Protein AF-A0A965H2B0-F1 (afdb_monomer)

pLDDT: mean 88.18, std 8.23, range [42.31, 97.06]

Foldseek 3Di:
DQPQWKWFAQADQPPDDRDTDIDGPPDDDDDDDDPPPCSCVCVPVAQQLVLQQVVLVVDDPVSVVVDDHRDHGRTPDIGRRHNDDDDDPPPPCPDLLDDPCVVVVVLVLVLVCLLQFWWFADQEPRHTFDADDLVNVLVVCVVVCVVVVQFKKWKWAKDKDFPPQDPVNVCVVCVVVVFHDWPDWDDDPRIIITTTTQDIDGSVPDDPVVSSVSQVVRCVVRVFKMWMAGHPPRDIDIGGGARADRVVRDHADRRHSLLSDLCHPNWFDPQCSLSQWDWAFAVCLQQVDQQAFLLSCSGVVCPDPVNVVLSVQLVVQCVVVVQDRRGGNVPGDPVSVCCQACWDPPDPPDPVPTGRHPRVVLVVLVVVCVDPVSVVVSVSRIDTDRDPQFSSLRTHVSQQSIFFAFLVLACVLQDPCDDPCHPVQAADDGPPGNDDSVSSNNDTGHGSSSLSPGDPVSNVSSLVRGDGPPVSDDVVSVVSSD

Solvent-accessible surface area (backbone atoms only — not comparable to full-atom values): 27167 Å² total; per-residue (Å²): 130,79,82,53,37,30,39,39,35,42,30,38,33,88,81,37,79,56,42,68,49,78,44,64,60,98,57,94,82,84,90,84,76,64,90,88,70,35,63,62,35,49,51,51,53,35,51,37,26,50,12,39,37,56,50,52,65,72,49,54,82,71,59,50,72,79,48,88,79,55,67,86,45,52,49,75,44,74,43,66,67,56,78,49,82,87,88,75,88,72,80,82,79,83,53,86,70,69,44,72,44,62,77,66,46,50,46,60,52,49,16,51,45,50,37,74,66,38,47,39,36,38,58,61,78,64,45,80,33,47,68,49,44,63,67,57,46,50,54,52,48,54,56,49,34,61,75,60,70,52,42,49,36,37,35,22,16,55,44,84,41,59,52,83,63,47,73,66,58,49,52,52,51,31,53,77,71,75,38,90,49,69,77,48,76,46,78,60,85,72,29,26,39,34,28,35,47,64,43,74,52,36,65,88,80,49,56,70,67,62,54,46,50,38,47,48,51,17,23,69,70,18,80,28,27,33,37,35,35,43,57,89,79,78,45,69,51,64,43,27,48,45,49,30,35,65,87,77,72,46,76,56,78,84,67,45,41,51,34,62,25,36,88,32,84,79,5,14,17,83,87,35,64,21,51,18,32,34,85,39,80,31,62,58,63,34,36,70,50,45,78,29,14,60,74,71,49,24,51,51,77,34,70,39,85,92,29,41,67,58,44,52,48,50,58,50,43,29,58,78,70,71,44,75,44,84,45,30,52,72,75,50,52,70,72,55,50,45,37,54,38,64,14,47,84,87,75,84,84,52,76,92,79,47,48,60,20,54,55,49,53,52,53,53,49,56,77,44,46,87,39,68,71,48,41,61,53,49,62,72,31,49,37,79,39,65,17,84,71,37,70,41,55,14,29,31,53,79,44,58,36,28,19,41,52,44,40,68,41,33,46,60,49,42,44,58,80,75,62,98,64,41,75,74,46,67,87,76,79,64,54,91,47,65,65,51,72,67,58,63,71,66,38,55,22,42,28,66,58,46,59,73,70,47,55,71,70,40,46,48,55,32,59,78,63,53,74,73,64,75,94,68,59,45,74,69,52,47,66,69,73,107

Mean predicted aligned error: 11.37 Å

Structure (mmCIF, N/CA/C/O backbone):
data_AF-A0A965H2B0-F1
#
_entry.id   AF-A0A965H2B0-F1
#
loop_
_atom_site.group_PDB
_atom_site.id
_atom_site.type_symbol
_atom_site.label_atom_id
_atom_site.label_alt_id
_atom_site.label_comp_id
_atom_site.label_asym_id
_atom_site.label_entity_id
_atom_site.label_seq_id
_atom_site.pdbx_PDB_ins_code
_atom_site.Cartn_x
_atom_site.Cartn_y
_atom_site.Cartn_z
_atom_site.occupancy
_atom_site.B_iso_or_equiv
_atom_site.auth_seq_id
_atom_site.auth_comp_id
_atom_site.auth_asym_id
_atom_site.auth_atom_id
_atom_site.pdbx_PDB_model_num
ATOM 1 N N . MET A 1 1 ? -20.996 -24.722 -39.275 1.00 42.31 1 MET A N 1
ATOM 2 C CA . MET A 1 1 ? -19.951 -25.566 -38.661 1.00 42.31 1 MET A CA 1
ATOM 3 C C . MET A 1 1 ? -18.676 -25.282 -39.431 1.00 42.31 1 MET A C 1
ATOM 5 O O . MET A 1 1 ? -18.699 -25.445 -40.645 1.00 42.31 1 MET A O 1
ATOM 9 N N . SER A 1 2 ? -17.648 -24.710 -38.799 1.00 54.72 2 SER A N 1
ATOM 10 C CA . SER A 1 2 ? -16.374 -24.461 -39.487 1.00 54.72 2 SER A CA 1
ATOM 11 C C . SER A 1 2 ? -15.809 -25.798 -39.965 1.00 54.72 2 SER A C 1
ATOM 13 O O . SER A 1 2 ? -15.961 -26.813 -39.292 1.00 54.72 2 SER A O 1
ATOM 15 N N . SER A 1 3 ? -15.184 -25.807 -41.137 1.00 60.91 3 SER A N 1
ATOM 16 C CA . SER A 1 3 ? -14.629 -26.980 -41.823 1.00 60.91 3 SER A CA 1
ATOM 17 C C . SER A 1 3 ? -13.501 -27.699 -41.064 1.00 60.91 3 SER A C 1
ATOM 19 O O . SER A 1 3 ? -12.776 -28.465 -41.676 1.00 60.91 3 SER A O 1
ATOM 21 N N . GLY A 1 4 ? -13.302 -27.452 -39.763 1.00 84.44 4 GLY A N 1
ATOM 22 C CA . GLY A 1 4 ? -12.213 -28.028 -38.966 1.00 84.44 4 GLY A CA 1
ATOM 23 C C . GLY A 1 4 ? -10.807 -27.619 -39.424 1.00 84.44 4 GLY A C 1
ATOM 24 O O . GLY A 1 4 ? -9.818 -28.123 -38.891 1.00 84.44 4 GLY A O 1
ATOM 25 N N . HIS A 1 5 ? -10.705 -26.722 -40.409 1.00 92.00 5 HIS A N 1
ATOM 26 C CA . HIS A 1 5 ? -9.462 -26.342 -41.063 1.00 92.00 5 HIS A CA 1
ATOM 27 C C . HIS A 1 5 ? -9.384 -24.830 -41.292 1.00 92.00 5 HIS A C 1
ATOM 29 O O . HIS A 1 5 ? -10.382 -24.189 -41.627 1.00 92.00 5 HIS A O 1
ATOM 35 N N . ILE A 1 6 ? -8.177 -24.285 -41.154 1.00 94.50 6 ILE A N 1
ATOM 36 C CA . ILE A 1 6 ? -7.788 -22.955 -41.616 1.00 94.50 6 ILE A CA 1
ATOM 37 C C . ILE A 1 6 ? -7.059 -23.139 -42.944 1.00 94.50 6 ILE A C 1
ATOM 39 O O . ILE A 1 6 ? -6.006 -23.776 -42.979 1.00 94.50 6 ILE A O 1
ATOM 43 N N . SER A 1 7 ? -7.591 -22.566 -44.019 1.00 95.75 7 SER A N 1
ATOM 44 C CA . SER A 1 7 ? -7.002 -22.663 -45.357 1.00 95.75 7 SER A CA 1
ATOM 45 C C . SER A 1 7 ? -6.355 -21.348 -45.752 1.00 95.75 7 SER A C 1
ATOM 47 O O . SER A 1 7 ? -7.043 -20.351 -45.942 1.00 95.75 7 SER A O 1
ATOM 49 N N . ILE A 1 8 ? -5.034 -21.347 -45.896 1.00 95.94 8 ILE A N 1
ATOM 50 C CA . ILE A 1 8 ? -4.223 -20.219 -46.358 1.00 95.94 8 ILE A CA 1
ATOM 51 C C . ILE A 1 8 ? -3.885 -20.461 -47.828 1.00 95.94 8 ILE A C 1
ATOM 53 O O . ILE A 1 8 ? -3.404 -21.542 -48.175 1.00 95.94 8 ILE A O 1
ATOM 57 N N . ARG A 1 9 ? -4.150 -19.481 -48.696 1.00 96.88 9 ARG A N 1
ATOM 58 C CA . ARG A 1 9 ? -3.853 -19.552 -50.129 1.00 96.88 9 ARG A CA 1
ATOM 59 C C . ARG A 1 9 ? -3.076 -18.332 -50.605 1.00 96.88 9 ARG A C 1
ATOM 61 O O . ARG A 1 9 ? -3.478 -17.198 -50.342 1.00 96.88 9 ARG A O 1
ATOM 68 N N . GLY A 1 10 ? -1.971 -18.575 -51.299 1.00 96.06 10 GLY A N 1
ATOM 69 C CA . GLY A 1 10 ? -1.124 -17.564 -51.914 1.00 96.06 10 GLY A CA 1
ATOM 70 C C . GLY A 1 10 ? -0.455 -16.620 -50.918 1.00 96.06 10 GLY A C 1
ATOM 71 O O . GLY A 1 10 ? -0.401 -15.415 -51.156 1.00 96.06 10 GLY A O 1
ATOM 72 N N . ALA A 1 11 ? 0.038 -17.120 -49.781 1.00 95.31 11 ALA A N 1
ATOM 73 C CA . ALA A 1 11 ? 0.736 -16.276 -48.812 1.00 95.31 11 ALA A CA 1
ATOM 74 C C . ALA A 1 11 ? 2.102 -15.818 -49.358 1.00 95.31 11 ALA A C 1
ATOM 76 O O . ALA A 1 11 ? 2.953 -16.631 -49.733 1.00 95.31 11 ALA A O 1
ATOM 77 N N . ARG A 1 12 ? 2.300 -14.498 -49.404 1.00 96.19 12 ARG A N 1
ATOM 78 C CA . ARG A 1 12 ? 3.461 -13.796 -49.983 1.00 96.19 12 ARG A CA 1
ATOM 79 C C . ARG A 1 12 ? 4.048 -12.735 -49.049 1.00 96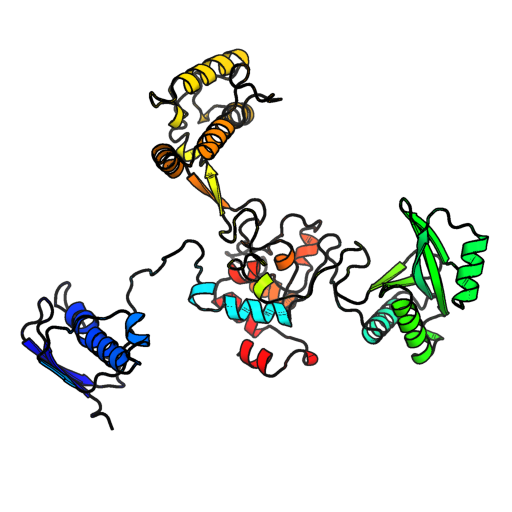.19 12 ARG A C 1
ATOM 81 O O . ARG A 1 12 ? 4.851 -11.909 -49.472 1.00 96.19 12 ARG A O 1
ATOM 88 N N . GLN A 1 13 ? 3.640 -12.732 -47.783 1.00 93.00 13 GLN A N 1
ATOM 89 C CA . GLN A 1 13 ? 4.146 -11.790 -46.793 1.00 93.00 13 GLN A CA 1
ATOM 90 C C . GLN A 1 13 ? 5.665 -11.963 -46.613 1.00 93.00 13 GLN A C 1
ATOM 92 O O . GLN A 1 13 ? 6.154 -13.072 -46.388 1.00 93.00 13 GLN A O 1
ATOM 97 N N . HIS A 1 14 ? 6.413 -10.864 -46.725 1.00 92.62 14 HIS A N 1
ATOM 98 C CA . HIS A 1 14 ? 7.880 -10.834 -46.686 1.00 92.62 14 HIS A CA 1
ATOM 99 C C . HIS A 1 14 ? 8.551 -11.808 -47.671 1.00 92.62 14 HIS A C 1
ATOM 101 O O . HIS A 1 14 ? 8.617 -11.528 -48.863 1.00 92.62 14 HIS A O 1
ATOM 107 N N . ASN A 1 15 ? 9.101 -12.922 -47.182 1.00 91.62 15 ASN A N 1
ATOM 108 C CA . ASN A 1 15 ? 9.846 -13.891 -47.986 1.00 91.62 15 ASN A CA 1
ATOM 109 C C . ASN A 1 15 ? 9.065 -15.184 -48.277 1.00 91.62 15 ASN A C 1
ATOM 111 O O . ASN A 1 15 ? 9.650 -16.145 -48.787 1.00 91.62 15 ASN A O 1
ATOM 115 N N . LEU A 1 16 ? 7.762 -15.220 -47.969 1.00 93.94 16 LEU A N 1
ATOM 116 C CA . LEU A 1 16 ? 6.887 -16.330 -48.339 1.00 93.94 16 LEU A CA 1
ATOM 117 C C . LEU A 1 16 ? 6.716 -16.391 -49.864 1.00 93.94 16 LEU A C 1
ATOM 119 O O . LEU A 1 16 ? 6.464 -15.386 -50.527 1.00 93.94 16 LEU A O 1
ATOM 123 N N . LYS A 1 17 ? 6.855 -17.589 -50.436 1.00 93.50 17 LYS A N 1
ATOM 124 C CA . LYS A 1 17 ? 6.860 -17.813 -51.889 1.00 93.50 17 LYS A CA 1
ATOM 125 C C . LYS A 1 17 ? 5.526 -18.374 -52.379 1.00 93.50 17 LYS A C 1
ATOM 127 O O . LYS A 1 17 ? 5.475 -19.522 -52.802 1.00 93.50 17 LYS A O 1
ATOM 132 N N . ASN A 1 18 ? 4.467 -17.565 -52.314 1.00 95.44 18 ASN A N 1
ATOM 133 C CA . ASN A 1 18 ? 3.114 -17.947 -52.743 1.00 95.44 18 ASN A CA 1
ATOM 134 C C . ASN A 1 18 ? 2.650 -19.277 -52.118 1.00 95.44 18 ASN A C 1
ATOM 136 O O . ASN A 1 18 ? 2.298 -20.222 -52.818 1.00 95.44 18 ASN A O 1
ATOM 140 N N . LEU A 1 19 ? 2.743 -19.355 -50.791 1.00 95.38 19 LEU A N 1
ATOM 141 C CA . LEU A 1 19 ? 2.516 -20.579 -50.030 1.00 95.38 19 LEU A CA 1
ATOM 142 C C . LEU A 1 19 ? 1.016 -20.863 -49.861 1.00 95.38 19 LEU A C 1
ATOM 144 O O . LEU A 1 19 ? 0.275 -20.004 -49.378 1.00 95.38 19 LEU A O 1
ATOM 148 N N . ASP A 1 20 ? 0.621 -22.098 -50.165 1.00 96.44 20 ASP A N 1
ATOM 149 C CA . ASP A 1 20 ? -0.683 -22.670 -49.832 1.00 96.44 20 ASP A CA 1
ATOM 150 C C . ASP A 1 20 ? -0.527 -23.659 -48.671 1.00 96.44 20 ASP A C 1
ATOM 152 O O . ASP A 1 20 ? 0.363 -24.511 -48.687 1.00 96.44 20 ASP A O 1
ATOM 156 N N . LEU A 1 21 ? -1.376 -23.545 -47.649 1.00 95.12 21 LEU A N 1
ATOM 157 C CA . LEU A 1 21 ? -1.307 -24.379 -46.450 1.00 95.12 21 LEU A CA 1
ATOM 158 C C . LEU A 1 21 ? -2.694 -24.587 -45.839 1.00 95.12 21 LEU A C 1
ATOM 160 O O . LEU A 1 21 ? -3.468 -23.640 -45.731 1.00 95.12 21 LEU A O 1
ATOM 164 N N . ASP A 1 22 ? -2.978 -25.806 -45.387 1.00 94.88 22 ASP A N 1
ATOM 165 C CA . ASP A 1 22 ? -4.164 -26.128 -44.591 1.00 94.88 22 ASP A CA 1
ATOM 166 C C . ASP A 1 22 ? -3.746 -26.557 -43.182 1.00 94.88 22 ASP A C 1
ATOM 168 O O . ASP A 1 22 ? -2.956 -27.486 -43.013 1.00 94.88 22 ASP A O 1
ATOM 172 N N . LEU A 1 23 ? -4.278 -25.879 -42.166 1.00 93.94 23 LEU A N 1
ATOM 173 C CA . LEU A 1 23 ? -4.028 -26.161 -40.752 1.00 93.94 23 LEU A CA 1
ATOM 174 C C . LEU A 1 23 ? -5.287 -26.730 -40.109 1.00 93.94 23 LEU A C 1
ATOM 176 O O . LEU A 1 23 ? -6.380 -26.234 -40.357 1.00 93.94 23 LEU A O 1
ATOM 180 N N . ARG A 1 24 ? -5.159 -27.752 -39.264 1.00 92.81 24 ARG A N 1
ATOM 181 C CA . ARG A 1 24 ? -6.290 -28.308 -38.508 1.00 92.81 24 ARG A CA 1
ATOM 182 C C . ARG A 1 24 ? -6.580 -27.455 -37.279 1.00 92.81 24 ARG A C 1
ATOM 184 O O . ARG A 1 24 ? -5.673 -27.110 -36.528 1.00 92.81 24 ARG A O 1
ATOM 191 N N . THR A 1 25 ? -7.846 -27.120 -37.059 1.00 90.81 25 THR A N 1
ATOM 192 C CA . THR A 1 25 ? -8.283 -26.447 -35.829 1.00 90.81 25 THR A CA 1
ATOM 193 C C . THR A 1 25 ? -8.464 -27.461 -34.703 1.00 90.81 25 THR A C 1
ATOM 195 O O . THR A 1 25 ? -8.910 -28.575 -34.959 1.00 90.81 25 THR A O 1
ATOM 198 N N . GLY A 1 26 ? -8.184 -27.067 -33.458 1.00 88.88 26 GLY A N 1
ATOM 199 C CA . GLY A 1 26 ? -8.323 -27.943 -32.284 1.00 88.88 26 GLY A CA 1
ATOM 200 C C . GLY A 1 26 ? -7.110 -28.840 -32.013 1.00 88.88 26 GLY A C 1
ATOM 201 O O . GLY A 1 26 ? -7.119 -29.595 -31.047 1.00 88.88 26 GLY A O 1
ATOM 202 N N . GLU A 1 27 ? -6.055 -28.730 -32.823 1.00 91.62 27 GLU A N 1
ATOM 203 C CA . GLU A 1 27 ? -4.785 -29.434 -32.639 1.00 91.62 27 GLU A CA 1
ATOM 204 C C . GLU A 1 27 ? -3.656 -28.445 -32.298 1.00 91.62 27 GLU A C 1
ATOM 206 O O . GLU A 1 27 ? -3.651 -27.295 -32.751 1.00 91.62 27 GLU A O 1
ATOM 211 N N . MET A 1 28 ? -2.656 -28.894 -31.531 1.00 94.12 28 MET A N 1
ATOM 212 C CA . MET A 1 28 ? -1.439 -28.115 -31.285 1.00 94.12 28 MET A CA 1
ATOM 213 C C . MET A 1 28 ? -0.523 -28.182 -32.514 1.00 94.12 28 MET A C 1
ATOM 215 O O . MET A 1 28 ? 0.248 -29.125 -32.684 1.00 94.12 28 MET A O 1
ATOM 219 N N . THR A 1 29 ? -0.602 -27.168 -33.374 1.00 93.94 29 THR A N 1
ATOM 220 C CA . THR A 1 29 ? 0.257 -27.058 -34.561 1.00 93.94 29 THR A CA 1
ATOM 221 C C . THR A 1 29 ? 1.573 -26.364 -34.215 1.00 93.94 29 THR A C 1
ATOM 223 O O . THR A 1 29 ? 1.575 -25.243 -33.710 1.00 93.94 29 THR A O 1
ATOM 226 N N . VAL A 1 30 ? 2.703 -26.996 -34.544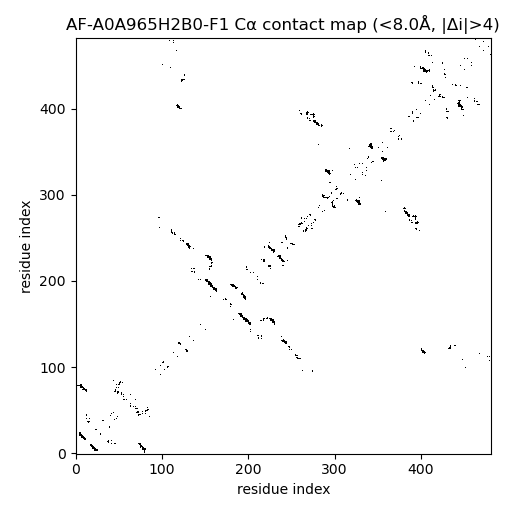 1.00 95.25 30 VAL A N 1
ATOM 227 C CA . VAL A 1 30 ? 4.046 -26.433 -34.337 1.00 95.25 30 VAL A CA 1
ATOM 228 C C . VAL A 1 30 ? 4.677 -26.071 -35.680 1.00 95.25 30 VAL A C 1
ATOM 230 O O . VAL A 1 30 ? 4.864 -26.930 -36.539 1.00 95.25 30 VAL A O 1
ATOM 233 N N . VAL A 1 31 ? 5.053 -24.801 -35.854 1.00 93.75 31 VAL A N 1
ATOM 234 C CA . VAL A 1 31 ? 5.774 -24.317 -37.042 1.00 93.75 31 VAL A CA 1
ATOM 235 C C . VAL A 1 31 ? 7.272 -24.256 -36.735 1.00 93.75 31 VAL A C 1
ATOM 237 O O . VAL A 1 31 ? 7.705 -23.501 -35.868 1.00 93.75 31 VAL A O 1
ATOM 240 N N . THR A 1 32 ? 8.079 -25.028 -37.465 1.00 95.62 32 THR A N 1
ATOM 241 C CA . THR A 1 32 ? 9.535 -25.137 -37.257 1.00 95.62 32 THR A CA 1
ATOM 242 C C . THR A 1 32 ? 10.326 -24.893 -38.547 1.00 95.62 32 THR A C 1
ATOM 244 O O . THR A 1 32 ? 9.770 -24.905 -39.642 1.00 95.62 32 THR A O 1
ATOM 247 N N . GLY A 1 33 ? 11.622 -24.597 -38.424 1.00 94.12 33 GLY A N 1
ATOM 248 C CA . GLY A 1 33 ? 12.513 -24.274 -39.545 1.00 94.12 33 GLY A CA 1
ATOM 249 C C . GLY A 1 33 ? 13.636 -23.289 -39.182 1.00 94.12 33 GLY A C 1
ATOM 250 O O . GLY A 1 33 ? 13.559 -22.628 -38.141 1.00 94.12 33 GLY A O 1
ATOM 251 N N . PRO A 1 34 ? 14.668 -23.142 -40.037 1.00 94.94 34 PRO A N 1
ATOM 252 C CA . PRO A 1 34 ? 15.849 -22.319 -39.755 1.00 94.94 34 PRO A CA 1
ATOM 253 C C . PRO A 1 34 ? 15.512 -20.830 -39.578 1.00 94.94 34 PRO A C 1
ATOM 255 O O . PRO A 1 34 ? 14.453 -20.358 -39.999 1.00 94.94 34 PRO A O 1
ATOM 258 N N . SER A 1 35 ? 16.395 -20.063 -38.931 1.00 92.25 35 SER A N 1
ATOM 259 C CA . SER A 1 35 ? 16.204 -18.610 -38.790 1.00 92.25 35 SER A CA 1
ATOM 260 C C . SER A 1 35 ? 16.038 -17.951 -40.164 1.00 92.25 35 SER A C 1
ATOM 262 O O . SER A 1 35 ? 16.714 -18.321 -41.120 1.00 92.25 35 SER A O 1
ATOM 264 N N . GLY A 1 36 ? 15.085 -17.025 -40.285 1.00 91.00 36 GLY A N 1
ATOM 265 C CA . GLY A 1 36 ? 14.758 -16.385 -41.562 1.00 91.00 36 GLY A CA 1
ATOM 266 C C . GLY A 1 36 ? 13.920 -17.225 -42.536 1.00 91.00 36 GLY A C 1
ATOM 267 O O . GLY A 1 36 ? 13.600 -16.732 -43.607 1.00 91.00 36 GLY A O 1
ATOM 268 N N . SER A 1 37 ? 13.479 -18.443 -42.194 1.00 92.06 37 SER A N 1
ATOM 269 C CA . SER A 1 37 ? 12.675 -19.285 -43.105 1.00 92.06 37 SER A CA 1
ATOM 270 C C . SER A 1 37 ? 11.227 -18.818 -43.355 1.00 92.06 37 SER A C 1
ATOM 272 O O . SER A 1 37 ? 10.468 -19.540 -43.990 1.00 92.06 37 SER A O 1
ATOM 274 N N . GLY A 1 38 ? 10.814 -17.662 -42.821 1.00 92.44 38 GLY A N 1
ATOM 275 C CA . GLY A 1 38 ? 9.456 -17.121 -42.994 1.00 92.44 38 GLY A CA 1
ATOM 276 C C . GLY A 1 38 ? 8.417 -17.580 -41.959 1.00 92.44 38 GLY A C 1
ATOM 277 O O . GLY A 1 38 ? 7.235 -17.302 -42.121 1.00 92.44 38 GLY A O 1
ATOM 278 N N . LYS A 1 39 ? 8.827 -18.250 -40.868 1.00 94.56 39 LYS A N 1
ATOM 279 C CA . LYS A 1 39 ? 7.912 -18.720 -39.798 1.00 94.56 39 LYS A CA 1
ATOM 280 C C . LYS A 1 39 ? 7.086 -17.589 -39.193 1.00 94.56 39 LYS A C 1
ATOM 282 O O . LYS A 1 39 ? 5.867 -17.687 -39.138 1.00 94.56 39 LYS A O 1
ATOM 287 N N . SER A 1 40 ? 7.756 -16.517 -38.768 1.00 91.75 40 SER A N 1
ATOM 288 C CA . SER A 1 40 ? 7.081 -15.359 -38.179 1.00 91.75 40 SER A CA 1
ATOM 289 C C . SER A 1 40 ? 6.177 -14.670 -39.196 1.00 91.75 40 SER A C 1
ATOM 291 O O . SER A 1 40 ? 5.059 -14.305 -38.854 1.00 91.75 40 SER A O 1
ATOM 293 N N . SER A 1 41 ? 6.604 -14.612 -40.460 1.00 93.69 41 SER A N 1
ATOM 294 C CA . SER A 1 41 ? 5.806 -14.045 -41.548 1.00 93.69 41 SER A CA 1
ATOM 295 C C . SER A 1 41 ? 4.526 -14.827 -41.823 1.00 93.69 41 SER A C 1
ATOM 297 O O . SER A 1 41 ? 3.495 -14.235 -42.127 1.00 93.69 41 SER A O 1
ATOM 299 N N . LEU A 1 42 ? 4.556 -16.152 -41.667 1.00 94.00 42 LEU A N 1
ATOM 300 C CA . LEU A 1 42 ? 3.367 -16.993 -41.771 1.00 94.00 42 LEU A CA 1
ATOM 301 C C . LEU A 1 42 ? 2.462 -16.871 -40.533 1.00 94.00 42 LEU A C 1
ATOM 303 O O . LEU A 1 42 ? 1.257 -16.670 -40.668 1.00 94.00 42 LEU A O 1
ATOM 307 N N . VAL A 1 43 ? 3.029 -17.000 -39.330 1.00 93.44 43 VAL A N 1
ATOM 308 C CA . VAL A 1 43 ? 2.255 -17.092 -38.079 1.00 93.44 43 VAL A CA 1
ATOM 309 C C . VAL A 1 43 ? 1.749 -15.726 -37.612 1.00 93.44 43 VAL A C 1
ATOM 311 O O . VAL A 1 43 ? 0.552 -15.573 -37.378 1.00 93.44 43 VAL A O 1
ATOM 314 N N . PHE A 1 44 ? 2.633 -14.735 -37.493 1.00 90.94 44 PHE A N 1
ATOM 315 C CA . PHE A 1 44 ? 2.298 -13.408 -36.970 1.00 90.94 44 PHE A CA 1
ATOM 316 C C . PHE A 1 44 ? 1.815 -12.476 -38.082 1.00 90.94 44 PHE A C 1
ATOM 318 O O . PHE A 1 44 ? 0.704 -11.951 -38.014 1.00 90.94 44 PHE A O 1
ATOM 325 N N . ASP A 1 45 ? 2.610 -12.331 -39.143 1.00 91.12 45 ASP A N 1
ATOM 326 C CA . ASP A 1 45 ? 2.340 -11.309 -40.160 1.00 91.12 45 ASP A CA 1
ATOM 327 C C . ASP A 1 45 ? 1.253 -11.725 -41.162 1.00 91.12 45 ASP A C 1
ATOM 329 O O . ASP A 1 45 ? 0.803 -10.882 -41.923 1.00 91.12 45 ASP A O 1
ATOM 333 N N . THR A 1 46 ? 0.822 -12.995 -41.188 1.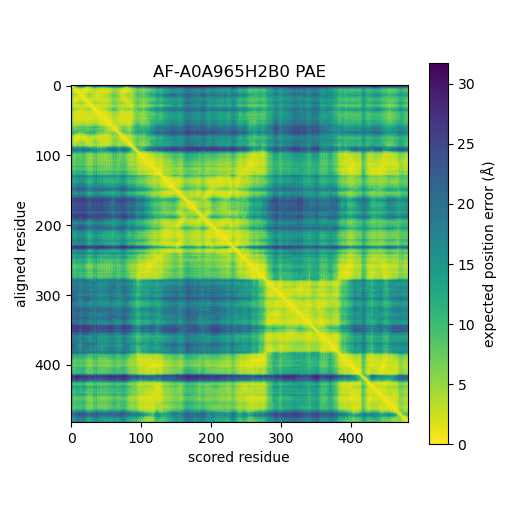00 93.38 46 THR A N 1
ATOM 334 C CA . THR A 1 46 ? -0.260 -13.474 -42.074 1.00 93.38 46 THR A CA 1
ATOM 335 C C . THR A 1 46 ? -1.452 -14.005 -41.283 1.00 93.38 46 THR A C 1
ATOM 337 O O . THR A 1 46 ? -2.542 -13.439 -41.364 1.00 93.38 46 THR A O 1
ATOM 340 N N . LEU A 1 47 ? -1.276 -15.092 -40.523 1.00 92.94 47 LEU A N 1
ATOM 341 C CA . LEU A 1 47 ? -2.393 -15.779 -39.869 1.00 92.94 47 LEU A CA 1
ATOM 342 C C . LEU A 1 47 ? -2.995 -14.957 -38.719 1.00 92.94 47 LEU A C 1
ATOM 344 O O . LEU A 1 47 ? -4.205 -14.726 -38.700 1.00 92.94 47 LEU A O 1
ATOM 348 N N . TYR A 1 48 ? -2.160 -14.495 -37.784 1.00 92.06 48 TYR A N 1
ATOM 349 C CA . TYR A 1 48 ? -2.598 -13.627 -36.691 1.00 92.06 48 TYR A CA 1
ATOM 350 C C . TYR A 1 48 ? -3.147 -12.297 -37.215 1.00 92.06 48 TYR A C 1
ATOM 352 O O . TYR A 1 48 ? -4.237 -11.899 -36.806 1.00 92.06 48 TYR A O 1
ATOM 360 N N . ALA A 1 49 ? -2.459 -11.670 -38.177 1.00 90.88 49 ALA A N 1
ATOM 361 C CA . ALA A 1 49 ? -2.915 -10.431 -38.803 1.00 90.88 49 ALA A CA 1
ATOM 362 C C . ALA A 1 49 ? -4.322 -10.551 -39.416 1.00 90.88 49 ALA A C 1
ATOM 364 O O . ALA A 1 49 ? -5.184 -9.715 -39.143 1.00 90.88 49 ALA A O 1
ATOM 365 N N . GLU A 1 50 ? -4.607 -11.615 -40.179 1.00 91.88 50 GLU A N 1
ATOM 366 C CA . GLU A 1 50 ? -5.957 -11.855 -40.709 1.00 91.88 50 GLU A CA 1
ATOM 367 C C . GLU A 1 50 ? -6.988 -12.129 -39.609 1.00 91.88 50 GLU A C 1
ATOM 369 O O . GLU A 1 50 ? -8.103 -11.607 -39.679 1.00 91.88 50 GLU A O 1
ATOM 374 N N . GLY A 1 51 ? -6.634 -12.926 -38.596 1.00 91.06 51 GLY A N 1
ATOM 375 C CA . GLY A 1 51 ? -7.525 -13.239 -37.477 1.00 91.06 51 GLY A CA 1
ATOM 376 C C . GLY A 1 51 ? -7.907 -11.997 -36.669 1.00 91.06 51 GLY A C 1
ATOM 377 O O . GLY A 1 51 ? -9.091 -11.755 -36.423 1.00 91.06 51 GLY A O 1
ATOM 378 N N . GLN A 1 52 ? -6.925 -11.165 -36.311 1.00 89.38 52 GLN A N 1
ATOM 379 C CA . GLN A 1 52 ? -7.153 -9.913 -35.591 1.00 89.38 52 GLN A CA 1
ATOM 380 C C . GLN A 1 52 ? -7.922 -8.906 -36.453 1.00 89.38 52 GLN A C 1
ATOM 382 O O . GLN A 1 52 ? -8.903 -8.336 -35.977 1.00 89.38 52 GLN A O 1
ATOM 387 N N . ARG A 1 53 ? -7.539 -8.712 -37.725 1.00 88.94 53 ARG A N 1
ATOM 388 C CA . ARG A 1 53 ? -8.225 -7.786 -38.644 1.00 88.94 53 ARG A CA 1
ATOM 389 C C . ARG A 1 53 ? -9.711 -8.121 -38.761 1.00 88.94 53 ARG A C 1
ATOM 391 O O . ARG A 1 53 ? -10.550 -7.247 -38.554 1.00 88.94 53 ARG A O 1
ATOM 398 N N . ARG A 1 54 ? -10.047 -9.389 -39.031 1.00 88.19 54 ARG A N 1
ATOM 399 C CA . ARG A 1 54 ? -11.446 -9.836 -39.154 1.00 88.19 54 ARG A CA 1
ATOM 400 C C . ARG A 1 54 ? -12.217 -9.684 -37.854 1.00 88.19 54 ARG A C 1
ATOM 402 O O . ARG A 1 54 ? -13.372 -9.276 -37.888 1.00 88.19 54 ARG A O 1
ATOM 409 N N . TYR A 1 55 ? -11.588 -9.980 -36.718 1.00 88.50 55 TYR A N 1
ATOM 410 C CA . TYR A 1 55 ? -12.209 -9.786 -35.413 1.00 88.50 55 TYR A CA 1
ATOM 411 C C . TYR A 1 55 ? -12.532 -8.307 -35.160 1.00 88.50 55 TYR A C 1
ATOM 413 O O . TYR A 1 55 ? -13.676 -7.978 -34.852 1.00 88.50 55 TYR A O 1
ATOM 421 N N . VAL A 1 56 ? -11.575 -7.401 -35.395 1.00 87.06 56 VAL A N 1
ATOM 422 C CA . VAL A 1 56 ? -11.763 -5.942 -35.274 1.00 87.06 56 VAL A CA 1
ATOM 423 C C . VAL A 1 56 ? -12.856 -5.433 -36.227 1.00 87.06 56 VAL A C 1
ATOM 425 O O . VAL A 1 56 ? -13.642 -4.557 -35.863 1.00 87.06 56 VAL A O 1
ATOM 428 N N . GLU A 1 57 ? -12.973 -6.011 -37.424 1.00 85.00 57 GLU A N 1
ATOM 429 C CA . GLU A 1 57 ? -14.016 -5.673 -38.402 1.00 85.00 57 GLU A CA 1
ATOM 430 C C . GLU A 1 57 ? -15.442 -6.016 -37.944 1.00 85.00 57 GLU A C 1
ATOM 432 O O . GLU A 1 57 ? -16.391 -5.412 -38.445 1.00 85.00 57 GLU A O 1
ATOM 437 N N . THR A 1 58 ? -15.623 -6.905 -36.962 1.00 88.38 58 THR A N 1
ATOM 438 C CA . THR A 1 58 ? -16.958 -7.199 -36.398 1.00 88.38 58 THR A CA 1
ATOM 439 C C . THR A 1 58 ? -17.468 -6.124 -35.436 1.00 88.38 58 THR A C 1
ATOM 441 O O . THR A 1 58 ? -18.673 -6.015 -35.217 1.00 88.38 58 THR A O 1
ATOM 444 N N . PHE A 1 59 ? -16.579 -5.284 -34.898 1.00 88.19 59 PHE A N 1
ATOM 445 C CA . PHE A 1 59 ? -16.957 -4.204 -33.988 1.00 88.19 59 PHE A CA 1
ATOM 446 C C . PHE A 1 59 ? -17.602 -3.028 -34.730 1.00 88.19 59 PHE A C 1
ATOM 448 O O . PHE A 1 59 ? -17.466 -2.870 -35.949 1.00 88.19 59 PHE A O 1
ATOM 455 N N . SER A 1 60 ? -18.287 -2.161 -33.978 1.00 89.19 60 SER A N 1
ATOM 456 C CA . SER A 1 60 ? -18.906 -0.944 -34.509 1.00 89.19 60 SER A CA 1
ATOM 457 C C . SER A 1 60 ? -17.874 -0.003 -35.147 1.00 89.19 60 SER A C 1
ATOM 459 O O . SER A 1 60 ? -16.706 0.030 -34.754 1.00 89.19 60 SER A O 1
ATOM 461 N N . ALA A 1 61 ? -18.310 0.815 -36.112 1.00 84.19 61 ALA A N 1
ATOM 462 C CA . ALA A 1 61 ? -17.439 1.786 -36.783 1.00 84.19 61 ALA A CA 1
ATOM 463 C C . ALA A 1 61 ? -16.735 2.743 -35.798 1.00 84.19 61 ALA A C 1
ATOM 465 O O . ALA A 1 61 ? -15.597 3.139 -36.041 1.00 84.19 61 ALA A O 1
ATOM 466 N N . TYR A 1 62 ? -17.390 3.062 -34.674 1.00 83.06 62 TYR A N 1
ATOM 467 C CA . TYR A 1 62 ? -16.828 3.859 -33.583 1.00 83.06 62 TYR A CA 1
ATOM 468 C C . TYR A 1 62 ? -15.734 3.105 -32.813 1.00 83.06 62 TYR A C 1
ATOM 470 O O . TYR A 1 62 ? -14.631 3.617 -32.655 1.00 83.06 62 TYR A O 1
ATOM 478 N N . ALA A 1 63 ? -15.986 1.858 -32.400 1.00 78.62 63 ALA A N 1
ATOM 479 C CA . ALA A 1 63 ? -14.997 1.055 -31.675 1.00 78.62 63 ALA A CA 1
ATOM 480 C C . ALA A 1 63 ? -13.721 0.804 -32.507 1.00 78.62 63 ALA A C 1
ATOM 482 O O . ALA A 1 63 ? -12.613 0.846 -31.974 1.00 78.62 63 ALA A O 1
ATOM 483 N N . ARG A 1 64 ? -13.849 0.661 -33.835 1.00 82.31 64 ARG A N 1
ATOM 484 C CA . ARG A 1 64 ? -12.714 0.530 -34.774 1.00 82.31 64 ARG A CA 1
ATOM 485 C C . ARG A 1 64 ? -11.803 1.765 -34.869 1.00 82.31 64 ARG A C 1
ATOM 487 O O . ARG A 1 64 ? -10.803 1.707 -35.585 1.00 82.31 64 ARG A O 1
ATOM 494 N N . GLN A 1 65 ? -12.154 2.894 -34.248 1.00 78.06 65 GLN A N 1
ATOM 495 C CA . GLN A 1 65 ? -11.269 4.065 -34.158 1.00 78.06 65 GLN A CA 1
ATOM 496 C C . GLN A 1 65 ? -10.215 3.913 -33.054 1.00 78.06 65 GLN A C 1
ATOM 498 O O . GLN A 1 65 ? -9.157 4.527 -33.146 1.00 78.06 65 GLN A O 1
ATOM 503 N N . PHE A 1 66 ? -10.495 3.094 -32.035 1.00 74.31 66 PHE A N 1
ATOM 504 C CA . PHE A 1 66 ? -9.636 2.914 -30.857 1.00 74.31 66 PHE A CA 1
ATOM 505 C C . PHE A 1 66 ? -8.868 1.591 -30.859 1.00 74.31 66 PHE A C 1
ATOM 507 O O . PHE A 1 66 ? -7.986 1.390 -30.027 1.00 74.31 66 PHE A O 1
ATOM 514 N N . LEU A 1 67 ? -9.215 0.683 -31.771 1.00 76.94 67 LEU A N 1
ATOM 515 C CA . LEU A 1 67 ? -8.537 -0.594 -31.942 1.00 76.94 67 LEU A CA 1
ATOM 516 C C . LEU A 1 67 ? -7.408 -0.459 -32.957 1.00 76.94 67 LEU A C 1
ATOM 518 O O . LEU A 1 67 ? -7.561 0.205 -33.985 1.00 76.94 67 LEU A O 1
ATOM 522 N N . ASP A 1 68 ? -6.294 -1.123 -32.661 1.00 70.38 68 ASP A N 1
ATOM 523 C CA . ASP A 1 68 ? -5.144 -1.145 -33.552 1.00 70.38 68 ASP A CA 1
ATOM 524 C C . ASP A 1 68 ? -5.526 -1.840 -34.863 1.00 70.38 68 ASP A C 1
ATOM 526 O O . ASP A 1 68 ? -6.087 -2.944 -34.866 1.00 70.38 68 ASP A O 1
ATOM 530 N N . ARG A 1 69 ? -5.286 -1.156 -35.981 1.00 71.00 69 ARG A N 1
ATOM 531 C CA . ARG A 1 69 ? -5.631 -1.667 -37.306 1.00 71.00 69 ARG A CA 1
ATOM 532 C C . ARG A 1 69 ? -4.420 -2.383 -37.857 1.00 71.00 69 ARG A C 1
ATOM 534 O O . ARG A 1 69 ? -3.437 -1.746 -38.215 1.00 71.00 69 ARG A O 1
ATOM 541 N N . MET A 1 70 ? -4.516 -3.702 -37.951 1.00 78.56 70 MET A N 1
ATOM 542 C CA . MET A 1 70 ? -3.523 -4.460 -38.694 1.00 78.56 70 MET A CA 1
ATOM 543 C C . MET A 1 70 ? -3.732 -4.254 -40.188 1.00 78.56 70 MET A C 1
ATOM 545 O O . MET A 1 70 ? -4.863 -4.324 -40.686 1.00 78.56 70 MET A O 1
ATOM 549 N N . ASP A 1 71 ? -2.631 -4.016 -40.892 1.00 81.25 71 ASP A N 1
ATOM 550 C CA . ASP A 1 71 ? -2.635 -3.997 -42.344 1.00 81.25 71 ASP A CA 1
ATOM 551 C C . ASP A 1 71 ? -3.075 -5.356 -42.881 1.00 81.25 71 ASP A C 1
ATOM 553 O O . ASP A 1 71 ? -2.802 -6.412 -42.303 1.00 81.25 71 ASP A O 1
ATOM 557 N N . ARG A 1 72 ? -3.776 -5.329 -44.016 1.00 87.25 72 ARG A N 1
ATOM 558 C CA . ARG A 1 72 ? -4.144 -6.561 -44.703 1.00 87.25 72 ARG A CA 1
ATOM 559 C C . ARG A 1 72 ? -2.860 -7.240 -45.198 1.00 87.25 72 ARG A C 1
ATOM 561 O O . ARG A 1 72 ? -2.136 -6.625 -45.984 1.00 87.25 72 ARG A O 1
ATOM 568 N N . PRO A 1 73 ? -2.581 -8.488 -44.794 1.00 90.88 73 PRO A N 1
ATOM 569 C CA . PRO A 1 73 ? -1.369 -9.169 -45.210 1.00 90.88 73 PRO A CA 1
ATOM 570 C C . PRO A 1 73 ? -1.407 -9.556 -46.686 1.00 90.88 73 PRO A C 1
ATOM 572 O O . PRO A 1 73 ? -2.474 -9.698 -47.292 1.00 90.88 73 PRO A O 1
ATOM 575 N N . ALA A 1 74 ? -0.225 -9.757 -47.269 1.00 94.50 74 ALA A N 1
ATOM 576 C CA . ALA A 1 74 ? -0.075 -10.173 -48.657 1.00 94.50 74 ALA A CA 1
ATOM 577 C C . ALA A 1 74 ? -0.448 -11.658 -48.829 1.00 94.50 74 ALA A C 1
ATOM 579 O O . ALA A 1 74 ? 0.416 -12.533 -48.849 1.00 94.50 74 ALA A O 1
ATOM 580 N N . VAL A 1 75 ? -1.745 -11.942 -48.946 1.00 95.38 75 VAL A N 1
ATOM 581 C CA . VAL A 1 75 ? -2.317 -13.284 -49.134 1.00 95.38 75 VAL A CA 1
ATOM 582 C C . VAL A 1 75 ? -3.532 -13.209 -50.061 1.00 95.38 75 VAL A C 1
ATOM 584 O O . VAL A 1 75 ? -4.268 -12.221 -50.026 1.00 95.38 75 VAL A O 1
ATOM 587 N N . ASP A 1 76 ? -3.758 -14.230 -50.892 1.00 94.94 76 ASP A N 1
ATOM 588 C CA . ASP A 1 76 ? -4.924 -14.251 -51.789 1.00 94.94 76 ASP A CA 1
ATOM 589 C C . ASP A 1 76 ? -6.208 -14.498 -51.007 1.00 94.94 76 ASP A C 1
ATOM 591 O O . ASP A 1 76 ? -7.187 -13.754 -51.127 1.00 94.94 76 ASP A O 1
ATOM 595 N N . ARG A 1 77 ? -6.204 -15.546 -50.177 1.00 93.94 77 ARG A N 1
ATOM 596 C CA . ARG A 1 77 ? -7.363 -15.912 -49.367 1.00 93.94 77 ARG A CA 1
ATOM 597 C C . ARG A 1 77 ? -6.954 -16.652 -48.103 1.00 93.94 77 ARG A C 1
ATOM 599 O O . ARG A 1 77 ? -6.050 -17.481 -48.120 1.00 93.94 77 ARG A O 1
ATOM 606 N N . VAL A 1 78 ? -7.665 -16.366 -47.017 1.00 93.00 78 VAL A N 1
ATOM 607 C CA . VAL A 1 78 ? -7.608 -17.147 -45.777 1.00 93.00 78 VAL A CA 1
ATOM 608 C C . VAL A 1 78 ? -9.035 -17.520 -45.391 1.00 93.00 78 VAL A C 1
ATOM 610 O O . VAL A 1 78 ? -9.865 -16.636 -45.195 1.00 93.00 78 VAL A O 1
ATOM 613 N N . ASP A 1 79 ? -9.346 -18.803 -45.286 1.00 93.00 79 ASP A N 1
ATOM 614 C CA . ASP A 1 79 ? -10.672 -19.293 -44.900 1.00 93.00 79 ASP A CA 1
ATOM 615 C C . ASP A 1 79 ? -10.599 -19.981 -43.535 1.00 93.00 79 ASP A C 1
ATOM 617 O O . ASP A 1 79 ? -9.583 -20.577 -43.184 1.00 93.00 79 ASP A O 1
ATOM 621 N N . GLY A 1 80 ? -11.672 -19.890 -42.746 1.00 89.62 80 GLY A N 1
ATOM 622 C CA . GLY A 1 80 ? -11.774 -20.608 -41.470 1.00 89.62 80 GLY A CA 1
ATOM 623 C C . GLY A 1 80 ? -10.909 -20.072 -40.321 1.00 89.62 80 GLY A C 1
ATOM 624 O O . GLY A 1 80 ? -10.827 -20.734 -39.292 1.00 89.62 80 GLY A O 1
ATOM 625 N N . VAL A 1 81 ? -10.286 -18.892 -40.454 1.00 90.69 81 VAL A N 1
ATOM 626 C CA . VAL A 1 81 ? -9.477 -18.285 -39.380 1.00 90.69 81 VAL A CA 1
ATOM 627 C C . VAL A 1 81 ? -10.363 -17.774 -38.224 1.00 90.69 81 VAL A C 1
ATOM 629 O O . VAL A 1 81 ? -11.225 -16.922 -38.457 1.00 90.69 81 VAL A O 1
ATOM 632 N N . PRO A 1 82 ? -10.195 -18.281 -36.986 1.00 89.25 82 PRO A N 1
ATOM 633 C CA . PRO A 1 82 ? -10.897 -17.765 -35.811 1.00 89.25 82 PRO A CA 1
ATOM 634 C C . PRO A 1 82 ? -10.270 -16.448 -35.309 1.00 89.25 82 PRO A C 1
ATOM 636 O O . PRO A 1 82 ? -9.174 -16.084 -35.747 1.00 89.25 82 PRO A O 1
ATOM 639 N N . PRO A 1 83 ? -10.916 -15.736 -34.363 1.00 88.75 83 PRO A N 1
ATOM 640 C CA . PRO A 1 83 ? -10.264 -14.661 -33.618 1.00 88.75 83 PRO A CA 1
ATOM 641 C C . PRO A 1 83 ? -8.943 -15.152 -33.018 1.00 88.75 83 PRO A C 1
ATOM 643 O O . PRO A 1 83 ? -8.900 -16.203 -32.377 1.00 88.75 83 PRO A O 1
ATOM 646 N N . ALA A 1 84 ? -7.867 -14.407 -33.258 1.00 87.94 84 ALA A N 1
ATOM 647 C CA . ALA A 1 84 ? -6.514 -14.819 -32.912 1.00 87.94 84 ALA A CA 1
ATOM 648 C C . ALA A 1 84 ? -5.928 -13.928 -31.811 1.00 87.94 84 ALA A C 1
ATOM 650 O O . ALA A 1 84 ? -6.147 -12.718 -31.798 1.00 87.94 84 ALA A O 1
ATOM 651 N N . ILE A 1 85 ? -5.149 -14.537 -30.915 1.00 88.12 85 ILE A N 1
ATOM 652 C CA . ILE A 1 85 ? -4.357 -13.855 -29.886 1.00 88.12 85 ILE A CA 1
ATOM 653 C C . ILE A 1 85 ? -2.896 -14.231 -30.125 1.00 88.12 85 ILE A C 1
ATOM 655 O O . ILE A 1 85 ? -2.564 -15.417 -30.161 1.00 88.12 85 ILE A O 1
ATOM 659 N N . ALA A 1 86 ? -2.028 -13.236 -30.297 1.00 86.88 86 ALA A N 1
ATOM 660 C CA . ALA A 1 86 ? -0.590 -13.445 -30.373 1.00 86.88 86 ALA A CA 1
ATOM 661 C C . ALA A 1 86 ? 0.026 -13.298 -28.983 1.00 86.88 86 ALA A C 1
ATOM 663 O O . ALA A 1 86 ? -0.214 -12.316 -28.283 1.00 86.88 86 ALA A O 1
ATOM 664 N N . ILE A 1 87 ? 0.853 -14.271 -28.611 1.00 86.19 87 ILE A N 1
ATOM 665 C CA . ILE A 1 87 ? 1.725 -14.195 -27.441 1.00 86.19 87 ILE A CA 1
ATOM 666 C C . ILE A 1 87 ? 3.151 -14.165 -27.983 1.00 86.19 87 ILE A C 1
ATOM 668 O O . ILE A 1 87 ? 3.682 -15.192 -28.409 1.00 86.19 87 ILE A O 1
ATOM 672 N N . ASP A 1 88 ? 3.740 -12.973 -28.038 1.00 81.12 88 ASP A N 1
ATOM 673 C CA . ASP A 1 88 ? 5.119 -12.774 -28.474 1.00 81.12 88 ASP A CA 1
ATOM 674 C C . ASP A 1 88 ? 6.070 -12.578 -27.278 1.00 81.12 88 ASP A C 1
ATOM 676 O O . ASP A 1 88 ? 5.663 -12.548 -26.117 1.00 81.12 88 ASP A O 1
ATOM 680 N N . GLN A 1 89 ? 7.373 -12.505 -27.558 1.00 72.25 89 GLN A N 1
ATOM 681 C CA . GLN A 1 89 ? 8.403 -12.271 -26.538 1.00 72.25 89 GLN A CA 1
ATOM 682 C C . GLN A 1 89 ? 8.694 -10.780 -26.312 1.00 72.25 89 GLN A C 1
ATOM 684 O O . GLN A 1 89 ? 9.655 -10.439 -25.616 1.00 72.25 89 GLN A O 1
ATOM 689 N N . THR A 1 90 ? 7.930 -9.866 -26.916 1.00 72.31 90 THR A N 1
ATOM 690 C CA . THR A 1 90 ? 8.171 -8.441 -26.705 1.00 72.31 90 THR A CA 1
ATOM 691 C C . THR A 1 90 ? 7.678 -8.068 -25.312 1.00 72.31 90 THR A C 1
ATOM 693 O O . THR A 1 90 ? 6.502 -8.190 -25.001 1.00 72.31 90 THR A O 1
ATOM 696 N N . ASN A 1 91 ? 8.584 -7.637 -24.425 1.00 60.62 91 ASN A N 1
ATOM 697 C CA . ASN A 1 91 ? 8.203 -7.183 -23.086 1.00 60.62 91 ASN A CA 1
ATOM 698 C C . ASN A 1 91 ? 7.347 -5.912 -23.224 1.00 60.62 91 ASN A C 1
ATOM 700 O O . ASN A 1 91 ? 7.902 -4.852 -23.534 1.00 60.62 91 ASN A O 1
ATOM 704 N N . PRO A 1 92 ? 6.035 -5.941 -22.929 1.00 64.81 92 PRO A N 1
ATOM 705 C CA . PRO A 1 92 ? 5.159 -4.800 -23.169 1.00 64.81 92 PRO A CA 1
ATOM 706 C C . PRO A 1 92 ? 5.265 -3.752 -22.049 1.00 64.81 92 PRO A C 1
ATOM 708 O O . PRO A 1 92 ? 4.315 -3.011 -21.796 1.00 64.81 92 PRO A O 1
ATOM 711 N N . VAL A 1 93 ? 6.393 -3.675 -21.328 1.00 58.97 93 VAL A N 1
ATOM 712 C CA . VAL A 1 93 ? 6.538 -2.798 -20.158 1.00 58.97 93 VAL A CA 1
ATOM 713 C C . VAL A 1 93 ? 6.586 -1.340 -20.614 1.00 58.97 93 VAL A C 1
ATOM 715 O O . VAL A 1 93 ? 7.641 -0.768 -20.867 1.00 58.97 93 VAL A O 1
ATOM 718 N N . ARG A 1 94 ? 5.405 -0.723 -20.705 1.00 61.28 94 ARG A N 1
ATOM 719 C CA . ARG A 1 94 ? 5.238 0.671 -21.131 1.00 61.28 94 ARG A CA 1
ATOM 720 C C . ARG A 1 94 ? 5.482 1.675 -20.002 1.00 61.28 94 ARG A C 1
ATOM 722 O O . ARG A 1 94 ? 5.764 2.835 -20.283 1.00 61.28 94 ARG A O 1
ATOM 729 N N . THR A 1 95 ? 5.374 1.273 -18.726 1.00 71.62 95 THR A N 1
ATOM 730 C CA . THR A 1 95 ? 5.489 2.204 -17.585 1.00 71.62 95 THR A CA 1
ATOM 731 C C . THR A 1 95 ? 6.162 1.589 -16.356 1.00 71.62 95 THR A C 1
ATOM 733 O O . THR A 1 95 ? 6.026 0.404 -16.069 1.00 71.62 95 THR A O 1
ATOM 736 N N . SER A 1 96 ? 6.841 2.428 -15.569 1.00 72.62 96 SER A N 1
ATOM 737 C CA . SER A 1 96 ? 7.528 2.044 -14.326 1.00 72.62 96 SER A CA 1
ATOM 738 C C . SER A 1 96 ? 6.600 1.756 -13.137 1.00 72.62 96 SER A C 1
ATOM 740 O O . SER A 1 96 ? 7.087 1.338 -12.085 1.00 72.62 96 SER A O 1
ATOM 742 N N . ARG A 1 97 ? 5.284 1.983 -13.275 1.00 82.69 97 ARG A N 1
ATOM 743 C CA . ARG A 1 97 ? 4.281 1.608 -12.260 1.00 82.69 97 ARG A CA 1
ATOM 744 C C . ARG A 1 97 ? 3.761 0.188 -12.439 1.00 82.69 97 ARG A C 1
ATOM 746 O O . ARG A 1 97 ? 3.309 -0.389 -11.456 1.00 82.69 97 ARG A O 1
ATOM 753 N N . SER A 1 98 ? 3.854 -0.365 -13.648 1.00 86.44 98 SER A N 1
ATOM 754 C CA . SER A 1 98 ? 3.375 -1.715 -13.932 1.00 86.44 98 SER A CA 1
ATOM 755 C C . SER A 1 98 ? 4.196 -2.757 -13.167 1.00 86.44 98 SER A C 1
ATOM 757 O O . SER A 1 98 ? 5.427 -2.696 -13.134 1.00 86.44 98 SER A O 1
ATOM 759 N N . THR A 1 99 ? 3.512 -3.695 -12.523 1.00 88.19 99 THR A N 1
ATOM 760 C CA . THR A 1 99 ? 4.080 -4.863 -11.843 1.00 88.19 99 THR A CA 1
ATOM 761 C C . THR A 1 99 ? 3.451 -6.132 -12.407 1.00 88.19 99 THR A C 1
ATOM 763 O O . THR A 1 99 ? 2.440 -6.071 -13.105 1.00 88.19 99 THR A O 1
ATOM 766 N N . VAL A 1 100 ? 4.011 -7.298 -12.073 1.00 88.94 100 VAL A N 1
ATOM 767 C CA . VAL A 1 100 ? 3.383 -8.592 -12.396 1.00 88.94 100 VAL A CA 1
ATOM 768 C C . VAL A 1 100 ? 1.939 -8.628 -11.888 1.00 88.94 100 VAL A C 1
ATOM 770 O O . VAL A 1 100 ? 1.038 -8.959 -12.650 1.00 88.94 100 VAL A O 1
ATOM 773 N N . GLY A 1 101 ? 1.701 -8.182 -10.650 1.00 90.06 101 GLY A N 1
ATOM 774 C CA . GLY A 1 101 ? 0.365 -8.154 -10.051 1.00 90.06 101 GLY A CA 1
ATOM 775 C C . GLY A 1 101 ? -0.633 -7.226 -10.753 1.00 90.06 101 GLY A C 1
ATOM 776 O O . GLY A 1 101 ? -1.818 -7.524 -10.757 1.00 90.06 101 GLY A O 1
ATOM 777 N N . THR A 1 102 ? -0.195 -6.124 -11.377 1.00 90.12 102 THR A N 1
ATOM 778 C CA . THR A 1 102 ? -1.107 -5.287 -12.186 1.00 90.12 102 THR A CA 1
ATOM 779 C C . THR A 1 102 ? -1.314 -5.835 -13.590 1.00 90.12 102 THR A C 1
ATOM 781 O O . THR A 1 102 ? -2.384 -5.654 -14.145 1.00 90.12 102 THR A O 1
ATOM 784 N N . MET A 1 103 ? -0.304 -6.483 -14.182 1.00 87.50 103 MET A N 1
ATOM 785 C CA . MET A 1 103 ? -0.430 -7.086 -15.518 1.00 87.50 103 MET A CA 1
ATOM 786 C C . MET A 1 103 ? -1.318 -8.333 -15.519 1.00 87.50 103 MET A C 1
ATOM 788 O O . MET A 1 103 ? -1.908 -8.657 -16.539 1.00 87.50 103 MET A O 1
ATOM 792 N N . THR A 1 104 ? -1.389 -9.025 -14.385 1.00 88.75 104 THR A N 1
ATOM 793 C CA . THR A 1 104 ? -2.193 -10.239 -14.186 1.00 88.75 104 THR A CA 1
ATOM 794 C C . THR A 1 104 ? -3.524 -9.964 -13.489 1.00 88.75 104 THR A C 1
ATOM 796 O O . THR A 1 104 ? -4.217 -10.910 -13.144 1.00 88.75 104 THR A O 1
ATOM 799 N N . GLU A 1 105 ? -3.848 -8.696 -13.206 1.00 90.62 105 GLU A N 1
ATOM 800 C CA . GLU A 1 105 ? -5.038 -8.271 -12.442 1.00 90.62 105 GLU A CA 1
ATOM 801 C C . GLU A 1 105 ? -5.155 -8.862 -11.020 1.00 90.62 105 GLU A C 1
ATOM 803 O O . GLU A 1 105 ? -6.104 -8.562 -10.292 1.00 90.62 105 GLU A O 1
ATOM 808 N N . LEU A 1 106 ? -4.155 -9.617 -10.548 1.00 91.38 106 LEU A N 1
ATOM 809 C CA . LEU A 1 106 ? -4.094 -10.132 -9.177 1.00 91.38 106 LEU A CA 1
ATOM 810 C C . LEU A 1 106 ? -4.207 -9.001 -8.156 1.00 91.38 106 LEU A C 1
ATOM 812 O O . LEU A 1 106 ? -4.919 -9.113 -7.165 1.00 91.38 106 LEU A O 1
ATOM 816 N N . ASN A 1 107 ? -3.555 -7.866 -8.414 1.00 92.38 107 ASN A N 1
ATOM 817 C CA . ASN A 1 107 ? -3.650 -6.713 -7.528 1.00 92.38 107 ASN A CA 1
ATOM 818 C C . ASN A 1 107 ? -5.067 -6.135 -7.456 1.00 92.38 107 ASN A C 1
ATOM 820 O O . ASN A 1 107 ? -5.396 -5.524 -6.445 1.00 92.38 107 ASN A O 1
ATOM 824 N N . ASP A 1 108 ? -5.886 -6.267 -8.498 1.00 91.62 108 ASP A N 1
ATOM 825 C CA . ASP A 1 108 ? -7.266 -5.776 -8.474 1.00 91.62 108 ASP A CA 1
ATOM 826 C C . ASP A 1 108 ? -8.152 -6.670 -7.602 1.00 91.62 108 ASP A C 1
ATOM 828 O O . ASP A 1 108 ? -8.904 -6.153 -6.773 1.00 91.62 108 ASP A O 1
ATOM 832 N N . HIS A 1 109 ? -7.937 -7.985 -7.658 1.00 92.25 109 HIS A N 1
ATOM 833 C CA . HIS A 1 109 ? -8.574 -8.950 -6.762 1.00 92.25 109 HIS A CA 1
ATOM 834 C C . HIS A 1 109 ? -8.132 -8.741 -5.307 1.00 92.25 109 HIS A C 1
ATOM 836 O O . HIS A 1 109 ? -8.965 -8.611 -4.409 1.00 92.25 109 HIS A O 1
ATOM 842 N N . LEU A 1 110 ? -6.824 -8.582 -5.072 1.00 93.38 110 LEU A N 1
ATOM 843 C CA . LEU A 1 110 ? -6.276 -8.325 -3.738 1.00 93.38 110 LEU A CA 1
ATOM 844 C C . LEU A 1 110 ? -6.839 -7.041 -3.112 1.00 93.38 110 LEU A C 1
ATOM 846 O O . LEU A 1 110 ? -7.140 -7.031 -1.924 1.00 93.38 110 LEU A O 1
ATOM 850 N N . LYS A 1 111 ? -7.028 -5.959 -3.880 1.00 94.19 111 LYS A N 1
ATOM 851 C CA . LYS A 1 111 ? -7.622 -4.712 -3.353 1.00 94.19 111 LYS A CA 1
ATOM 852 C C . LYS A 1 111 ? -9.050 -4.916 -2.859 1.00 94.19 111 LYS A C 1
ATOM 854 O O . LYS A 1 111 ? -9.414 -4.367 -1.820 1.00 94.19 111 LYS A O 1
ATOM 859 N N . LEU A 1 112 ? -9.855 -5.663 -3.616 1.00 92.81 112 LEU A N 1
ATOM 860 C CA . LEU A 1 112 ? -11.231 -5.985 -3.238 1.00 92.81 112 LEU A CA 1
ATOM 861 C C . LEU A 1 112 ? -11.253 -6.866 -1.990 1.00 92.81 112 LEU A C 1
ATOM 863 O O . LEU A 1 112 ? -12.013 -6.595 -1.063 1.00 92.81 112 LEU A O 1
ATOM 867 N N . LEU A 1 113 ? -10.369 -7.862 -1.944 1.00 92.56 113 LEU A N 1
ATOM 868 C CA . LEU A 1 113 ? -10.258 -8.783 -0.823 1.00 92.56 113 LEU A CA 1
ATOM 869 C C . LEU A 1 113 ? -9.846 -8.054 0.461 1.00 92.56 113 LEU A C 1
ATOM 871 O O . LEU A 1 113 ? -10.491 -8.211 1.495 1.00 92.56 113 LEU A O 1
ATOM 875 N N . PHE A 1 114 ? -8.824 -7.198 0.391 1.00 94.62 114 PHE A N 1
ATOM 876 C CA . PHE A 1 114 ? -8.375 -6.408 1.538 1.00 94.62 114 PHE A CA 1
ATOM 877 C C . PHE A 1 114 ? -9.459 -5.458 2.045 1.00 94.62 114 PHE A C 1
ATOM 879 O O . PHE A 1 114 ? -9.625 -5.314 3.251 1.00 94.62 114 PHE A O 1
ATOM 886 N N . ALA A 1 115 ? -10.234 -4.851 1.145 1.00 92.75 115 ALA A N 1
ATOM 887 C CA . ALA A 1 115 ? -11.330 -3.975 1.542 1.00 92.75 115 ALA A CA 1
ATOM 888 C C . ALA A 1 115 ? -12.469 -4.699 2.273 1.00 92.75 115 ALA A C 1
ATOM 890 O O . ALA A 1 115 ? -13.201 -4.060 3.020 1.00 92.75 115 ALA A O 1
ATOM 891 N N . ARG A 1 116 ? -12.628 -6.011 2.068 1.00 89.31 116 ARG A N 1
ATOM 892 C CA . ARG A 1 116 ? -13.720 -6.793 2.665 1.00 89.31 116 ARG A CA 1
ATOM 893 C C . ARG A 1 116 ? -13.308 -7.597 3.892 1.00 89.31 116 ARG A C 1
ATOM 895 O O . ARG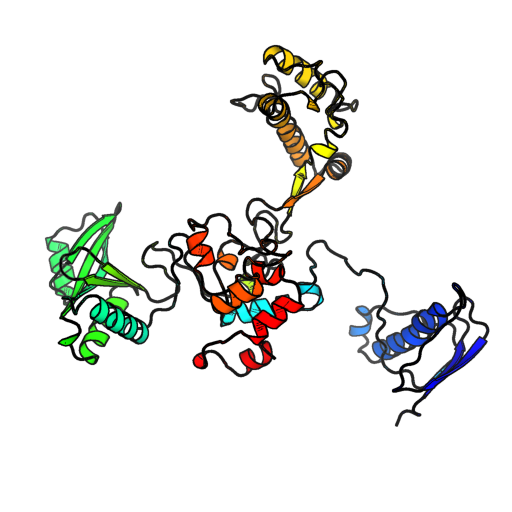 A 1 116 ? -14.103 -7.725 4.814 1.00 89.31 116 ARG A O 1
ATOM 902 N N . ALA A 1 117 ? -12.106 -8.168 3.881 1.00 90.44 117 ALA A N 1
ATOM 903 C CA . ALA A 1 117 ? -11.724 -9.231 4.810 1.00 90.44 117 ALA A CA 1
ATOM 904 C C . ALA A 1 117 ? -10.459 -8.938 5.629 1.00 90.44 117 ALA A C 1
ATOM 906 O O . ALA A 1 117 ? -10.125 -9.717 6.523 1.00 90.44 117 ALA A O 1
ATOM 907 N N . ALA A 1 118 ? -9.729 -7.856 5.336 1.00 93.19 118 ALA A N 1
ATOM 908 C CA . ALA A 1 118 ? -8.528 -7.547 6.100 1.00 93.19 118 ALA A CA 1
ATOM 909 C C . ALA A 1 118 ? -8.865 -6.993 7.492 1.00 93.19 118 ALA A C 1
ATOM 911 O O . ALA A 1 118 ? -9.823 -6.248 7.686 1.00 93.19 118 ALA A O 1
ATOM 912 N N . GLN A 1 119 ? -8.016 -7.328 8.454 1.00 93.25 119 GLN A N 1
ATOM 913 C CA . GLN A 1 119 ? -8.060 -6.858 9.830 1.00 93.25 119 GLN A CA 1
ATOM 914 C C . GLN A 1 119 ? -7.106 -5.675 9.999 1.00 93.25 119 GLN A C 1
ATOM 916 O O . GLN A 1 119 ? -5.976 -5.701 9.503 1.00 93.25 119 GLN A O 1
ATOM 921 N N . LEU A 1 120 ? -7.559 -4.633 10.692 1.00 95.25 120 LEU A N 1
ATOM 922 C CA . LEU A 1 120 ? -6.782 -3.425 10.950 1.00 95.25 120 LEU A CA 1
ATOM 923 C C . LEU A 1 120 ? -5.985 -3.552 12.251 1.00 95.25 120 LEU A C 1
ATOM 925 O O . LEU A 1 120 ? -6.502 -4.038 13.254 1.00 95.25 120 LEU A O 1
ATOM 929 N N . PHE A 1 121 ? -4.755 -3.041 12.253 1.00 95.81 121 PHE A N 1
ATOM 930 C CA . PHE A 1 121 ? -3.907 -2.938 13.440 1.00 95.81 121 PHE A CA 1
ATOM 931 C C . PHE A 1 121 ? -3.528 -1.482 13.715 1.00 95.81 121 PHE A C 1
ATOM 933 O O . PHE A 1 121 ? -3.185 -0.733 12.799 1.00 95.81 121 PHE A O 1
ATOM 940 N N . ASP A 1 122 ? -3.566 -1.075 14.981 1.00 95.44 122 ASP A N 1
ATOM 941 C CA . ASP A 1 122 ? -3.262 0.296 15.379 1.00 95.44 122 ASP A CA 1
ATOM 942 C C . ASP A 1 122 ? -1.780 0.633 15.173 1.00 95.44 122 ASP A C 1
ATOM 944 O O . ASP A 1 122 ? -0.893 -0.111 15.597 1.00 95.44 122 ASP A O 1
ATOM 948 N N . LYS A 1 123 ? -1.492 1.792 14.570 1.00 95.38 123 LYS A N 1
ATOM 949 C CA . LYS A 1 123 ? -0.121 2.216 14.240 1.00 95.38 123 LYS A CA 1
ATOM 950 C C . LYS A 1 123 ? 0.769 2.503 15.458 1.00 95.38 123 LYS A C 1
ATOM 952 O O . LYS A 1 123 ? 1.988 2.548 15.302 1.00 95.38 123 LYS A O 1
ATOM 957 N N . GLN A 1 124 ? 0.197 2.734 16.640 1.00 94.88 124 GLN A N 1
ATOM 958 C CA . GLN A 1 124 ? 0.944 3.013 17.867 1.00 94.88 124 GLN A CA 1
ATOM 959 C C . GLN A 1 124 ? 1.017 1.789 18.780 1.00 94.88 124 GLN A C 1
ATOM 961 O O . GLN A 1 124 ? 2.107 1.418 19.203 1.00 94.88 124 GLN A O 1
ATOM 966 N N . THR A 1 125 ? -0.120 1.157 19.072 1.00 92.44 125 THR A N 1
ATOM 967 C CA . THR A 1 125 ? -0.217 0.101 20.091 1.00 92.44 125 THR A CA 1
ATOM 968 C C . THR A 1 125 ? -0.024 -1.304 19.545 1.00 92.44 125 THR A C 1
ATOM 970 O O . THR A 1 125 ? 0.118 -2.231 20.340 1.00 92.44 125 THR A O 1
ATOM 973 N N . ALA A 1 126 ? -0.024 -1.479 18.216 1.00 93.94 126 ALA A N 1
ATOM 974 C CA . ALA A 1 126 ? 0.028 -2.789 17.567 1.00 93.94 126 ALA A CA 1
ATOM 975 C C . ALA A 1 126 ? -1.187 -3.695 17.884 1.00 93.94 126 ALA A C 1
ATOM 977 O O . ALA A 1 126 ? -1.177 -4.879 17.558 1.00 93.94 126 ALA A O 1
ATOM 978 N N . GLN A 1 127 ? -2.250 -3.164 18.495 1.00 91.38 127 GLN A N 1
ATOM 979 C CA . GLN A 1 127 ? -3.450 -3.934 18.825 1.00 91.38 127 GLN A CA 1
ATOM 980 C C . GLN A 1 127 ? -4.434 -3.990 17.648 1.00 91.38 127 GLN A C 1
ATOM 982 O O . GLN A 1 127 ? -4.478 -3.053 16.844 1.00 91.38 127 GLN A O 1
ATOM 987 N N . PRO A 1 128 ? -5.243 -5.060 17.540 1.00 91.44 128 PRO A N 1
ATOM 988 C CA . PRO A 1 128 ? -6.295 -5.134 16.536 1.00 91.44 128 PRO A CA 1
ATOM 989 C C . PRO A 1 128 ? -7.338 -4.035 16.771 1.00 91.44 128 PRO A C 1
ATOM 991 O O . PRO A 1 128 ? -7.821 -3.843 17.887 1.00 91.44 128 PRO A O 1
ATOM 994 N N . VAL A 1 129 ? -7.704 -3.334 15.702 1.00 91.31 129 VAL A N 1
ATOM 995 C CA . VAL A 1 129 ? -8.770 -2.332 15.683 1.00 91.31 129 VAL A CA 1
ATOM 996 C C . VAL A 1 129 ? -9.962 -2.945 14.967 1.00 91.31 129 VAL A C 1
ATOM 998 O O . VAL A 1 129 ? -9.885 -3.289 13.788 1.00 91.31 129 VAL A O 1
ATOM 1001 N N . ARG A 1 130 ? -11.072 -3.091 15.684 1.00 83.56 130 ARG A N 1
ATOM 1002 C CA . ARG A 1 130 ? -12.290 -3.732 15.185 1.00 83.56 130 ARG A CA 1
ATOM 1003 C C . ARG A 1 130 ? -13.512 -2.908 15.550 1.00 83.56 130 ARG A C 1
ATOM 1005 O O . ARG A 1 130 ? -13.472 -2.108 16.477 1.00 83.56 130 ARG A O 1
ATOM 1012 N N . HIS A 1 131 ? -14.607 -3.148 14.841 1.00 81.12 131 HIS A N 1
ATOM 1013 C CA . HIS A 1 131 ? -15.908 -2.659 15.271 1.00 81.12 131 HIS A CA 1
ATOM 1014 C C . HIS A 1 131 ? -16.361 -3.474 16.480 1.00 81.12 131 HIS A C 1
ATOM 1016 O O . HIS A 1 131 ? -16.872 -4.582 16.324 1.00 81.12 131 HIS A O 1
ATOM 1022 N N . ASP A 1 132 ? -16.170 -2.932 17.679 1.00 84.31 132 ASP A N 1
ATOM 1023 C CA . ASP A 1 132 ? -16.745 -3.536 18.871 1.00 84.31 132 ASP A CA 1
ATOM 1024 C C . ASP A 1 132 ? -18.265 -3.291 18.883 1.00 84.31 132 ASP A C 1
ATOM 1026 O O . ASP A 1 132 ? -18.748 -2.158 18.950 1.00 84.31 132 ASP A O 1
ATOM 1030 N N . THR A 1 133 ? -19.017 -4.383 18.784 1.00 88.25 133 THR A N 1
ATOM 1031 C CA . THR A 1 133 ? -20.467 -4.454 19.015 1.00 88.25 133 THR A CA 1
ATOM 1032 C C . THR A 1 133 ? -20.748 -4.802 20.479 1.00 88.25 133 THR A C 1
ATOM 1034 O O . THR A 1 133 ? -19.883 -5.402 21.130 1.00 88.25 133 THR A O 1
ATOM 1037 N N . PRO A 1 134 ? -21.937 -4.483 21.019 1.00 91.44 134 PRO A N 1
ATOM 1038 C CA . PRO A 1 134 ? -22.315 -4.900 22.368 1.00 91.44 134 PRO A CA 1
ATOM 1039 C C . PRO A 1 134 ? -22.094 -6.400 22.624 1.00 91.44 134 PRO A C 1
ATOM 1041 O O . PRO A 1 134 ? -21.561 -6.782 23.665 1.00 91.44 134 PRO A O 1
ATOM 1044 N N . GLU A 1 135 ? -22.389 -7.249 21.641 1.00 90.50 135 GLU A N 1
ATOM 1045 C CA . GLU A 1 135 ? -22.218 -8.700 21.712 1.00 90.50 135 GLU A CA 1
ATOM 1046 C C . GLU A 1 135 ? -20.745 -9.116 21.771 1.00 90.50 135 GLU A C 1
ATOM 1048 O O . GLU A 1 135 ? -20.372 -9.967 22.582 1.00 90.50 135 GLU A O 1
ATOM 1053 N N . THR A 1 136 ? -19.888 -8.518 20.935 1.00 89.62 136 THR A N 1
ATOM 1054 C CA . THR A 1 136 ? -18.447 -8.819 20.947 1.00 89.62 136 THR A CA 1
ATOM 1055 C C . THR A 1 136 ? -17.780 -8.316 22.223 1.00 89.62 136 THR A C 1
ATOM 1057 O O . THR A 1 136 ? -16.900 -8.992 22.751 1.00 89.62 136 THR A O 1
ATOM 1060 N N . ILE A 1 137 ? -18.223 -7.167 22.748 1.00 91.56 137 ILE A N 1
ATOM 1061 C CA . ILE A 1 137 ? -17.756 -6.636 24.035 1.00 91.56 137 ILE A CA 1
ATOM 1062 C C . ILE A 1 137 ? -18.178 -7.577 25.159 1.00 91.56 137 ILE A C 1
ATOM 1064 O O . ILE A 1 137 ? -17.351 -7.934 25.989 1.00 91.56 137 ILE A O 1
ATOM 1068 N N . TYR A 1 138 ? -19.433 -8.033 25.173 1.00 93.50 138 TYR A N 1
ATOM 1069 C CA . TYR A 1 138 ? -19.916 -8.984 26.172 1.00 93.50 138 TYR A CA 1
ATOM 1070 C C . TYR A 1 138 ? -19.093 -10.280 26.179 1.00 93.50 138 TYR A C 1
ATOM 1072 O O . TYR A 1 138 ? -18.688 -10.743 27.244 1.00 93.50 138 TYR A O 1
ATOM 1080 N N . ALA A 1 139 ? -18.816 -10.849 25.001 1.00 91.50 139 ALA A N 1
ATOM 1081 C CA . ALA A 1 139 ? -18.016 -12.067 24.878 1.00 91.50 139 ALA A CA 1
ATOM 1082 C C . ALA A 1 139 ? -16.565 -11.869 25.361 1.00 91.50 139 ALA A C 1
ATOM 1084 O O . ALA A 1 139 ? -16.034 -12.707 26.093 1.00 91.50 139 ALA A O 1
ATOM 1085 N N . ASP A 1 140 ? -15.934 -10.746 25.002 1.00 90.75 140 ASP A N 1
ATOM 1086 C CA . ASP A 1 140 ? -14.582 -10.402 25.460 1.00 90.75 140 ASP A CA 1
ATOM 1087 C C . ASP A 1 140 ? -14.546 -10.165 26.981 1.00 90.75 140 ASP A C 1
ATOM 1089 O O . ASP A 1 140 ? -13.687 -10.719 27.671 1.00 90.75 140 ASP A O 1
ATOM 1093 N N . LEU A 1 141 ? -15.529 -9.441 27.530 1.00 91.69 141 LEU A N 1
ATOM 1094 C CA . LEU A 1 141 ? -15.679 -9.219 28.970 1.00 91.69 141 LEU A CA 1
ATOM 1095 C C . LEU A 1 141 ? -15.889 -10.522 29.737 1.00 91.69 141 LEU A C 1
ATOM 1097 O O . LEU A 1 141 ? -15.285 -10.692 30.793 1.00 91.69 141 LEU A O 1
ATOM 1101 N N . GLN A 1 142 ? -16.690 -11.452 29.214 1.00 91.75 142 GLN A N 1
ATOM 1102 C CA . GLN A 1 142 ? -16.890 -12.763 29.831 1.00 91.75 142 GLN A CA 1
ATOM 1103 C C . GLN A 1 142 ? -15.563 -13.523 29.952 1.00 91.75 142 GLN A C 1
ATOM 1105 O O . GLN A 1 142 ? -15.224 -14.006 31.034 1.00 91.75 142 GLN A O 1
ATOM 1110 N N . SER A 1 143 ? -14.787 -13.579 28.864 1.00 90.81 143 SER A N 1
ATOM 1111 C CA . SER A 1 143 ? -13.480 -14.241 28.851 1.00 90.81 143 SER A CA 1
ATOM 1112 C C . SER A 1 143 ? -12.498 -13.578 29.821 1.00 90.81 143 SER A C 1
ATOM 1114 O O . SER A 1 143 ? -11.839 -14.260 30.607 1.00 90.81 143 SER A O 1
ATOM 1116 N N . ARG A 1 144 ? -12.395 -12.243 29.799 1.00 90.94 144 ARG A N 1
ATOM 1117 C CA . ARG A 1 144 ? -11.459 -11.502 30.660 1.00 90.94 144 ARG A CA 1
ATOM 1118 C C . ARG A 1 144 ? -11.848 -11.553 32.133 1.00 90.94 144 ARG A C 1
ATOM 1120 O O . ARG A 1 144 ? -10.978 -11.737 32.979 1.00 90.94 144 ARG A O 1
ATOM 1127 N N . ALA A 1 145 ? -13.136 -11.438 32.454 1.00 88.56 145 ALA A N 1
ATOM 1128 C CA . ALA A 1 145 ? -13.623 -11.536 33.827 1.00 88.56 145 ALA A CA 1
ATOM 1129 C C . ALA A 1 145 ? -13.348 -12.922 34.423 1.00 88.56 145 ALA A C 1
ATOM 1131 O O . ALA A 1 145 ? -12.938 -13.015 35.579 1.00 88.56 145 ALA A O 1
ATOM 1132 N N . GLN A 1 146 ? -13.499 -13.989 33.631 1.00 87.94 146 GLN A N 1
ATOM 1133 C CA . GLN A 1 146 ? -13.160 -15.344 34.066 1.00 87.94 146 GLN A CA 1
ATOM 1134 C C . GLN A 1 146 ? -11.658 -15.495 34.350 1.00 87.94 146 GLN A C 1
ATOM 1136 O O . GLN A 1 146 ? -11.282 -16.063 35.374 1.00 87.94 146 GLN A O 1
ATOM 1141 N N . GLN A 1 147 ? -10.799 -14.953 33.482 1.00 88.31 147 GLN A N 1
ATOM 1142 C CA . GLN A 1 147 ? -9.343 -14.963 33.677 1.00 88.31 147 GLN A CA 1
ATOM 1143 C C . GLN A 1 147 ? -8.909 -14.144 34.901 1.00 88.31 147 GLN A C 1
ATOM 1145 O O . GLN A 1 147 ? -7.993 -14.545 35.613 1.00 88.31 147 GLN A O 1
ATOM 1150 N N . ALA A 1 148 ? -9.593 -13.033 35.175 1.00 86.25 148 ALA A N 1
ATOM 1151 C CA . ALA A 1 148 ? -9.316 -12.144 36.302 1.00 86.25 148 ALA A CA 1
ATOM 1152 C C . ALA A 1 148 ? -9.970 -12.583 37.631 1.00 86.25 148 ALA A C 1
ATOM 1154 O O . ALA A 1 148 ? -9.989 -11.806 38.582 1.00 86.25 148 ALA A O 1
ATOM 1155 N N . GLN A 1 149 ? -10.507 -13.808 37.713 1.00 87.25 149 GLN A N 1
ATOM 1156 C CA . GLN A 1 149 ? -11.164 -14.361 38.908 1.00 87.25 149 GLN A CA 1
ATOM 1157 C C . GLN A 1 149 ? -12.406 -13.571 39.380 1.00 87.25 149 GLN A C 1
ATOM 1159 O O . GLN A 1 149 ? -12.624 -13.384 40.575 1.00 87.25 149 GLN A O 1
ATOM 1164 N N . ASP A 1 150 ? -13.246 -13.137 38.435 1.00 87.44 150 ASP A N 1
ATOM 1165 C CA . ASP A 1 150 ? -14.514 -12.421 38.663 1.00 87.44 150 ASP A CA 1
ATOM 1166 C C . ASP A 1 150 ? -14.394 -11.159 39.553 1.00 87.44 150 ASP A C 1
ATOM 1168 O O . ASP A 1 150 ? -15.018 -11.042 40.620 1.00 87.44 150 ASP A O 1
ATOM 1172 N N . PRO A 1 151 ? -13.591 -10.172 39.122 1.00 89.69 151 PRO A N 1
ATOM 1173 C CA . PRO A 1 151 ? -13.434 -8.920 39.841 1.00 89.69 151 PRO A CA 1
ATOM 1174 C C . PRO A 1 151 ? -14.717 -8.081 39.772 1.00 89.69 151 PRO A C 1
ATOM 1176 O O . PRO A 1 151 ? -15.611 -8.293 38.948 1.00 89.69 151 PRO A O 1
ATOM 1179 N N . ARG A 1 152 ? -14.813 -7.071 40.641 1.00 91.56 152 ARG A N 1
ATOM 1180 C CA . ARG A 1 152 ? -15.860 -6.054 40.514 1.00 91.56 152 ARG A CA 1
ATOM 1181 C C . ARG A 1 152 ? -15.550 -5.183 39.299 1.00 91.56 152 ARG A C 1
ATOM 1183 O O . ARG A 1 152 ? -14.468 -4.609 39.234 1.00 91.56 152 ARG A O 1
ATOM 1190 N N . LEU A 1 153 ? -16.506 -5.059 38.384 1.00 93.25 153 LEU A N 1
ATOM 1191 C CA . LEU A 1 153 ? -16.382 -4.227 37.193 1.00 93.25 153 LEU A CA 1
ATOM 1192 C C . LEU A 1 153 ? -17.170 -2.929 37.376 1.00 93.25 153 LEU A C 1
ATOM 1194 O O . LEU A 1 153 ? -18.302 -2.942 37.875 1.00 93.25 153 LEU A O 1
ATOM 1198 N N . VAL A 1 154 ? -16.572 -1.811 36.973 1.00 94.00 154 VAL A N 1
ATOM 1199 C CA . VAL A 1 154 ? -17.221 -0.495 36.930 1.00 94.00 154 VAL A CA 1
ATOM 1200 C C . VAL A 1 154 ? -17.224 -0.013 35.487 1.00 94.00 154 VAL A C 1
ATOM 1202 O O . VAL A 1 154 ? -16.169 0.257 34.920 1.00 94.00 154 VAL A O 1
ATOM 1205 N N . PHE A 1 155 ? -18.414 0.083 34.903 1.00 94.56 155 PHE A N 1
ATOM 1206 C CA . PHE A 1 155 ? -18.612 0.531 33.530 1.00 94.56 155 PHE A CA 1
ATOM 1207 C C . PHE A 1 155 ? -18.711 2.050 33.533 1.00 94.56 155 PHE A C 1
ATOM 1209 O O . PHE A 1 155 ? -19.565 2.618 34.220 1.00 94.56 155 PHE A O 1
ATOM 1216 N N . THR A 1 156 ? -17.843 2.707 32.777 1.00 94.00 156 THR A N 1
ATOM 1217 C CA . THR A 1 156 ? -17.776 4.160 32.669 1.00 94.00 156 THR A CA 1
ATOM 1218 C C . THR A 1 156 ? -17.761 4.601 31.212 1.00 94.00 156 THR A C 1
ATOM 1220 O O . THR A 1 156 ? -17.373 3.856 30.311 1.00 94.00 156 THR A O 1
ATOM 1223 N N . PHE A 1 157 ? -18.207 5.829 30.967 1.00 93.44 157 PHE A N 1
ATOM 1224 C CA . PHE A 1 157 ? -18.107 6.463 29.658 1.00 93.44 157 PHE A CA 1
ATOM 1225 C C . PHE A 1 157 ? -17.536 7.880 29.786 1.00 93.44 157 PHE A C 1
ATOM 1227 O O . PHE A 1 157 ? -17.837 8.572 30.767 1.00 93.44 157 PHE A O 1
ATOM 1234 N N . PRO A 1 158 ? -16.716 8.321 28.816 1.00 91.12 158 PRO A N 1
ATOM 1235 C CA . PRO A 1 158 ? -16.135 9.653 28.835 1.00 91.12 158 PRO A CA 1
ATOM 1236 C C . PRO A 1 158 ? -17.170 10.715 28.449 1.00 91.12 158 PRO A C 1
ATOM 1238 O O . PRO A 1 158 ? -17.941 10.541 27.505 1.00 91.12 158 PRO A O 1
ATOM 1241 N N . VAL A 1 159 ? -17.142 11.843 29.155 1.00 89.69 159 VAL A N 1
ATOM 1242 C CA . VAL A 1 159 ? -17.916 13.052 28.856 1.00 89.69 159 VAL A CA 1
ATOM 1243 C C . VAL A 1 159 ? -16.969 14.241 28.844 1.00 89.69 159 VAL A C 1
ATOM 1245 O O . VAL A 1 159 ? -16.258 14.473 29.820 1.00 89.69 159 VAL A O 1
ATOM 1248 N N . GLU A 1 160 ? -16.976 15.001 27.753 1.00 88.50 160 GLU A N 1
ATOM 1249 C CA . GLU A 1 160 ? -16.203 16.236 27.627 1.00 88.50 160 GLU A CA 1
ATOM 1250 C C . GLU A 1 160 ? -17.037 17.435 28.092 1.00 88.50 160 GLU A C 1
ATOM 1252 O O . GLU A 1 160 ? -18.126 17.687 27.573 1.00 88.50 160 GLU A O 1
ATOM 1257 N N . LEU A 1 161 ? -16.509 18.187 29.055 1.00 86.12 161 LEU A N 1
ATOM 1258 C CA . LEU A 1 161 ? -17.050 19.460 29.525 1.00 86.12 161 LEU A CA 1
ATOM 1259 C C . LEU A 1 161 ? -15.982 20.562 29.408 1.00 86.12 161 LEU A C 1
ATOM 1261 O O . LEU A 1 161 ? -14.787 20.255 29.393 1.00 86.12 161 LEU A O 1
ATOM 1265 N N . PRO A 1 162 ? -16.370 21.846 29.346 1.00 86.44 162 PRO A N 1
ATOM 1266 C CA . PRO A 1 162 ? -15.428 22.963 29.452 1.00 86.44 162 PRO A CA 1
ATOM 1267 C C . PRO A 1 162 ? -14.587 22.894 30.740 1.00 86.44 162 PRO A C 1
ATOM 1269 O O . PRO A 1 162 ? -15.102 22.512 31.795 1.00 86.44 162 PRO A O 1
ATOM 1272 N N . ALA A 1 163 ? -13.297 23.242 30.681 1.00 83.06 163 ALA A N 1
ATOM 1273 C CA . ALA A 1 163 ? -12.396 23.143 31.840 1.00 83.06 163 ALA A CA 1
ATOM 1274 C C . ALA A 1 163 ? -12.792 24.039 33.030 1.00 83.06 163 ALA A C 1
ATOM 1276 O O . ALA A 1 163 ? -12.463 23.718 34.170 1.00 83.06 163 ALA A O 1
ATOM 1277 N N . ASP A 1 164 ? -13.514 25.128 32.779 1.00 83.19 164 ASP A N 1
ATOM 1278 C CA . ASP A 1 164 ? -14.034 26.068 33.776 1.00 83.19 164 ASP A CA 1
ATOM 1279 C C . ASP A 1 164 ? -15.323 25.588 34.465 1.00 83.19 164 ASP A C 1
ATOM 1281 O O . ASP A 1 164 ? -15.814 26.248 35.381 1.00 83.19 164 ASP A O 1
ATOM 1285 N N . THR A 1 165 ? -15.859 24.425 34.072 1.00 81.75 165 THR A N 1
ATOM 1286 C CA . THR A 1 165 ? -17.087 23.884 34.664 1.00 81.75 165 THR A CA 1
ATOM 1287 C C . THR A 1 165 ? -16.890 23.602 36.158 1.00 81.75 165 THR A C 1
ATOM 1289 O O . THR A 1 165 ? -16.076 22.753 36.544 1.00 81.75 165 THR A O 1
ATOM 1292 N N . THR A 1 166 ? -17.682 24.257 37.009 1.00 84.69 166 THR A N 1
ATOM 1293 C CA . THR A 1 166 ? -17.624 24.076 38.468 1.00 84.69 166 THR A CA 1
ATOM 1294 C C . THR A 1 166 ? -18.172 22.709 38.895 1.00 84.69 166 THR A C 1
ATOM 1296 O O . THR A 1 166 ? -18.872 22.028 38.140 1.00 84.69 166 THR A O 1
ATOM 1299 N N . GLU A 1 167 ? -17.864 22.271 40.120 1.00 81.88 167 GLU A N 1
ATOM 1300 C CA . GLU A 1 167 ? -18.402 21.012 40.666 1.00 81.88 167 GLU A CA 1
ATOM 1301 C C . GLU A 1 167 ? -19.936 21.031 40.772 1.00 81.88 167 GLU A C 1
ATOM 1303 O O . GLU A 1 167 ? -20.589 20.022 40.512 1.00 81.88 167 GLU A O 1
ATOM 1308 N N . GLU A 1 168 ? -20.528 22.192 41.066 1.00 82.69 168 GLU A N 1
ATOM 1309 C CA . GLU A 1 168 ? -21.984 22.383 41.115 1.00 82.69 168 GLU A CA 1
ATOM 1310 C C . GLU A 1 168 ? -22.629 22.190 39.738 1.00 82.69 168 GLU A C 1
ATOM 1312 O O . GLU A 1 168 ? -23.615 21.464 39.602 1.00 82.69 168 GLU A O 1
ATOM 1317 N N . GLN A 1 169 ? -22.033 22.776 38.695 1.00 83.12 169 GLN A N 1
ATOM 1318 C CA . GLN A 1 169 ? -22.488 22.608 37.313 1.00 83.12 169 GLN A CA 1
ATOM 1319 C C . GLN A 1 169 ? -22.349 21.153 36.847 1.00 83.12 169 GLN A C 1
ATOM 1321 O O . GLN A 1 169 ? -23.225 20.638 36.151 1.00 83.12 169 GLN A O 1
ATOM 1326 N N . GLN A 1 170 ? -21.290 20.457 37.273 1.00 83.00 170 GLN A N 1
ATOM 1327 C CA . GLN A 1 170 ? -21.110 19.026 37.005 1.00 83.00 170 GLN A CA 1
ATOM 1328 C C . GLN A 1 170 ? -22.185 18.182 37.688 1.00 83.00 170 GLN A C 1
ATOM 1330 O O . GLN A 1 170 ? -22.795 17.335 37.037 1.00 83.00 170 GLN A O 1
ATOM 1335 N N . ALA A 1 171 ? -22.457 18.424 38.972 1.00 81.81 171 ALA A N 1
ATOM 1336 C CA . ALA A 1 171 ? -23.500 17.719 39.712 1.00 81.81 171 ALA A CA 1
ATOM 1337 C C . ALA A 1 171 ? -24.889 17.950 39.097 1.00 81.81 171 ALA A C 1
ATOM 1339 O O . ALA A 1 171 ? -25.662 17.004 38.937 1.00 81.81 171 ALA A O 1
ATOM 1340 N N . GLN A 1 172 ? -25.183 19.187 38.685 1.00 84.44 172 GLN A N 1
ATOM 1341 C CA . GLN A 1 172 ? -26.431 19.531 38.009 1.00 84.44 172 GLN A CA 1
ATOM 1342 C C . GLN A 1 172 ? -26.559 18.822 36.654 1.00 84.44 172 GLN A C 1
ATOM 1344 O O . GLN A 1 172 ? -27.620 18.276 36.343 1.00 84.44 172 GLN A O 1
ATOM 1349 N N . TRP A 1 173 ? -25.480 18.778 35.868 1.00 85.25 173 TRP A N 1
ATOM 1350 C CA . TRP A 1 173 ? -25.450 18.072 34.588 1.00 85.25 173 TRP A CA 1
ATOM 1351 C C . TRP A 1 173 ? -25.647 16.559 34.753 1.00 85.25 173 TRP A C 1
ATOM 1353 O O . TRP A 1 173 ? -26.429 15.955 34.014 1.00 85.25 173 TRP A O 1
ATOM 1363 N N . LEU A 1 174 ? -24.988 15.951 35.746 1.00 85.31 174 LEU A N 1
ATOM 1364 C CA . LEU A 1 174 ? -25.136 14.531 36.078 1.00 85.31 174 LEU A CA 1
ATOM 1365 C C . LEU A 1 174 ? -26.584 14.212 36.453 1.00 85.31 174 LEU A C 1
ATOM 1367 O O . LEU A 1 174 ? -27.180 13.317 35.853 1.00 85.31 174 LEU A O 1
ATOM 1371 N N . ALA A 1 175 ? -27.168 14.994 37.368 1.00 84.50 175 ALA A N 1
ATOM 1372 C CA . ALA A 1 175 ? -28.546 14.818 37.815 1.00 84.50 175 ALA A CA 1
ATOM 1373 C C . ALA A 1 175 ? -29.547 14.951 36.657 1.00 84.50 175 ALA A C 1
ATOM 1375 O O . ALA A 1 175 ? -30.416 14.095 36.497 1.00 84.50 175 ALA A O 1
ATOM 1376 N N . ALA A 1 176 ? -29.386 15.969 35.803 1.00 84.56 176 ALA A N 1
ATOM 1377 C CA . ALA A 1 176 ? -30.218 16.157 34.614 1.00 84.56 176 ALA A CA 1
ATOM 1378 C C . ALA A 1 176 ? -30.074 15.007 33.600 1.00 84.56 176 ALA A C 1
ATOM 1380 O O . ALA A 1 176 ? -31.026 14.665 32.901 1.00 84.56 176 ALA A O 1
ATOM 1381 N N . SER A 1 177 ? -28.894 14.389 33.537 1.00 80.12 177 SER A N 1
ATOM 1382 C CA . SER A 1 177 ? -28.598 13.262 32.648 1.00 80.12 177 SER A CA 1
ATOM 1383 C C . SER A 1 177 ? -28.983 11.896 33.234 1.00 80.12 177 SER A C 1
ATOM 1385 O O . SER A 1 177 ? -28.861 10.891 32.533 1.00 80.12 177 SER A O 1
ATOM 1387 N N . GLY A 1 178 ? -29.463 11.850 34.483 1.00 85.19 178 GLY A N 1
ATOM 1388 C CA . GLY A 1 178 ? -29.855 10.623 35.184 1.00 85.19 178 GLY A CA 1
ATOM 1389 C C . GLY A 1 178 ? -28.696 9.849 35.821 1.00 85.19 178 GLY A C 1
ATOM 1390 O O . GLY A 1 178 ? -28.869 8.689 36.188 1.00 85.19 178 GLY A O 1
ATOM 1391 N N . PHE A 1 179 ? -27.522 10.466 35.967 1.00 87.12 179 PHE A N 1
ATOM 1392 C CA . PHE A 1 179 ? -26.340 9.864 36.583 1.00 87.12 179 PHE A CA 1
ATOM 1393 C C . PHE A 1 179 ? -26.031 10.526 37.926 1.00 87.12 179 PHE A C 1
ATOM 1395 O O . PHE A 1 179 ? -26.357 11.683 38.167 1.00 87.12 179 PHE A O 1
ATOM 1402 N N . THR A 1 180 ? -25.393 9.788 38.831 1.00 82.44 180 THR A N 1
ATOM 1403 C CA . THR A 1 180 ? -25.088 10.283 40.188 1.00 82.44 180 THR A CA 1
ATOM 1404 C C . THR A 1 180 ? -23.611 10.211 40.541 1.00 82.44 180 THR A C 1
ATOM 1406 O O . THR A 1 180 ? -23.202 10.754 41.564 1.00 82.44 180 THR A O 1
ATOM 1409 N N . ARG A 1 181 ? -22.794 9.523 39.733 1.00 86.12 181 ARG A N 1
ATOM 1410 C CA . ARG A 1 181 ? -21.404 9.217 40.074 1.00 86.12 181 ARG A CA 1
ATOM 1411 C C . ARG A 1 181 ? -20.449 9.448 38.918 1.00 86.12 181 ARG A C 1
ATOM 1413 O O . ARG A 1 181 ? -20.684 8.996 37.800 1.00 86.12 181 ARG A O 1
ATOM 1420 N N . VAL A 1 182 ? -19.324 10.058 39.264 1.00 88.56 182 VAL A N 1
ATOM 1421 C CA . VAL A 1 182 ? -18.116 10.155 38.447 1.00 88.56 182 VAL A CA 1
ATOM 1422 C C . VAL A 1 182 ? -17.068 9.256 39.090 1.00 88.56 182 VAL A C 1
ATOM 1424 O O . VAL A 1 182 ? -16.904 9.274 40.308 1.00 88.56 182 VAL A O 1
ATOM 1427 N N . HIS A 1 183 ? -16.415 8.428 38.283 1.00 86.88 183 HIS A N 1
ATOM 1428 C CA . HIS A 1 183 ? -15.316 7.573 38.716 1.00 86.88 183 HIS A CA 1
ATOM 1429 C C . HIS A 1 183 ? -14.002 8.354 38.767 1.00 86.88 183 HIS A C 1
ATOM 1431 O O . HIS A 1 183 ? -13.291 8.304 39.763 1.00 86.88 183 HIS A O 1
ATOM 1437 N N . GLU A 1 184 ? -13.720 9.111 37.708 1.00 87.00 184 GLU A N 1
ATOM 1438 C CA . GLU A 1 184 ? -12.496 9.889 37.553 1.00 87.00 184 GLU A CA 1
ATOM 1439 C C . GLU A 1 184 ? -12.787 11.172 36.763 1.00 87.00 184 GLU A C 1
ATOM 1441 O O . GLU A 1 184 ? -13.656 11.189 35.887 1.00 87.00 184 GLU A O 1
ATOM 1446 N N . ALA A 1 185 ? -12.059 12.246 37.063 1.00 85.62 185 ALA A N 1
ATOM 1447 C CA . ALA A 1 185 ? -12.090 13.491 36.311 1.00 85.62 185 ALA A CA 1
ATOM 1448 C C . ALA A 1 185 ? -10.659 13.923 35.981 1.00 85.62 185 ALA A C 1
ATOM 1450 O O . ALA A 1 185 ? -9.834 14.062 36.883 1.00 85.62 185 ALA A O 1
ATOM 1451 N N . ARG A 1 186 ? -10.377 14.172 34.700 1.00 84.62 186 ARG A N 1
ATOM 1452 C CA . ARG A 1 186 ? -9.065 14.636 34.227 1.00 84.62 186 ARG A CA 1
ATOM 1453 C C . ARG A 1 186 ? -9.203 15.901 33.387 1.00 84.62 186 ARG A C 1
ATOM 1455 O O . ARG A 1 186 ? -10.157 16.031 32.626 1.00 84.62 186 ARG A O 1
ATOM 1462 N N . ASN A 1 187 ? -8.242 16.811 33.502 1.00 83.06 187 ASN A N 1
ATOM 1463 C CA . ASN A 1 187 ? -8.181 18.013 32.670 1.00 83.06 187 ASN A CA 1
ATOM 1464 C C . ASN A 1 187 ? -7.188 17.791 31.522 1.00 83.06 187 ASN A C 1
ATOM 1466 O O . ASN A 1 187 ? -6.016 17.507 31.764 1.00 83.06 187 ASN A O 1
ATOM 1470 N N . GLU A 1 188 ? -7.653 17.940 30.284 1.00 81.25 188 GLU A N 1
ATOM 1471 C CA . GLU A 1 188 ? -6.852 17.906 29.060 1.00 81.25 188 GLU A CA 1
ATOM 1472 C C . GLU A 1 188 ? -6.973 19.260 28.346 1.00 81.25 188 GLU A C 1
ATOM 1474 O O . GLU A 1 188 ? -7.919 19.526 27.601 1.00 81.25 188 GLU A O 1
ATOM 1479 N N . GLY A 1 189 ? -6.011 20.151 28.604 1.00 82.69 189 GLY A N 1
ATOM 1480 C CA . GLY A 1 189 ? -6.015 21.509 28.058 1.00 82.69 189 GLY A CA 1
ATOM 1481 C C . GLY A 1 189 ? -7.226 22.315 28.535 1.00 82.69 189 GLY A C 1
ATOM 1482 O O . GLY A 1 189 ? -7.420 22.498 29.733 1.00 82.69 189 GLY A O 1
ATOM 1483 N N . GLU A 1 190 ? -8.041 22.790 27.593 1.00 84.12 190 GLU A N 1
ATOM 1484 C CA . GLU A 1 190 ? -9.265 23.569 27.854 1.00 84.12 190 GLU A CA 1
ATOM 1485 C C . GLU A 1 190 ? -10.509 22.692 28.091 1.00 84.12 190 GLU A C 1
ATOM 1487 O O . GLU A 1 190 ? -11.624 23.205 28.212 1.00 84.12 190 GLU A O 1
ATOM 1492 N N . ARG A 1 191 ? -10.346 21.365 28.160 1.00 85.94 191 ARG A N 1
ATOM 1493 C CA . ARG A 1 191 ? -11.444 20.412 28.358 1.00 85.94 191 ARG A CA 1
ATOM 1494 C C . ARG A 1 191 ? -11.246 19.605 29.634 1.00 85.94 191 ARG A C 1
ATOM 1496 O O . ARG A 1 191 ? -10.140 19.175 29.951 1.00 85.94 191 ARG A O 1
ATOM 1503 N N . LYS A 1 192 ? -12.338 19.345 30.342 1.00 85.44 192 LYS A N 1
ATOM 1504 C CA . LYS A 1 192 ? -12.414 18.408 31.462 1.00 85.44 192 LYS A CA 1
ATOM 1505 C C . LYS A 1 192 ? -13.141 17.149 31.002 1.00 85.44 192 LYS A C 1
ATOM 1507 O O . LYS A 1 192 ? -14.293 17.215 30.581 1.00 85.44 192 LYS A O 1
ATOM 1512 N N . ILE A 1 193 ? -12.467 16.007 31.077 1.00 88.81 193 ILE A N 1
ATOM 1513 C CA . ILE A 1 193 ? -13.013 14.696 30.722 1.00 88.81 193 ILE A CA 1
ATOM 1514 C C . ILE A 1 193 ? -13.449 13.994 32.006 1.00 88.81 193 ILE A C 1
ATOM 1516 O O . ILE A 1 193 ? -12.624 13.696 32.872 1.00 88.81 193 ILE A O 1
ATOM 1520 N N . LEU A 1 194 ? -14.746 13.724 32.120 1.00 90.31 194 LEU A N 1
ATOM 1521 C CA . LEU A 1 194 ? -15.339 12.967 33.219 1.00 90.31 194 LEU A CA 1
ATOM 1522 C C . LEU A 1 194 ? -15.589 11.521 32.791 1.00 90.31 194 LEU A C 1
ATOM 1524 O O . LEU A 1 194 ? -16.200 11.286 31.754 1.00 90.31 194 LEU A O 1
ATOM 1528 N N . GLN A 1 195 ? -15.182 10.555 33.611 1.00 91.19 195 GLN A N 1
ATOM 1529 C CA . GLN A 1 195 ? -15.584 9.154 33.481 1.00 91.19 195 GLN A CA 1
ATOM 1530 C C . GLN A 1 195 ? -16.842 8.928 34.320 1.00 91.19 195 GLN A C 1
ATOM 1532 O O . GLN A 1 195 ? -16.770 8.761 35.539 1.00 91.19 195 GLN A O 1
ATOM 1537 N N . VAL A 1 196 ? -18.013 8.964 33.689 1.00 92.75 196 VAL A N 1
ATOM 1538 C CA . VAL A 1 196 ? -19.308 8.830 34.375 1.00 92.75 196 VAL A CA 1
ATOM 1539 C C . VAL A 1 196 ? -19.665 7.356 34.519 1.00 92.75 196 VAL A C 1
ATOM 1541 O O . VAL A 1 196 ? -19.544 6.601 33.561 1.00 92.75 196 VAL A O 1
ATOM 1544 N N . VAL A 1 197 ? -20.105 6.936 35.708 1.00 93.62 197 VAL A N 1
ATOM 1545 C CA . VAL A 1 197 ? -20.445 5.531 35.986 1.00 93.62 197 VAL A CA 1
ATOM 1546 C C . VAL A 1 197 ? -21.813 5.191 35.395 1.00 93.62 197 VAL A C 1
ATOM 1548 O O . VAL A 1 197 ? -22.822 5.757 35.816 1.00 93.62 197 VAL A O 1
ATOM 1551 N N . ALA A 1 198 ? -21.846 4.234 34.466 1.00 92.12 198 ALA A N 1
ATOM 1552 C CA . ALA A 1 198 ? -23.070 3.670 33.904 1.00 92.12 198 ALA A CA 1
ATOM 1553 C C . ALA A 1 198 ? -23.665 2.585 34.815 1.00 92.12 198 ALA A C 1
ATOM 1555 O O . ALA A 1 198 ? -24.821 2.681 35.213 1.00 92.12 198 ALA A O 1
ATOM 1556 N N . ASP A 1 199 ? -22.872 1.576 35.188 1.00 92.75 199 ASP A N 1
ATOM 1557 C CA . ASP A 1 199 ? -23.278 0.520 36.124 1.00 92.75 199 ASP A CA 1
ATOM 1558 C C . ASP A 1 199 ? -22.042 -0.112 36.799 1.00 92.75 199 ASP A C 1
ATOM 1560 O O . ASP A 1 199 ? -20.894 0.134 36.417 1.00 92.75 199 ASP A O 1
ATOM 1564 N N . ARG A 1 200 ? -22.263 -0.909 37.848 1.00 92.31 200 ARG A N 1
ATOM 1565 C CA . ARG A 1 200 ? -21.230 -1.644 38.582 1.00 92.31 200 ARG A CA 1
ATOM 1566 C C . ARG A 1 200 ? -21.761 -2.977 39.106 1.00 92.31 200 ARG A C 1
ATOM 1568 O O . ARG A 1 200 ? -22.740 -3.021 39.857 1.00 92.31 200 ARG A O 1
ATOM 1575 N N . PHE A 1 201 ? -21.069 -4.062 38.796 1.00 93.56 201 PHE A N 1
ATOM 1576 C CA . PHE A 1 201 ? -21.433 -5.407 39.249 1.00 93.56 201 PHE A CA 1
ATOM 1577 C C . PHE A 1 201 ? -20.251 -6.372 39.094 1.00 93.56 201 PHE A C 1
ATOM 1579 O O . PHE A 1 201 ? -19.245 -6.042 38.468 1.00 93.56 201 PHE A O 1
ATOM 1586 N N . ARG A 1 202 ? -20.351 -7.559 39.700 1.00 91.69 202 ARG A N 1
ATOM 1587 C CA . ARG A 1 202 ? -19.480 -8.694 39.357 1.00 91.69 202 ARG A CA 1
ATOM 1588 C C . ARG A 1 202 ? -20.103 -9.437 38.188 1.00 91.69 202 ARG A C 1
ATOM 1590 O O . ARG A 1 202 ? -21.326 -9.607 38.180 1.00 91.69 202 ARG A O 1
ATOM 1597 N N . PHE A 1 203 ? -19.290 -9.863 37.228 1.00 89.12 203 PHE A N 1
ATOM 1598 C CA . PHE A 1 203 ? -19.792 -10.471 35.998 1.00 89.12 203 PHE A CA 1
ATOM 1599 C C . PHE A 1 203 ? -20.571 -11.762 36.288 1.00 89.12 203 PHE A C 1
ATOM 1601 O O . PHE A 1 203 ? -21.641 -11.957 35.724 1.00 89.12 203 PHE A O 1
ATOM 1608 N N . SER A 1 204 ? -20.109 -12.586 37.238 1.00 87.75 204 SER A N 1
ATOM 1609 C CA . SER A 1 204 ? -20.795 -13.826 37.655 1.00 87.75 204 SER A CA 1
ATOM 1610 C C . SER A 1 204 ? -22.199 -13.610 38.232 1.00 87.75 204 SER A C 1
ATOM 1612 O O . SER A 1 204 ? -23.061 -14.478 38.125 1.00 87.75 204 SER A O 1
ATOM 1614 N N . SER A 1 205 ? -22.422 -12.453 38.859 1.00 89.00 205 SER A N 1
ATOM 1615 C CA . SER A 1 205 ? -23.662 -12.117 39.567 1.00 89.00 205 SER A CA 1
ATOM 1616 C C . SER A 1 205 ? -24.688 -11.383 38.704 1.00 89.00 205 SER A C 1
ATOM 1618 O O . SER A 1 205 ? -25.815 -11.168 39.148 1.00 89.00 205 SER A O 1
ATOM 1620 N N . ALA A 1 206 ? -24.298 -10.940 37.508 1.00 89.12 206 ALA A N 1
ATOM 1621 C CA . ALA A 1 206 ? -25.131 -10.122 36.640 1.00 89.12 206 ALA A CA 1
ATOM 1622 C C . ALA A 1 206 ? -25.752 -10.961 35.521 1.00 89.12 206 ALA A C 1
ATOM 1624 O O . ALA A 1 206 ? -25.063 -11.691 34.809 1.00 89.12 206 ALA A O 1
ATOM 1625 N N . GLU A 1 207 ? -27.061 -10.818 35.323 1.00 92.44 207 GLU A N 1
ATOM 1626 C CA . GLU A 1 207 ? -27.724 -11.401 34.161 1.00 92.44 207 GLU A CA 1
ATOM 1627 C C . GLU A 1 207 ? -27.224 -10.752 32.870 1.00 92.44 207 GLU A C 1
ATOM 1629 O O . GLU A 1 207 ? -26.956 -9.549 32.822 1.00 92.44 207 GLU A O 1
ATOM 1634 N N . LYS A 1 208 ? -27.168 -11.541 31.791 1.00 92.12 208 LYS A N 1
ATOM 1635 C CA . LYS A 1 208 ? -26.715 -11.078 30.473 1.00 92.12 208 LYS A CA 1
ATOM 1636 C C . LYS A 1 208 ? -27.416 -9.790 30.029 1.00 92.12 208 LYS A C 1
ATOM 1638 O O . LYS A 1 208 ? -26.749 -8.904 29.510 1.00 92.12 208 LYS A O 1
ATOM 1643 N N . VAL A 1 209 ? -28.724 -9.675 30.270 1.00 94.88 209 VAL A N 1
ATOM 1644 C CA . VAL A 1 209 ? -29.528 -8.498 29.898 1.00 94.88 209 VAL A CA 1
ATOM 1645 C C . VAL A 1 209 ? -28.979 -7.225 30.545 1.00 94.88 209 VAL A C 1
ATOM 1647 O O . VAL A 1 209 ? -28.704 -6.261 29.841 1.00 94.88 209 VA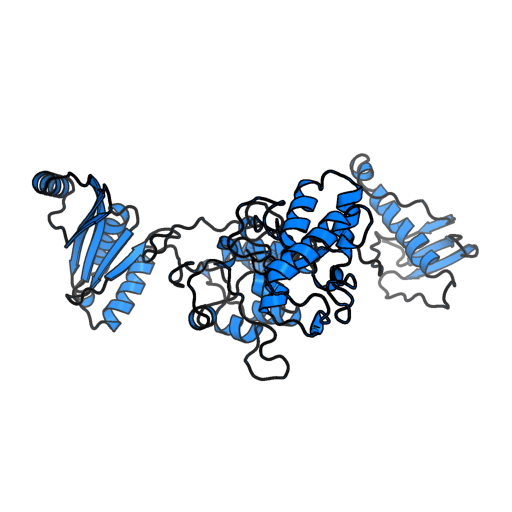L A O 1
ATOM 1650 N N . ARG A 1 210 ? -28.704 -7.251 31.854 1.00 93.94 210 ARG A N 1
ATOM 1651 C CA . ARG A 1 210 ? -28.159 -6.096 32.581 1.00 93.94 210 ARG A CA 1
ATOM 1652 C C . ARG A 1 210 ? -26.778 -5.683 32.069 1.00 93.94 210 ARG A C 1
ATOM 1654 O O . ARG A 1 210 ? -26.484 -4.495 31.966 1.00 93.94 210 ARG A O 1
ATOM 1661 N N . VAL A 1 211 ? -25.922 -6.656 31.744 1.00 93.81 211 VAL A N 1
ATOM 1662 C CA . VAL A 1 211 ? -24.589 -6.364 31.190 1.00 93.81 211 VAL A CA 1
ATOM 1663 C C . VAL A 1 211 ? -24.707 -5.698 29.820 1.00 93.81 211 VAL A C 1
ATOM 1665 O O . VAL A 1 211 ? -24.028 -4.706 29.566 1.00 93.81 211 VAL A O 1
ATOM 1668 N N . MET A 1 212 ? -25.587 -6.212 28.958 1.00 94.62 212 MET A N 1
ATOM 1669 C CA . MET A 1 212 ? -25.845 -5.634 27.637 1.00 94.62 212 MET A CA 1
ATOM 1670 C C . MET A 1 212 ? -26.390 -4.206 27.745 1.0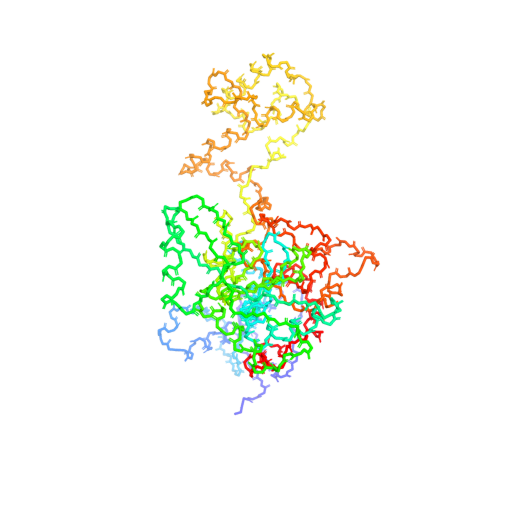0 94.62 212 MET A C 1
ATOM 1672 O O . MET A 1 212 ? -25.8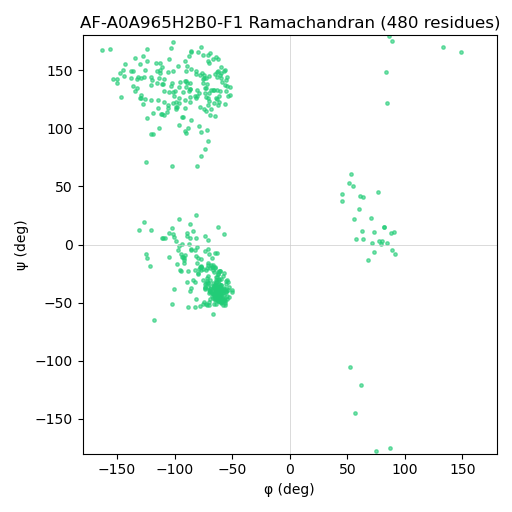55 -3.313 27.094 1.00 94.62 212 MET A O 1
ATOM 1676 N N . GLU A 1 213 ? -27.364 -3.958 28.627 1.00 94.69 213 GLU A N 1
ATOM 1677 C CA . GLU A 1 213 ? -27.907 -2.614 28.874 1.00 94.69 213 GLU A CA 1
ATOM 1678 C C . GLU A 1 213 ? -26.824 -1.627 29.335 1.00 94.69 213 GLU A C 1
ATOM 1680 O O . GLU A 1 213 ? -26.775 -0.492 28.858 1.00 94.69 213 GLU A O 1
ATOM 1685 N N . ALA A 1 214 ? -25.915 -2.054 30.221 1.00 94.06 214 ALA A N 1
ATOM 1686 C CA . ALA A 1 214 ? -24.805 -1.220 30.677 1.00 94.06 214 ALA A CA 1
ATOM 1687 C C . ALA A 1 214 ? -23.820 -0.885 29.541 1.00 94.06 214 ALA A C 1
ATOM 1689 O O . ALA A 1 214 ? -23.378 0.263 29.432 1.00 94.06 214 ALA A O 1
ATOM 1690 N N . ILE A 1 215 ? -23.501 -1.861 28.681 1.00 94.69 215 ILE A N 1
ATOM 1691 C CA . ILE A 1 215 ? -22.637 -1.666 27.507 1.00 94.69 215 ILE A CA 1
ATOM 1692 C C . ILE A 1 215 ? -23.293 -0.695 26.519 1.00 94.69 215 ILE A C 1
ATOM 1694 O O . ILE A 1 215 ? -22.671 0.289 26.120 1.00 94.69 215 ILE A O 1
ATOM 1698 N N . GLU A 1 216 ? -24.553 -0.931 26.149 1.00 94.62 216 GLU A N 1
ATOM 1699 C CA . GLU A 1 216 ? -25.295 -0.085 25.210 1.00 94.62 216 GLU A CA 1
ATOM 1700 C C . GLU A 1 216 ? -25.447 1.347 25.726 1.00 94.62 216 GLU A C 1
ATOM 1702 O O . GLU A 1 216 ? -25.232 2.304 24.976 1.00 94.62 216 GLU A O 1
ATOM 1707 N N . LEU A 1 217 ? -25.771 1.512 27.012 1.00 93.50 217 LEU A N 1
ATOM 1708 C CA . LEU A 1 217 ? -25.892 2.821 27.643 1.00 93.50 217 LEU A CA 1
ATOM 1709 C C . LEU A 1 217 ? -24.563 3.581 27.606 1.00 93.50 217 LEU A C 1
ATOM 1711 O O . LEU A 1 217 ? -24.543 4.749 27.207 1.00 93.50 217 LEU A O 1
ATOM 1715 N N . ALA A 1 218 ? -23.467 2.925 27.997 1.00 93.50 218 ALA A N 1
ATOM 1716 C CA . ALA A 1 218 ? -22.141 3.530 28.016 1.00 93.50 218 ALA A CA 1
ATOM 1717 C C . ALA A 1 218 ? -21.683 3.926 26.607 1.00 93.50 218 ALA A C 1
ATOM 1719 O O . ALA A 1 218 ? -21.291 5.072 26.399 1.00 93.50 218 ALA A O 1
ATOM 1720 N N . LEU A 1 219 ? -21.829 3.040 25.617 1.00 92.50 219 LEU A N 1
ATOM 1721 C CA . LEU A 1 219 ? -21.497 3.351 24.225 1.00 92.50 219 LEU A CA 1
ATOM 1722 C C . LEU A 1 219 ? -22.354 4.500 23.683 1.00 92.50 219 LEU A C 1
ATOM 1724 O O . LEU A 1 219 ? -21.827 5.424 23.067 1.00 92.50 219 LEU A O 1
ATOM 1728 N N . LYS A 1 220 ? -23.667 4.494 23.934 1.00 92.06 220 LYS A N 1
ATOM 1729 C CA . LYS A 1 220 ? -24.576 5.537 23.438 1.00 92.06 220 LYS A CA 1
ATOM 1730 C C . LYS A 1 220 ? -24.268 6.909 24.036 1.00 92.06 220 LYS A C 1
ATOM 1732 O O . LYS A 1 220 ? -24.345 7.911 23.329 1.00 92.06 220 LYS A O 1
ATOM 1737 N N . ARG A 1 221 ? -23.950 6.974 25.332 1.00 90.56 221 ARG A N 1
ATOM 1738 C CA . ARG A 1 221 ? -23.667 8.237 26.036 1.00 90.56 221 ARG A CA 1
ATOM 1739 C C . ARG A 1 221 ? -22.222 8.707 25.867 1.00 90.56 221 ARG A C 1
ATOM 1741 O O . ARG A 1 221 ? -22.001 9.910 25.822 1.00 90.56 221 ARG A O 1
ATOM 1748 N N . GLY A 1 222 ? -21.273 7.788 25.710 1.00 86.31 222 GLY A N 1
ATOM 1749 C CA . GLY A 1 222 ? -19.843 8.057 25.540 1.00 86.31 222 GLY A CA 1
ATOM 1750 C C . GLY A 1 222 ? -19.391 8.317 24.106 1.00 86.31 222 GLY A C 1
ATOM 1751 O O . GLY A 1 222 ? -18.213 8.132 23.810 1.00 86.31 222 GLY A O 1
ATOM 1752 N N . GLY A 1 223 ? -20.302 8.638 23.178 1.00 86.94 223 GLY A N 1
ATOM 1753 C CA . GLY A 1 223 ? -19.952 8.842 21.764 1.00 86.94 223 GLY A CA 1
ATOM 1754 C C . GLY A 1 223 ? -19.339 7.600 21.105 1.00 86.94 223 GLY A C 1
ATOM 1755 O O . GLY A 1 223 ? -18.481 7.710 20.229 1.00 86.94 223 GLY A O 1
ATOM 1756 N N . GLY A 1 224 ? -19.745 6.416 21.563 1.00 88.56 224 GLY A N 1
ATOM 1757 C CA . GLY A 1 224 ? -19.218 5.133 21.126 1.00 88.56 224 GLY A CA 1
ATOM 1758 C C . GLY A 1 224 ? -18.035 4.616 21.939 1.00 88.56 224 GLY A C 1
ATOM 1759 O O . GLY A 1 224 ? -17.402 3.672 21.487 1.00 88.56 224 GLY A O 1
ATOM 1760 N N . ARG A 1 225 ? -17.693 5.206 23.091 1.00 90.75 225 ARG A N 1
ATOM 1761 C CA . ARG A 1 225 ? -16.580 4.768 23.955 1.00 90.75 225 ARG A CA 1
ATOM 1762 C C . ARG A 1 225 ? -17.097 4.173 25.265 1.00 90.75 225 ARG A C 1
ATOM 1764 O O . ARG A 1 225 ? -18.004 4.727 25.881 1.00 90.75 225 ARG A O 1
ATOM 1771 N N . LEU A 1 226 ? -16.485 3.075 25.700 1.00 93.19 226 LEU A N 1
ATOM 1772 C CA . LEU A 1 226 ? -16.757 2.401 26.970 1.00 93.19 226 LEU A CA 1
ATOM 1773 C C . LEU A 1 226 ? -15.430 2.063 27.652 1.00 93.19 226 LEU A C 1
ATOM 1775 O O . LEU A 1 226 ? -14.551 1.461 27.041 1.00 93.19 226 LEU A O 1
ATOM 1779 N N . ASN A 1 227 ? -15.319 2.386 28.935 1.00 93.50 227 ASN A N 1
ATOM 1780 C CA . ASN A 1 227 ? -14.221 1.965 29.792 1.00 93.50 227 ASN A CA 1
ATOM 1781 C C . ASN A 1 227 ? -14.771 1.047 30.888 1.00 93.50 227 ASN A C 1
ATOM 1783 O O . ASN A 1 227 ? -15.844 1.280 31.440 1.00 93.50 227 ASN A O 1
ATOM 1787 N N . VAL A 1 228 ? -14.046 -0.020 31.200 1.00 92.75 228 VAL A N 1
ATOM 1788 C CA . VAL A 1 228 ? -14.397 -0.970 32.254 1.00 92.75 228 VAL A CA 1
ATOM 1789 C C . VAL A 1 228 ? -13.229 -1.052 33.219 1.00 92.75 228 VAL A C 1
ATOM 1791 O O . VAL A 1 228 ? -12.175 -1.593 32.888 1.00 92.75 228 VAL A O 1
ATOM 1794 N N . HIS A 1 229 ? -13.411 -0.495 34.411 1.00 92.25 229 HIS A N 1
ATOM 1795 C CA . HIS A 1 229 ? -12.402 -0.529 35.465 1.00 92.25 229 HIS A CA 1
ATOM 1796 C C . HIS A 1 229 ? -12.536 -1.817 36.276 1.00 92.25 229 HIS A C 1
ATOM 1798 O O . HIS A 1 229 ? -13.647 -2.221 36.641 1.00 92.25 229 HIS A O 1
ATOM 1804 N N . VAL A 1 230 ? -11.400 -2.464 36.524 1.00 90.81 230 VAL A N 1
ATOM 1805 C CA . VAL A 1 230 ? -11.306 -3.814 37.080 1.00 90.81 230 VAL A CA 1
ATOM 1806 C C . VAL A 1 230 ? -10.777 -3.748 38.506 1.00 90.81 230 VAL A C 1
ATOM 1808 O O . VAL A 1 230 ? -9.605 -3.443 38.719 1.00 90.81 230 VAL A O 1
ATOM 1811 N N . GLY A 1 231 ? -11.633 -4.070 39.478 1.00 85.12 231 GLY A N 1
ATOM 1812 C CA . GLY A 1 231 ? -11.269 -4.026 40.894 1.00 85.12 231 GLY A CA 1
ATOM 1813 C C . GLY A 1 231 ? -10.770 -2.642 41.324 1.00 85.12 231 GLY A C 1
ATOM 1814 O O . GLY A 1 231 ? -11.245 -1.628 40.814 1.00 85.12 231 GLY A O 1
ATOM 1815 N N . ASP A 1 232 ? -9.804 -2.630 42.244 1.00 76.81 232 ASP A N 1
ATOM 1816 C CA . ASP A 1 232 ? -9.136 -1.413 42.729 1.00 76.81 232 ASP A CA 1
ATOM 1817 C C . ASP A 1 232 ? -7.682 -1.300 42.208 1.00 76.81 232 ASP A C 1
ATOM 1819 O O . ASP A 1 232 ? -6.962 -0.365 42.551 1.00 76.81 232 ASP A O 1
ATOM 1823 N N . ASP A 1 233 ? -7.256 -2.219 41.330 1.00 71.12 233 ASP A N 1
ATOM 1824 C CA . ASP A 1 233 ? -5.866 -2.358 40.857 1.00 71.12 233 ASP A CA 1
ATOM 1825 C C . ASP A 1 233 ? -5.501 -1.371 39.727 1.00 71.12 233 ASP A C 1
ATOM 1827 O O . ASP A 1 233 ? -4.441 -1.470 39.109 1.00 71.12 233 ASP A O 1
ATOM 1831 N N . GLY A 1 234 ? -6.402 -0.442 39.391 1.00 77.38 234 GLY A N 1
ATOM 1832 C CA . GLY A 1 234 ? -6.212 0.564 38.336 1.00 77.38 234 GLY A CA 1
ATOM 1833 C C . GLY A 1 234 ? -6.256 0.024 36.898 1.00 77.38 234 GLY A C 1
ATOM 1834 O O . GLY A 1 234 ? -6.115 0.790 35.943 1.00 77.38 234 GLY A O 1
ATOM 1835 N N . THR A 1 235 ? -6.484 -1.279 36.704 1.00 87.94 235 THR A N 1
ATOM 1836 C CA . THR A 1 235 ? -6.591 -1.877 35.365 1.00 87.94 235 THR A CA 1
ATOM 1837 C C . THR A 1 235 ? -7.884 -1.432 34.685 1.00 87.94 235 THR A C 1
ATOM 1839 O O . THR A 1 235 ? -8.968 -1.531 35.260 1.00 87.94 235 THR A O 1
ATOM 1842 N N . THR A 1 236 ? -7.780 -0.958 33.442 1.00 90.44 236 THR A N 1
ATOM 1843 C CA . THR A 1 236 ? -8.927 -0.488 32.655 1.00 90.44 236 THR A CA 1
ATOM 1844 C C . THR A 1 236 ? -8.971 -1.212 31.315 1.00 90.44 236 THR A C 1
ATOM 1846 O O . THR A 1 236 ? -7.998 -1.193 30.565 1.00 90.44 236 THR A O 1
ATOM 1849 N N . TRP A 1 237 ? -10.101 -1.840 31.000 1.00 91.25 237 TRP A N 1
ATOM 1850 C CA . TRP A 1 237 ? -10.380 -2.386 29.674 1.00 91.25 237 TRP A CA 1
ATOM 1851 C C . TRP A 1 237 ? -11.189 -1.372 28.883 1.00 91.25 237 TRP A C 1
ATOM 1853 O O . TRP A 1 237 ? -12.264 -0.959 29.314 1.00 91.25 237 TRP A O 1
ATOM 1863 N N . ARG A 1 238 ? -10.665 -0.949 27.738 1.00 90.94 238 ARG A N 1
ATOM 1864 C CA . ARG A 1 238 ? -11.291 0.083 26.919 1.00 90.94 238 ARG A CA 1
ATOM 1865 C C . ARG A 1 238 ? -11.856 -0.517 25.639 1.00 90.94 238 ARG A C 1
ATOM 1867 O O . ARG A 1 238 ? -11.236 -1.390 25.038 1.00 90.94 238 ARG A O 1
ATOM 1874 N N . TYR A 1 239 ? -13.010 -0.014 25.226 1.00 90.88 239 TYR A N 1
ATOM 1875 C CA . TYR A 1 239 ? -13.757 -0.455 24.053 1.00 90.88 239 TYR A CA 1
ATOM 1876 C C . TYR A 1 239 ? -14.263 0.755 23.278 1.00 90.88 239 TYR A C 1
ATOM 1878 O O . TYR A 1 239 ? -14.576 1.802 23.859 1.00 90.88 239 TYR A O 1
ATOM 1886 N N . SER A 1 240 ? -14.382 0.614 21.960 1.00 90.56 240 SER A N 1
ATOM 1887 C CA . SER A 1 240 ? -14.989 1.662 21.146 1.00 90.56 240 SER A CA 1
ATOM 1888 C C . SER A 1 240 ? -15.695 1.140 19.906 1.00 90.56 240 SER A C 1
ATOM 1890 O O . SER A 1 240 ? -15.202 0.253 19.222 1.00 90.56 240 SER A O 1
ATOM 1892 N N . THR A 1 241 ? -16.824 1.755 19.564 1.00 88.69 241 THR A N 1
ATOM 1893 C CA . THR A 1 241 ? -17.530 1.496 18.309 1.00 88.69 241 THR A CA 1
ATOM 1894 C C . THR A 1 241 ? -16.811 2.156 17.133 1.00 88.69 241 THR A C 1
ATOM 1896 O O . THR A 1 241 ? -16.381 3.315 17.221 1.00 88.69 241 THR A O 1
ATOM 1899 N N . GLY A 1 242 ? -16.790 1.469 15.992 1.00 85.75 242 GLY A N 1
ATOM 1900 C CA . GLY A 1 242 ? -16.100 1.932 14.789 1.00 85.75 242 GLY A CA 1
ATOM 1901 C C . GLY A 1 242 ? -14.624 1.542 14.773 1.00 85.75 242 GLY A C 1
ATOM 1902 O O . GLY A 1 242 ? -14.116 0.951 15.720 1.00 85.75 242 GLY A O 1
ATOM 1903 N N . LEU A 1 243 ? -13.918 1.905 13.703 1.00 87.88 243 LEU A N 1
ATOM 1904 C CA . LEU A 1 243 ? -12.474 1.695 13.599 1.00 87.88 243 LEU A CA 1
ATOM 1905 C C . LEU A 1 243 ? -11.724 2.736 14.436 1.00 87.88 243 LEU A C 1
ATOM 1907 O O . LEU A 1 243 ? -11.196 3.722 13.924 1.00 87.88 243 LEU A O 1
ATOM 1911 N N . HIS A 1 244 ? -11.718 2.543 15.747 1.00 90.75 244 HIS A N 1
ATOM 1912 C CA . HIS A 1 244 ? -11.039 3.406 16.700 1.00 90.75 244 HIS A CA 1
ATOM 1913 C C . HIS A 1 244 ? -10.229 2.554 17.674 1.00 90.75 244 HIS A C 1
ATOM 1915 O O . HIS A 1 244 ? -10.721 1.545 18.172 1.00 90.75 244 HIS A O 1
ATOM 1921 N N . CYS A 1 245 ? -8.982 2.944 17.934 1.00 89.19 245 CYS A N 1
ATOM 1922 C CA . CYS A 1 245 ? -8.174 2.309 18.964 1.00 89.19 245 CYS A CA 1
ATOM 1923 C C . CYS A 1 245 ? -8.375 3.060 20.286 1.00 89.19 245 CYS A C 1
ATOM 1925 O O . CYS A 1 245 ? -8.019 4.236 20.375 1.00 89.19 245 CYS A O 1
ATOM 1927 N N . PRO A 1 246 ? -8.918 2.413 21.327 1.00 83.81 246 PRO A N 1
ATOM 1928 C CA . PRO A 1 246 ? -9.218 3.096 22.578 1.00 83.81 246 PRO A CA 1
ATOM 1929 C C . PRO A 1 246 ? -7.977 3.360 23.451 1.00 83.81 246 PRO A C 1
ATOM 1931 O O . PRO A 1 246 ? -8.058 4.139 24.396 1.00 83.81 246 PRO A O 1
ATOM 1934 N N . GLU A 1 247 ? -6.833 2.745 23.134 1.00 86.12 247 GLU A N 1
ATOM 1935 C CA . GLU A 1 247 ? -5.557 2.979 23.824 1.00 86.12 247 GLU A CA 1
ATOM 1936 C C . GLU A 1 247 ? -4.778 4.172 23.244 1.00 86.12 247 GLU A C 1
ATOM 1938 O O . GLU A 1 247 ? -4.207 4.954 23.999 1.00 86.12 247 GLU A O 1
ATOM 1943 N N . SER A 1 248 ? -4.756 4.338 21.914 1.00 87.56 248 SER A N 1
ATOM 1944 C CA . SER A 1 248 ? -4.057 5.449 21.237 1.00 87.56 248 SER A CA 1
ATOM 1945 C C . SER A 1 248 ? -4.955 6.653 20.924 1.00 87.56 248 SER A C 1
ATOM 1947 O O . SER A 1 248 ? -4.462 7.681 20.461 1.00 87.56 248 SER A O 1
ATOM 1949 N N . ASP A 1 249 ? -6.269 6.517 21.132 1.00 87.19 249 ASP A N 1
ATOM 1950 C CA . ASP A 1 249 ? -7.326 7.461 20.730 1.00 87.19 249 ASP A CA 1
ATOM 1951 C C . ASP A 1 249 ? -7.333 7.797 19.223 1.00 87.19 249 ASP A C 1
ATOM 1953 O O . ASP A 1 249 ? -7.845 8.828 18.782 1.00 87.19 249 ASP A O 1
ATOM 1957 N N . LEU A 1 250 ? -6.755 6.920 18.395 1.00 90.31 250 LEU A N 1
ATOM 1958 C CA . LEU A 1 250 ? -6.715 7.093 16.948 1.00 90.31 250 LEU A CA 1
ATOM 1959 C C . LEU A 1 250 ? -7.965 6.518 16.287 1.00 90.31 250 LEU A C 1
ATOM 1961 O O . LEU A 1 250 ? -8.342 5.368 16.514 1.00 90.31 250 LEU A O 1
ATOM 1965 N N . ARG A 1 251 ? -8.568 7.305 15.391 1.00 91.19 251 ARG A N 1
ATOM 1966 C CA . ARG A 1 251 ? -9.655 6.867 14.510 1.00 91.19 251 ARG A CA 1
ATOM 1967 C C . ARG A 1 251 ? -9.138 6.611 13.097 1.00 91.19 251 ARG A C 1
ATOM 1969 O O . ARG A 1 251 ? -8.360 7.395 12.557 1.00 91.19 251 ARG A O 1
ATOM 1976 N N . TYR A 1 252 ? -9.629 5.537 12.498 1.00 93.06 252 TYR A N 1
ATOM 1977 C CA . TYR A 1 252 ? -9.318 5.096 11.147 1.00 93.06 252 TYR A CA 1
ATOM 1978 C C . TYR A 1 252 ? -10.573 5.153 10.273 1.00 93.06 252 TYR A C 1
ATOM 1980 O O . TYR A 1 252 ? -11.701 5.139 10.769 1.00 93.06 252 TYR A O 1
ATOM 1988 N N . ALA A 1 253 ? -10.367 5.264 8.964 1.00 90.75 253 ALA A N 1
ATOM 1989 C CA . ALA A 1 253 ? -11.443 5.254 7.982 1.00 90.75 253 ALA A CA 1
ATOM 1990 C C . ALA A 1 253 ? -11.753 3.824 7.529 1.00 90.75 253 ALA A C 1
ATOM 1992 O O . ALA A 1 253 ? -10.866 2.966 7.534 1.00 90.75 253 ALA A O 1
ATOM 1993 N N . ASP A 1 254 ? -12.991 3.602 7.088 1.00 90.12 254 ASP A N 1
ATOM 1994 C CA . ASP A 1 254 ? -13.399 2.330 6.499 1.00 90.12 254 ASP A CA 1
ATOM 1995 C C . ASP A 1 254 ? -12.544 1.984 5.269 1.00 90.12 254 ASP A C 1
ATOM 1997 O O . ASP A 1 254 ? -12.215 2.864 4.456 1.00 90.12 254 ASP A O 1
ATOM 2001 N N . PRO A 1 255 ? -12.168 0.706 5.107 1.00 93.06 255 PRO A N 1
ATOM 2002 C CA . PRO A 1 255 ? -11.291 0.293 4.032 1.00 93.06 255 PRO A CA 1
ATOM 2003 C C . PRO A 1 255 ? -12.044 0.338 2.699 1.00 93.06 255 PRO A C 1
ATOM 2005 O O . PRO A 1 255 ? -13.099 -0.262 2.518 1.00 93.06 255 PRO A O 1
ATOM 2008 N N . GLN A 1 256 ? -11.470 1.039 1.724 1.00 94.06 256 GLN A N 1
ATOM 2009 C CA . GLN A 1 256 ? -11.960 1.057 0.346 1.00 94.06 256 GLN A CA 1
ATOM 2010 C C . GLN A 1 256 ? -10.919 0.419 -0.578 1.00 94.06 256 GLN A C 1
ATOM 2012 O O . GLN A 1 256 ? -9.724 0.605 -0.345 1.00 94.06 256 GLN A O 1
ATOM 2017 N N . PRO A 1 257 ? -11.307 -0.239 -1.688 1.00 95.44 257 PRO A N 1
ATOM 2018 C CA . PRO A 1 257 ? -10.344 -0.842 -2.620 1.00 95.44 257 PRO A CA 1
ATOM 2019 C C . PRO A 1 257 ? -9.284 0.150 -3.132 1.00 95.44 257 PRO A C 1
ATOM 2021 O O . PRO A 1 257 ? -8.131 -0.208 -3.375 1.00 95.44 257 PRO A O 1
ATOM 2024 N N . ALA A 1 258 ? -9.648 1.432 -3.243 1.00 96.31 258 ALA A N 1
ATOM 2025 C CA . ALA A 1 258 ? -8.736 2.506 -3.624 1.00 96.31 258 ALA A CA 1
ATOM 2026 C C . ALA A 1 258 ? -7.583 2.725 -2.623 1.00 96.31 258 ALA A C 1
ATOM 2028 O O . ALA A 1 258 ? -6.515 3.173 -3.046 1.00 96.31 258 ALA A O 1
ATOM 2029 N N . LEU A 1 259 ? -7.774 2.404 -1.334 1.00 96.56 259 LEU A N 1
ATOM 2030 C CA . LEU A 1 259 ? -6.755 2.519 -0.280 1.00 96.56 259 LEU A CA 1
ATOM 2031 C C . LEU A 1 259 ? -5.593 1.561 -0.547 1.00 96.56 259 LEU A C 1
ATOM 2033 O O . LEU A 1 259 ? -4.431 1.887 -0.334 1.00 96.56 259 LEU A O 1
ATOM 2037 N N . PHE A 1 260 ? -5.911 0.398 -1.103 1.00 97.00 260 PHE A N 1
ATOM 2038 C CA . PHE A 1 260 ? -4.971 -0.672 -1.413 1.00 97.00 260 PHE A CA 1
ATOM 2039 C C . PHE A 1 260 ? -4.358 -0.539 -2.818 1.00 97.00 260 PHE A C 1
ATOM 2041 O O . PHE A 1 260 ? -3.689 -1.441 -3.318 1.00 97.00 260 PHE A O 1
ATOM 2048 N N . SER A 1 261 ? -4.570 0.595 -3.492 1.00 95.62 261 SER A N 1
ATOM 2049 C CA . SER A 1 261 ? -4.080 0.837 -4.847 1.00 95.62 261 SER A CA 1
ATOM 2050 C C . SER A 1 261 ? -2.988 1.900 -4.875 1.00 95.62 261 SER A C 1
ATOM 2052 O O . SER A 1 261 ? -3.260 3.090 -4.737 1.00 95.62 261 SER A O 1
ATOM 2054 N N . PHE A 1 262 ? -1.757 1.498 -5.202 1.00 94.50 262 PHE A N 1
ATOM 2055 C CA . PHE A 1 262 ? -0.662 2.440 -5.470 1.00 94.50 262 PHE A CA 1
ATOM 2056 C C . PHE A 1 262 ? -0.819 3.208 -6.796 1.00 94.50 262 PHE A C 1
ATOM 2058 O O . PHE A 1 262 ? -0.010 4.080 -7.103 1.00 94.50 262 PHE A O 1
ATOM 2065 N N . ASN A 1 263 ? -1.850 2.905 -7.591 1.00 92.75 263 ASN A N 1
ATOM 2066 C CA . ASN A 1 263 ? -2.216 3.690 -8.772 1.00 92.75 263 ASN A CA 1
ATOM 2067 C C . ASN A 1 263 ? -3.251 4.784 -8.455 1.00 92.75 263 ASN A C 1
ATOM 2069 O O . ASN A 1 263 ? -3.446 5.679 -9.274 1.00 92.75 263 ASN A O 1
ATOM 2073 N N . SER A 1 264 ? -3.892 4.734 -7.282 1.00 93.62 264 SER A N 1
ATOM 2074 C CA . SER A 1 264 ? -4.828 5.757 -6.811 1.00 93.62 264 SER A CA 1
ATOM 2075 C C . SER A 1 264 ? -4.111 6.755 -5.910 1.00 93.62 264 SER A C 1
ATOM 2077 O O . SER A 1 264 ? -3.332 6.354 -5.054 1.00 93.62 264 SER A O 1
ATOM 2079 N N . ALA A 1 265 ? -4.414 8.049 -6.031 1.00 92.44 265 ALA A N 1
ATOM 2080 C CA . ALA A 1 265 ? -3.902 9.061 -5.100 1.00 92.44 265 ALA A CA 1
ATOM 2081 C C . ALA A 1 265 ? -4.341 8.808 -3.643 1.00 92.44 265 ALA A C 1
ATOM 2083 O O . ALA A 1 265 ? -3.682 9.264 -2.713 1.00 92.44 265 ALA A O 1
ATOM 2084 N N . PHE A 1 266 ? -5.435 8.063 -3.453 1.00 94.31 266 PHE A N 1
ATOM 2085 C CA . PHE A 1 266 ? -5.941 7.703 -2.134 1.00 94.31 266 PHE A CA 1
ATOM 2086 C C . PHE A 1 266 ? -5.008 6.720 -1.407 1.00 94.31 266 PHE A C 1
ATOM 2088 O O . PHE A 1 266 ? -4.654 6.955 -0.257 1.00 94.31 266 PHE A O 1
ATOM 2095 N N . GLY A 1 267 ? -4.558 5.662 -2.091 1.00 94.31 267 GLY A N 1
ATOM 2096 C CA . GLY A 1 267 ? -3.693 4.624 -1.518 1.00 94.31 267 GLY A CA 1
ATOM 2097 C C . GLY A 1 267 ? -2.195 4.808 -1.759 1.00 94.31 267 GLY A C 1
ATOM 2098 O O . GLY A 1 267 ? -1.375 4.262 -1.022 1.00 94.31 267 GLY A O 1
ATOM 2099 N N . ALA A 1 268 ? -1.799 5.562 -2.786 1.00 96.12 268 ALA A N 1
ATOM 2100 C CA . ALA A 1 268 ? -0.401 5.727 -3.167 1.00 96.12 268 ALA A CA 1
ATOM 2101 C C . ALA A 1 268 ? 0.377 6.600 -2.176 1.00 96.12 268 ALA A C 1
ATOM 2103 O O . ALA A 1 268 ? -0.078 7.668 -1.782 1.00 96.12 268 ALA A O 1
ATOM 2104 N N . CYS A 1 269 ? 1.605 6.191 -1.850 1.00 95.31 269 CYS A N 1
ATOM 2105 C CA . CYS A 1 269 ? 2.534 7.005 -1.066 1.00 95.31 269 CYS A CA 1
ATOM 2106 C C . CYS A 1 269 ? 2.708 8.395 -1.701 1.00 95.31 269 CYS A C 1
ATOM 2108 O O . CYS A 1 269 ? 3.059 8.485 -2.878 1.00 95.31 269 CYS A O 1
ATOM 2110 N N . ASP A 1 270 ? 2.535 9.467 -0.923 1.00 93.19 270 ASP A N 1
ATOM 2111 C CA . ASP A 1 270 ? 2.554 10.843 -1.440 1.00 93.19 270 ASP A CA 1
ATOM 2112 C C . ASP A 1 270 ? 3.932 11.254 -1.994 1.00 93.19 270 ASP A C 1
ATOM 2114 O O . ASP A 1 270 ? 4.027 11.959 -3.001 1.00 93.19 270 ASP A O 1
ATOM 2118 N N . THR A 1 271 ? 5.018 10.749 -1.397 1.00 90.44 271 THR A N 1
ATOM 2119 C CA . THR A 1 271 ? 6.399 11.072 -1.795 1.00 90.44 271 THR A CA 1
ATOM 2120 C C . THR A 1 271 ? 6.785 10.435 -3.124 1.00 90.44 271 THR A C 1
ATOM 2122 O O . THR A 1 271 ? 7.262 11.113 -4.032 1.00 90.44 271 THR A O 1
ATOM 2125 N N . CYS A 1 272 ? 6.588 9.121 -3.259 1.00 90.31 272 CYS A N 1
ATOM 2126 C CA . CYS A 1 272 ? 6.939 8.408 -4.486 1.00 90.31 272 CYS A CA 1
ATOM 2127 C C . CYS A 1 272 ? 5.771 8.284 -5.462 1.00 90.31 272 CYS A C 1
ATOM 2129 O O . CYS A 1 272 ? 5.940 7.653 -6.497 1.00 90.31 272 CYS A O 1
ATOM 2131 N N . ARG A 1 273 ? 4.584 8.812 -5.146 1.00 90.56 273 ARG A N 1
ATOM 2132 C CA . ARG A 1 273 ? 3.362 8.728 -5.964 1.00 90.56 273 ARG A CA 1
ATOM 2133 C C . ARG A 1 273 ? 3.109 7.318 -6.513 1.00 90.56 273 ARG A C 1
ATOM 2135 O O . ARG A 1 273 ? 2.858 7.163 -7.708 1.00 90.56 273 ARG A O 1
ATOM 2142 N N . GLY A 1 274 ? 3.289 6.292 -5.682 1.00 91.75 274 GLY A N 1
ATOM 2143 C CA . GLY A 1 274 ? 3.065 4.896 -6.072 1.00 91.75 274 GLY A CA 1
ATOM 2144 C C . GLY A 1 274 ? 4.184 4.212 -6.866 1.00 91.75 274 GLY A C 1
ATOM 2145 O O . GLY A 1 274 ? 4.038 3.054 -7.248 1.00 91.75 274 GLY A O 1
ATOM 2146 N N . PHE A 1 275 ? 5.320 4.872 -7.116 1.00 89.88 275 PHE A N 1
ATOM 2147 C CA . PHE A 1 275 ? 6.461 4.241 -7.796 1.00 89.88 275 PHE A CA 1
ATOM 2148 C C . PHE A 1 275 ? 7.293 3.337 -6.866 1.00 89.88 275 PHE A C 1
ATOM 2150 O O . PHE A 1 275 ? 8.041 2.489 -7.347 1.00 89.88 275 PHE A O 1
ATOM 2157 N N . GLY A 1 276 ? 7.215 3.534 -5.543 1.00 89.69 276 GLY A N 1
ATOM 2158 C CA . GLY A 1 276 ? 8.009 2.812 -4.526 1.00 89.69 276 GLY A CA 1
ATOM 2159 C C . GLY A 1 276 ? 9.475 3.219 -4.471 1.00 89.69 276 GLY A C 1
ATOM 2160 O O . GLY A 1 276 ? 10.213 2.825 -3.579 1.00 89.69 276 GLY A O 1
ATOM 2161 N N . ARG A 1 277 ? 9.903 4.053 -5.407 1.00 88.12 277 ARG A N 1
ATOM 2162 C CA . ARG A 1 277 ? 11.267 4.531 -5.539 1.00 88.12 277 ARG A CA 1
ATOM 2163 C C . ARG A 1 277 ? 11.250 6.029 -5.737 1.00 88.12 277 ARG A C 1
ATOM 2165 O O . ARG A 1 277 ? 10.360 6.555 -6.408 1.00 88.12 277 ARG A O 1
ATOM 2172 N N . VAL A 1 278 ? 12.217 6.698 -5.137 1.00 83.88 278 VAL A N 1
ATOM 2173 C CA . VAL A 1 278 ? 12.470 8.112 -5.385 1.00 83.88 278 VAL A CA 1
ATOM 2174 C C . VAL A 1 278 ? 13.655 8.220 -6.323 1.00 83.88 278 VAL A C 1
ATOM 2176 O O . VAL A 1 278 ? 14.527 7.354 -6.375 1.00 83.88 278 VAL A O 1
ATOM 2179 N N . ILE A 1 279 ? 13.637 9.267 -7.132 1.00 76.62 279 ILE A N 1
ATOM 2180 C CA . ILE A 1 279 ? 14.768 9.592 -7.979 1.00 76.62 279 ILE A CA 1
ATOM 2181 C C . ILE A 1 279 ? 15.778 10.285 -7.067 1.00 76.62 279 ILE A C 1
ATOM 2183 O O . ILE A 1 279 ? 15.575 11.435 -6.691 1.00 76.62 279 ILE A O 1
ATOM 2187 N N . GLY A 1 280 ? 16.803 9.545 -6.654 1.00 76.81 280 GLY A N 1
ATOM 2188 C CA . GLY A 1 280 ? 17.900 10.049 -5.838 1.00 76.81 280 GLY A CA 1
ATOM 2189 C C . GLY A 1 280 ? 19.156 10.269 -6.671 1.00 76.81 280 GLY A C 1
ATOM 2190 O O . GLY A 1 280 ? 19.240 9.844 -7.824 1.00 76.81 280 GLY A O 1
ATOM 2191 N N . VAL A 1 281 ? 20.143 10.932 -6.076 1.00 82.56 281 VAL A N 1
ATOM 2192 C CA . VAL A 1 281 ? 21.491 11.027 -6.644 1.00 82.56 281 VAL A CA 1
ATOM 2193 C C . VAL A 1 281 ? 22.252 9.756 -6.293 1.00 82.56 281 VAL A C 1
ATOM 2195 O O . VAL A 1 281 ? 22.361 9.405 -5.118 1.00 82.56 281 VAL A O 1
ATOM 2198 N N . ASP A 1 282 ? 22.793 9.088 -7.306 1.00 84.19 282 ASP A N 1
ATOM 2199 C CA . ASP A 1 282 ? 23.687 7.953 -7.123 1.00 84.19 282 ASP A CA 1
ATOM 2200 C C . ASP A 1 282 ? 25.125 8.442 -6.942 1.00 84.19 282 ASP A C 1
ATOM 2202 O O . ASP A 1 282 ? 25.773 8.881 -7.898 1.00 84.19 282 ASP A O 1
ATOM 2206 N N . PHE A 1 283 ? 25.641 8.361 -5.717 1.00 85.38 283 PHE A N 1
ATOM 2207 C CA . PHE A 1 283 ? 26.999 8.815 -5.435 1.00 85.38 283 PHE A CA 1
ATOM 2208 C C . PHE A 1 283 ? 28.085 7.938 -6.071 1.00 85.38 283 PHE A C 1
ATOM 2210 O O . PHE A 1 283 ? 29.172 8.451 -6.320 1.00 85.38 283 PHE A O 1
ATOM 2217 N N . GLY A 1 284 ? 27.786 6.688 -6.441 1.00 85.56 284 GLY A N 1
ATOM 2218 C CA . GLY A 1 284 ? 28.688 5.854 -7.238 1.00 85.56 284 GLY A CA 1
ATOM 2219 C C . GLY A 1 284 ? 28.790 6.334 -8.688 1.00 85.56 284 GLY A C 1
ATOM 2220 O O . GLY A 1 284 ? 29.858 6.291 -9.288 1.00 85.56 284 GLY A O 1
ATOM 2221 N N . LEU A 1 285 ? 27.715 6.891 -9.258 1.00 87.50 285 LEU A N 1
ATOM 2222 C CA . LEU A 1 285 ? 27.781 7.537 -10.579 1.00 87.50 285 LEU A CA 1
ATOM 2223 C C . LEU A 1 285 ? 28.466 8.912 -10.521 1.00 87.50 285 LEU A C 1
ATOM 2225 O O . LEU A 1 285 ? 29.090 9.340 -11.499 1.00 87.50 285 LEU A O 1
ATOM 2229 N N . VAL A 1 286 ? 28.338 9.614 -9.392 1.00 90.25 286 VAL A N 1
ATOM 2230 C CA . VAL A 1 286 ? 28.985 10.912 -9.136 1.00 90.25 286 VAL A CA 1
ATOM 2231 C C . VAL A 1 286 ? 30.485 10.756 -8.880 1.00 90.25 286 VAL A C 1
ATOM 2233 O O . VAL A 1 286 ? 31.264 11.589 -9.348 1.00 90.25 286 VAL A O 1
ATOM 2236 N N . ILE A 1 287 ? 30.888 9.690 -8.187 1.00 91.75 287 ILE A N 1
ATOM 2237 C CA . ILE A 1 287 ? 32.272 9.367 -7.820 1.00 91.75 287 ILE A CA 1
ATOM 2238 C C . ILE A 1 287 ? 32.589 7.953 -8.339 1.00 91.75 287 ILE A C 1
ATOM 2240 O O . ILE A 1 287 ? 32.673 7.006 -7.564 1.00 91.75 287 ILE A O 1
ATOM 2244 N N . PRO A 1 288 ? 32.731 7.777 -9.667 1.00 89.06 288 PRO A N 1
ATOM 2245 C CA . PRO A 1 288 ? 32.877 6.447 -10.262 1.00 89.06 288 PRO A CA 1
ATOM 2246 C C . PRO A 1 288 ? 34.264 5.830 -10.062 1.00 89.06 288 PRO A C 1
ATOM 2248 O O . PRO A 1 288 ? 34.418 4.622 -10.200 1.00 89.06 288 PRO A O 1
ATOM 2251 N N . ASP A 1 289 ? 35.281 6.652 -9.792 1.00 91.50 289 ASP A N 1
ATOM 2252 C CA . ASP A 1 289 ? 36.661 6.212 -9.599 1.00 91.50 289 ASP A CA 1
ATOM 2253 C C . ASP A 1 289 ? 37.145 6.617 -8.207 1.00 91.50 289 ASP A C 1
ATOM 2255 O O . ASP A 1 289 ? 37.618 7.735 -7.986 1.00 91.50 289 ASP A O 1
ATOM 2259 N N . GLU A 1 290 ? 37.022 5.687 -7.261 1.00 91.62 290 GLU A N 1
ATOM 2260 C CA . GLU A 1 290 ? 37.399 5.908 -5.864 1.00 91.62 290 GLU A CA 1
ATOM 2261 C C . GLU A 1 290 ? 38.919 6.025 -5.648 1.00 91.62 290 GLU A C 1
ATOM 2263 O O . GLU A 1 290 ? 39.367 6.374 -4.554 1.00 91.62 290 GLU A O 1
ATOM 2268 N N . ARG A 1 291 ? 39.737 5.762 -6.677 1.00 93.62 291 ARG A N 1
ATOM 2269 C CA . ARG A 1 291 ? 41.199 5.917 -6.602 1.00 93.62 291 ARG A CA 1
ATOM 2270 C C . ARG A 1 291 ? 41.635 7.369 -6.778 1.00 93.62 291 ARG A C 1
ATOM 2272 O O . ARG A 1 291 ? 42.775 7.707 -6.461 1.00 93.62 291 ARG A O 1
ATOM 2279 N N . LYS A 1 292 ? 40.753 8.238 -7.280 1.00 94.06 292 LYS A N 1
ATOM 2280 C CA . LYS A 1 292 ? 41.044 9.663 -7.454 1.00 94.06 292 LYS A CA 1
ATOM 2281 C C . LYS A 1 292 ? 40.986 10.410 -6.130 1.00 94.06 292 LYS A C 1
ATOM 2283 O O . LYS A 1 292 ? 40.193 10.101 -5.245 1.00 94.06 292 LYS A O 1
ATOM 2288 N N . THR A 1 293 ? 41.821 11.435 -6.025 1.00 95.44 293 THR A N 1
ATOM 2289 C CA . THR A 1 293 ? 41.814 12.386 -4.911 1.00 95.44 293 THR A CA 1
ATOM 2290 C C . THR A 1 293 ? 40.798 13.502 -5.179 1.00 95.44 293 THR A C 1
ATOM 2292 O O . THR A 1 293 ? 40.351 13.686 -6.317 1.00 95.44 293 THR A O 1
ATOM 2295 N N . LEU A 1 294 ? 40.436 14.288 -4.159 1.00 92.25 294 LEU A N 1
ATOM 2296 C CA . LEU A 1 294 ? 39.553 15.447 -4.359 1.00 92.25 294 LEU A CA 1
ATOM 2297 C C . LEU A 1 294 ? 40.167 16.451 -5.346 1.00 92.25 294 LEU A C 1
ATOM 2299 O O . LEU A 1 294 ? 39.466 16.951 -6.227 1.00 92.25 294 LEU A O 1
ATOM 2303 N N . ARG A 1 295 ? 41.484 16.688 -5.254 1.00 92.88 295 ARG A N 1
ATOM 2304 C CA . ARG A 1 295 ? 42.231 17.533 -6.201 1.00 92.88 295 ARG A CA 1
ATOM 2305 C C . ARG A 1 295 ? 42.294 16.929 -7.601 1.00 92.88 295 ARG A C 1
ATOM 2307 O O . ARG A 1 295 ? 42.179 17.659 -8.577 1.00 92.88 295 ARG A O 1
ATOM 2314 N N . GLY A 1 296 ? 42.425 15.608 -7.693 1.00 90.81 296 GLY A N 1
ATOM 2315 C CA . GLY A 1 296 ? 42.409 14.848 -8.945 1.00 90.81 296 GLY A CA 1
ATOM 2316 C C . GLY A 1 296 ? 41.024 14.709 -9.586 1.00 90.81 296 GLY A C 1
ATOM 2317 O O . GLY A 1 296 ? 40.878 13.966 -10.558 1.00 90.81 296 GLY A O 1
ATOM 2318 N N . GLY A 1 297 ? 40.007 15.388 -9.050 1.00 91.94 297 GLY A N 1
ATOM 2319 C CA . GLY A 1 297 ? 38.675 15.438 -9.637 1.00 91.94 297 GLY A CA 1
ATOM 2320 C C . GLY A 1 297 ? 37.855 14.170 -9.415 1.00 91.94 297 GLY A C 1
ATOM 2321 O O . GLY A 1 297 ? 37.226 13.674 -10.351 1.00 91.94 297 GLY A O 1
ATOM 2322 N N . ALA A 1 298 ? 37.852 13.635 -8.188 1.00 92.44 298 ALA A N 1
ATOM 2323 C CA . ALA A 1 298 ? 37.022 12.484 -7.815 1.00 92.44 298 ALA A CA 1
ATOM 2324 C C . ALA A 1 298 ? 35.518 12.705 -8.095 1.00 92.44 298 ALA A C 1
ATOM 2326 O O . ALA A 1 298 ? 34.816 11.778 -8.493 1.00 92.44 298 ALA A O 1
ATOM 2327 N N . ILE A 1 299 ? 35.024 13.941 -7.950 1.00 93.19 299 ILE A N 1
ATOM 2328 C CA . ILE A 1 299 ? 33.610 14.292 -8.143 1.00 93.19 299 ILE A CA 1
ATOM 2329 C C . ILE A 1 299 ? 33.370 14.674 -9.608 1.00 93.19 299 ILE A C 1
ATOM 2331 O O . ILE A 1 299 ? 33.584 15.818 -10.021 1.00 93.19 299 ILE A O 1
ATOM 2335 N N . LYS A 1 300 ? 32.905 13.708 -10.405 1.00 92.44 300 LYS A N 1
ATOM 2336 C CA . LYS A 1 300 ? 32.760 13.815 -11.867 1.00 92.44 300 LYS A CA 1
ATOM 2337 C C . LYS A 1 300 ? 31.882 14.990 -12.338 1.00 92.44 300 LYS A C 1
ATOM 2339 O O . LYS A 1 300 ? 32.300 15.664 -13.281 1.00 92.44 300 LYS A O 1
ATOM 2344 N N . PRO A 1 301 ? 30.713 15.293 -11.730 1.00 90.75 301 PRO A N 1
ATOM 2345 C CA . PRO A 1 301 ? 29.884 16.428 -12.149 1.00 90.75 301 PRO A CA 1
ATOM 2346 C C . PRO A 1 301 ? 30.579 17.793 -12.068 1.00 90.75 301 PRO A C 1
ATOM 2348 O O . PRO A 1 301 ? 30.272 18.665 -12.877 1.00 90.75 301 PRO A O 1
ATOM 2351 N N . LEU A 1 302 ? 31.522 17.973 -11.136 1.00 91.88 302 LEU A N 1
ATOM 2352 C CA . LEU A 1 302 ? 32.223 19.247 -10.936 1.00 91.88 302 LEU A CA 1
ATOM 2353 C C . LEU A 1 302 ? 33.374 19.459 -11.934 1.00 91.88 302 LEU A C 1
ATOM 2355 O O . LEU A 1 302 ? 33.895 20.561 -12.048 1.00 91.88 302 LEU A O 1
ATOM 2359 N N . GLN A 1 303 ? 33.749 18.429 -12.704 1.00 90.69 303 GLN A N 1
ATOM 2360 C CA . GLN A 1 303 ? 34.875 18.503 -13.647 1.00 90.69 303 GLN A CA 1
ATOM 2361 C C . GLN A 1 303 ? 34.516 19.148 -14.992 1.00 90.69 303 GLN A C 1
ATOM 2363 O O . GLN A 1 303 ? 35.376 19.311 -15.856 1.00 90.69 303 GLN A O 1
ATOM 2368 N N . THR A 1 304 ? 33.246 19.486 -15.225 1.00 86.81 304 THR A N 1
ATOM 2369 C CA . THR A 1 304 ? 32.852 20.174 -16.462 1.00 86.81 304 THR A CA 1
ATOM 2370 C C . THR A 1 304 ? 33.130 21.677 -16.367 1.00 86.81 304 THR A C 1
ATOM 2372 O O . THR A 1 304 ? 32.960 22.234 -15.283 1.00 86.81 304 THR A O 1
ATOM 2375 N N . PRO A 1 305 ? 33.433 22.374 -17.481 1.00 85.88 305 PRO A N 1
ATOM 2376 C CA . PRO A 1 305 ? 33.731 23.811 -17.464 1.00 85.88 305 PRO A CA 1
ATOM 2377 C C . PRO A 1 305 ? 32.660 24.676 -16.786 1.00 85.88 305 PRO A C 1
ATOM 2379 O O . PRO A 1 305 ? 32.987 25.669 -16.150 1.00 85.88 305 PRO A O 1
ATOM 2382 N N . ALA A 1 306 ? 31.390 24.270 -16.876 1.00 85.19 306 ALA A N 1
ATOM 2383 C CA . ALA A 1 306 ? 30.259 24.979 -16.279 1.00 85.19 306 ALA A CA 1
ATOM 2384 C C . ALA A 1 306 ? 30.233 24.961 -14.737 1.00 85.19 306 ALA A C 1
ATOM 2386 O O . ALA A 1 306 ? 29.522 25.766 -14.149 1.00 85.19 306 ALA A O 1
ATOM 2387 N N . TRP A 1 307 ? 30.970 24.050 -14.091 1.00 88.25 307 TRP A N 1
ATOM 2388 C CA . TRP A 1 307 ? 30.947 23.840 -12.635 1.00 88.25 307 TRP A CA 1
ATOM 2389 C C . TRP A 1 307 ? 32.342 23.905 -12.007 1.00 88.25 307 TRP A C 1
ATOM 2391 O O . TRP A 1 307 ? 32.547 23.421 -10.896 1.00 88.25 307 TRP A O 1
ATOM 2401 N N . LYS A 1 308 ? 33.305 24.508 -12.712 1.00 89.25 308 LYS A N 1
ATOM 2402 C CA . LYS A 1 308 ? 34.684 24.641 -12.235 1.00 89.25 308 LYS A CA 1
ATOM 2403 C C . LYS A 1 308 ? 34.763 25.410 -10.912 1.00 89.25 308 LYS A C 1
ATOM 2405 O O . LYS A 1 308 ? 35.479 24.987 -10.016 1.00 89.25 308 LYS A O 1
ATOM 2410 N N . GLU A 1 309 ? 33.959 26.461 -10.762 1.00 90.38 309 GLU A N 1
ATOM 2411 C CA . GLU A 1 309 ? 33.860 27.234 -9.515 1.00 90.38 309 GLU A CA 1
ATOM 2412 C C . GLU A 1 309 ? 33.506 26.336 -8.319 1.00 90.38 309 GLU A C 1
ATOM 2414 O O . GLU A 1 309 ? 34.118 26.431 -7.262 1.00 90.38 309 GLU A O 1
ATOM 2419 N N . CYS A 1 310 ? 32.601 25.371 -8.509 1.00 90.88 310 CYS A N 1
ATOM 2420 C CA . CYS A 1 310 ? 32.227 24.424 -7.463 1.00 90.88 310 CYS A CA 1
ATOM 2421 C C . CYS A 1 310 ? 33.374 23.480 -7.062 1.00 90.88 310 CYS A C 1
ATOM 2423 O O . CYS A 1 310 ? 33.466 23.067 -5.905 1.00 90.88 310 CYS A O 1
ATOM 2425 N N . GLN A 1 311 ? 34.243 23.118 -8.012 1.00 92.75 311 GLN A N 1
ATOM 2426 C CA . GLN A 1 311 ? 35.458 22.351 -7.732 1.00 92.75 311 GLN A CA 1
ATOM 2427 C C . GLN A 1 311 ? 36.480 23.201 -6.960 1.00 92.75 311 GLN A C 1
ATOM 2429 O O . GLN A 1 311 ? 37.127 22.692 -6.043 1.00 92.75 311 GLN A O 1
ATOM 2434 N N . ASP A 1 312 ? 36.609 24.483 -7.298 1.00 92.25 312 ASP A N 1
ATOM 2435 C CA . ASP A 1 312 ? 37.506 25.411 -6.607 1.00 92.25 312 ASP A CA 1
ATOM 2436 C C . ASP A 1 312 ? 37.035 25.656 -5.158 1.00 92.25 312 ASP A C 1
ATOM 2438 O O . ASP A 1 312 ? 37.840 25.579 -4.223 1.00 92.25 312 ASP A O 1
ATOM 2442 N N . ASP A 1 313 ? 35.725 25.822 -4.949 1.00 92.31 313 ASP A N 1
ATOM 2443 C CA . ASP A 1 313 ? 35.101 25.923 -3.623 1.00 92.31 313 ASP A CA 1
ATOM 2444 C C . ASP A 1 313 ? 35.367 24.682 -2.769 1.00 92.31 313 ASP A C 1
ATOM 2446 O O . ASP A 1 313 ? 35.783 24.797 -1.612 1.00 92.31 313 ASP A O 1
ATOM 2450 N N . LEU A 1 314 ? 35.175 23.485 -3.339 1.00 93.00 314 LEU A N 1
ATOM 2451 C CA . LEU A 1 314 ? 35.457 22.222 -2.655 1.00 93.00 314 LEU A CA 1
ATOM 2452 C C . LEU A 1 314 ? 36.899 22.196 -2.136 1.00 93.00 314 LEU A C 1
ATOM 2454 O O . LEU A 1 314 ? 37.130 21.845 -0.981 1.00 93.00 314 LEU A O 1
ATOM 2458 N N . LEU A 1 315 ? 37.875 22.573 -2.967 1.00 93.50 315 LEU A N 1
ATOM 2459 C CA . LEU A 1 315 ? 39.293 22.535 -2.597 1.00 93.50 315 LEU A CA 1
ATOM 2460 C C . LEU A 1 315 ? 39.689 23.616 -1.590 1.00 93.50 315 LEU A C 1
ATOM 2462 O O . LEU A 1 315 ? 40.593 23.380 -0.775 1.00 93.50 315 LEU A O 1
ATOM 2466 N N . LYS A 1 316 ? 39.033 24.779 -1.643 1.00 92.56 316 LYS A N 1
ATOM 2467 C CA . LYS A 1 316 ? 39.207 25.865 -0.678 1.00 92.56 316 LYS A CA 1
ATOM 2468 C C . LYS A 1 316 ? 38.700 25.442 0.698 1.00 92.56 316 LYS A C 1
ATOM 2470 O O . LYS A 1 316 ? 39.488 25.365 1.640 1.00 92.56 316 LYS A O 1
ATOM 2475 N N . TYR A 1 317 ? 37.418 25.093 0.798 1.00 92.25 317 TYR A N 1
ATOM 2476 C CA . TYR A 1 317 ? 36.796 24.757 2.078 1.00 92.25 317 TYR A CA 1
ATOM 2477 C C . TYR A 1 317 ? 37.312 23.440 2.658 1.00 92.25 317 TYR A C 1
ATOM 2479 O O . TYR A 1 317 ? 37.411 23.317 3.875 1.00 92.25 317 TYR A O 1
ATOM 2487 N N . ALA A 1 318 ? 37.712 22.474 1.821 1.00 91.75 318 ALA A N 1
ATOM 2488 C CA . ALA A 1 318 ? 38.394 21.274 2.305 1.00 91.75 318 ALA A CA 1
ATOM 2489 C C . ALA A 1 318 ? 39.714 21.624 3.010 1.00 91.75 318 ALA A C 1
ATOM 2491 O O . ALA A 1 318 ? 40.045 21.016 4.023 1.00 91.75 318 ALA A O 1
ATOM 2492 N N . GLY A 1 319 ? 40.449 22.626 2.509 1.00 90.25 319 GLY A N 1
ATOM 2493 C CA . GLY A 1 319 ? 41.659 23.128 3.162 1.00 90.25 319 GLY A CA 1
ATOM 2494 C C . GLY A 1 319 ? 41.373 23.772 4.520 1.00 90.25 319 GLY A C 1
ATOM 2495 O O . GLY A 1 319 ? 42.067 23.469 5.485 1.00 90.25 319 GLY A O 1
ATOM 2496 N N . GLU A 1 320 ? 40.333 24.605 4.603 1.00 89.06 320 GLU A N 1
ATOM 2497 C CA . GLU A 1 320 ? 39.910 25.271 5.847 1.00 89.06 320 GLU A CA 1
ATOM 2498 C C . GLU A 1 320 ? 39.402 24.274 6.906 1.00 89.06 320 GLU A C 1
ATOM 2500 O O . GLU A 1 320 ? 39.661 24.446 8.094 1.00 89.06 320 GLU A O 1
ATOM 2505 N N . ALA A 1 321 ? 38.718 23.208 6.480 1.00 87.94 321 ALA A N 1
ATOM 2506 C CA . ALA A 1 321 ? 38.156 22.178 7.357 1.00 87.94 321 ALA A CA 1
ATOM 2507 C C . ALA A 1 321 ? 39.127 21.024 7.687 1.00 87.94 321 ALA A C 1
ATOM 2509 O O . ALA A 1 321 ? 38.746 20.088 8.388 1.00 87.94 321 ALA A O 1
ATOM 2510 N N . GLY A 1 322 ? 40.363 21.053 7.172 1.00 89.94 322 GLY A N 1
ATOM 2511 C CA . GLY A 1 322 ? 41.356 19.996 7.403 1.00 89.94 322 GLY A CA 1
ATOM 2512 C C . GLY A 1 322 ? 41.050 18.666 6.698 1.00 89.94 322 GLY A C 1
ATOM 2513 O O . GLY A 1 322 ? 41.537 17.617 7.115 1.00 89.94 322 GLY A O 1
ATOM 2514 N N . ILE A 1 323 ? 40.247 18.685 5.632 1.00 92.50 323 ILE A N 1
ATOM 2515 C CA . ILE A 1 323 ? 39.901 17.496 4.849 1.00 92.50 323 ILE A CA 1
ATOM 2516 C C . ILE A 1 323 ? 41.043 17.177 3.867 1.00 92.50 323 ILE A C 1
ATOM 2518 O O . ILE A 1 323 ? 41.452 18.053 3.095 1.00 92.50 323 ILE A O 1
ATOM 2522 N N . PRO A 1 324 ? 41.566 15.935 3.839 1.00 92.31 324 PRO A N 1
ATOM 2523 C CA . PRO A 1 324 ? 42.640 15.560 2.925 1.00 92.31 324 PRO A CA 1
ATOM 2524 C C . PRO A 1 324 ? 42.226 15.707 1.453 1.00 92.31 324 PRO A C 1
ATOM 2526 O O . PRO A 1 324 ? 41.257 15.104 0.996 1.00 92.31 324 PRO A O 1
ATOM 2529 N N . ARG A 1 325 ? 42.979 16.507 0.686 1.00 93.75 325 ARG A N 1
ATOM 2530 C CA . ARG A 1 325 ? 42.689 16.794 -0.738 1.00 93.75 325 ARG A CA 1
ATOM 2531 C C . ARG A 1 325 ? 43.439 15.888 -1.707 1.00 93.75 325 ARG A C 1
ATOM 2533 O O . ARG A 1 325 ? 43.005 15.718 -2.846 1.00 93.75 325 ARG A O 1
ATOM 2540 N N . ASP A 1 326 ? 44.545 15.326 -1.234 1.00 93.94 326 ASP A N 1
ATOM 2541 C CA . ASP A 1 326 ? 45.514 14.543 -2.003 1.00 93.94 326 ASP A CA 1
ATOM 2542 C C . ASP A 1 326 ? 45.496 13.051 -1.605 1.00 93.94 326 ASP A C 1
ATOM 2544 O O . ASP A 1 326 ? 46.277 12.251 -2.109 1.00 93.94 326 ASP A O 1
ATOM 2548 N N . THR A 1 327 ? 44.555 12.662 -0.740 1.00 92.44 327 THR A N 1
ATOM 2549 C CA . THR A 1 327 ? 44.261 11.269 -0.388 1.00 92.44 327 THR A CA 1
ATOM 2550 C C . THR A 1 327 ? 43.193 10.710 -1.340 1.00 92.44 327 THR A C 1
ATOM 2552 O O . THR A 1 327 ? 42.217 11.415 -1.622 1.00 92.44 327 THR A O 1
ATOM 2555 N N . PRO A 1 328 ? 43.348 9.477 -1.863 1.00 94.75 328 PRO A N 1
ATOM 2556 C CA . PRO A 1 328 ? 42.313 8.811 -2.654 1.00 94.75 328 PRO A CA 1
ATOM 2557 C C . PRO A 1 328 ? 40.974 8.727 -1.915 1.00 94.75 328 PRO A C 1
ATOM 2559 O O . PRO A 1 328 ? 40.949 8.495 -0.706 1.00 94.75 328 PRO A O 1
ATOM 2562 N N . TRP A 1 329 ? 39.857 8.855 -2.636 1.00 92.75 329 TRP A N 1
ATOM 2563 C CA . TRP A 1 329 ? 38.506 8.802 -2.063 1.00 92.75 329 TRP A CA 1
ATOM 2564 C C . TRP A 1 329 ? 38.249 7.537 -1.227 1.00 92.75 329 TRP A C 1
ATOM 2566 O O . TRP A 1 329 ? 37.665 7.614 -0.144 1.00 92.75 329 TRP A O 1
ATOM 2576 N N . SER A 1 330 ? 38.746 6.382 -1.679 1.00 92.50 330 SER A N 1
ATOM 2577 C CA . SER A 1 330 ? 38.620 5.104 -0.965 1.00 92.50 330 SER A CA 1
ATOM 2578 C C . SER A 1 330 ? 39.316 5.092 0.404 1.00 92.50 330 SER A C 1
ATOM 2580 O O . SER A 1 330 ? 38.952 4.298 1.268 1.00 92.50 330 SER A O 1
ATOM 2582 N N . GLN A 1 331 ? 40.315 5.958 0.606 1.00 93.38 331 GLN A N 1
ATOM 2583 C CA . GLN A 1 331 ? 41.112 6.062 1.834 1.00 93.38 331 GLN A CA 1
ATOM 2584 C C . GLN A 1 331 ? 40.625 7.172 2.779 1.00 93.38 331 GLN A C 1
ATOM 2586 O O . GLN A 1 331 ? 41.145 7.298 3.887 1.00 93.38 331 GLN A O 1
ATOM 2591 N N . LEU A 1 332 ? 39.631 7.970 2.373 1.00 92.00 332 LEU A N 1
ATOM 2592 C CA . LEU A 1 332 ? 38.991 8.942 3.259 1.00 92.00 332 LEU A CA 1
ATOM 2593 C C . LEU A 1 332 ? 38.146 8.230 4.323 1.00 92.00 332 LEU A C 1
ATOM 2595 O O . LEU A 1 332 ? 37.497 7.214 4.054 1.00 92.00 332 LEU A O 1
ATOM 2599 N N . THR A 1 333 ? 38.108 8.789 5.532 1.00 94.00 333 THR A N 1
ATOM 2600 C CA . THR A 1 333 ? 37.232 8.290 6.601 1.00 94.00 333 THR A CA 1
ATOM 2601 C C . THR A 1 333 ? 35.759 8.513 6.245 1.00 94.00 333 THR A C 1
ATOM 2603 O O . THR A 1 333 ? 35.424 9.380 5.435 1.00 94.00 333 THR A O 1
ATOM 2606 N N . ALA A 1 334 ? 34.848 7.765 6.878 1.00 91.06 334 ALA A N 1
ATOM 2607 C CA . ALA A 1 334 ? 33.407 7.965 6.686 1.00 91.06 334 ALA A CA 1
ATOM 2608 C C . ALA A 1 334 ? 32.991 9.420 6.972 1.00 91.06 334 ALA A C 1
ATOM 2610 O O . ALA A 1 334 ? 32.342 10.038 6.142 1.00 91.06 334 ALA A O 1
ATOM 2611 N N . THR A 1 335 ? 33.497 10.009 8.059 1.00 91.44 335 THR A N 1
ATOM 2612 C CA . THR A 1 335 ? 33.243 11.412 8.424 1.00 91.44 335 THR A CA 1
ATOM 2613 C C . THR A 1 335 ? 33.753 12.416 7.386 1.00 91.44 335 THR A C 1
ATOM 2615 O O . THR A 1 335 ? 33.098 13.424 7.131 1.00 91.44 335 THR A O 1
ATOM 2618 N N . GLN A 1 336 ? 34.899 12.150 6.751 1.00 91.94 336 GLN A N 1
ATOM 2619 C CA . GLN A 1 336 ? 35.435 12.992 5.678 1.00 91.94 336 GLN A CA 1
ATOM 2620 C C . GLN A 1 336 ? 34.595 12.876 4.401 1.00 91.94 336 GLN A C 1
ATOM 2622 O O . GLN A 1 336 ? 34.314 13.888 3.760 1.00 91.94 336 GLN A O 1
ATOM 2627 N N . ARG A 1 337 ? 34.161 11.661 4.041 1.00 92.50 337 ARG A N 1
ATOM 2628 C CA . ARG A 1 337 ? 33.256 11.445 2.900 1.00 92.50 337 ARG A CA 1
ATOM 2629 C C . ARG A 1 337 ? 31.906 12.116 3.125 1.00 92.50 337 ARG A C 1
ATOM 2631 O O . ARG A 1 337 ? 31.419 12.799 2.225 1.00 92.50 337 ARG A O 1
ATOM 2638 N N . ASP A 1 338 ? 31.356 11.986 4.328 1.00 91.62 338 ASP A N 1
ATOM 2639 C CA . ASP A 1 338 ? 30.105 12.629 4.723 1.00 91.62 338 ASP A CA 1
ATOM 2640 C C . ASP A 1 338 ? 30.229 14.150 4.651 1.00 91.62 338 ASP A C 1
ATOM 2642 O O . ASP A 1 338 ? 29.345 14.796 4.104 1.00 91.62 338 ASP A O 1
ATOM 2646 N N . TRP A 1 339 ? 31.347 14.741 5.082 1.00 93.94 339 TRP A N 1
ATOM 2647 C CA . TRP A 1 339 ? 31.576 16.182 4.930 1.00 93.94 339 TRP A CA 1
ATOM 2648 C C . TRP A 1 339 ? 31.581 16.625 3.457 1.00 93.94 339 TRP A C 1
ATOM 2650 O O . TRP A 1 339 ? 30.997 17.651 3.104 1.00 93.94 339 TRP A O 1
ATOM 2660 N N . VAL A 1 340 ? 32.192 15.846 2.558 1.00 92.56 340 VAL A N 1
ATOM 2661 C CA . VAL A 1 340 ? 32.192 16.172 1.121 1.00 92.56 340 VAL A CA 1
ATOM 2662 C C . VAL A 1 340 ? 30.777 16.074 0.536 1.00 92.56 340 VAL A C 1
ATOM 2664 O O . VAL A 1 340 ? 30.361 16.952 -0.225 1.00 92.56 340 VAL A O 1
ATOM 2667 N N . ILE A 1 341 ? 30.022 15.037 0.904 1.00 92.38 341 ILE A N 1
ATOM 2668 C CA . ILE A 1 341 ? 28.677 14.763 0.380 1.00 92.38 341 ILE A CA 1
ATOM 2669 C C . ILE A 1 341 ? 27.627 15.711 0.976 1.00 92.38 341 ILE A C 1
ATOM 2671 O O . ILE A 1 341 ? 26.869 16.338 0.230 1.00 92.38 341 ILE A O 1
ATOM 2675 N N . GLU A 1 342 ? 27.588 15.822 2.299 1.00 90.88 342 GLU A N 1
ATOM 2676 C CA . GLU A 1 342 ? 26.579 16.541 3.079 1.00 90.88 342 GLU A CA 1
ATOM 2677 C C . GLU A 1 342 ? 26.967 17.987 3.395 1.00 90.88 342 GLU A C 1
ATOM 2679 O O . GLU A 1 342 ? 26.107 18.752 3.823 1.00 90.88 342 GLU A O 1
ATOM 2684 N N . GLY A 1 343 ? 28.213 18.403 3.161 1.00 91.75 343 GLY A N 1
ATOM 2685 C CA . GLY A 1 343 ? 28.681 19.773 3.386 1.00 91.75 343 GLY A CA 1
ATOM 2686 C C . GLY A 1 343 ? 29.177 20.053 4.808 1.00 91.75 343 GLY A C 1
ATOM 2687 O O . GLY A 1 343 ? 29.245 19.169 5.661 1.00 91.75 343 GLY A O 1
ATOM 2688 N N . SER A 1 344 ? 29.509 21.319 5.071 1.00 88.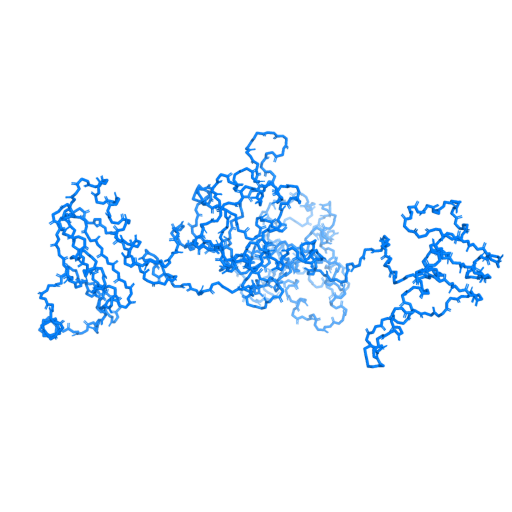12 344 SER A N 1
ATOM 2689 C CA . SER A 1 344 ? 29.933 21.775 6.398 1.00 88.12 344 SER A CA 1
ATOM 2690 C C . SER A 1 344 ? 28.818 21.619 7.450 1.00 88.12 344 SER A C 1
ATOM 2692 O O . SER A 1 344 ? 27.646 21.880 7.146 1.00 88.12 344 SER A O 1
ATOM 2694 N N . PRO A 1 345 ? 29.159 21.275 8.710 1.00 83.19 345 PRO A N 1
ATOM 2695 C CA . PRO A 1 345 ? 28.218 21.316 9.828 1.00 83.19 345 PRO A CA 1
ATOM 2696 C C . PRO A 1 345 ? 27.623 22.721 10.006 1.00 83.19 345 PRO A C 1
ATOM 2698 O O . PRO A 1 345 ? 28.291 23.718 9.738 1.00 83.19 345 PRO A O 1
ATOM 2701 N N . HIS A 1 346 ? 26.379 22.808 10.486 1.00 80.00 346 HIS A N 1
ATOM 2702 C CA . HIS A 1 346 ? 25.669 24.081 10.707 1.00 80.00 346 HIS A CA 1
ATOM 2703 C C . HIS A 1 346 ? 25.586 24.979 9.457 1.00 80.00 346 HIS A C 1
ATOM 2705 O O . HIS A 1 346 ? 25.905 26.170 9.490 1.00 80.00 346 HIS A O 1
ATOM 2711 N N . TRP A 1 347 ? 25.143 24.392 8.343 1.00 80.81 347 TRP A N 1
ATOM 2712 C CA . TRP A 1 347 ? 24.872 25.104 7.096 1.00 80.81 347 TRP A CA 1
ATOM 2713 C C . TRP A 1 347 ? 23.865 26.250 7.291 1.00 80.81 347 TRP A C 1
ATOM 2715 O O . TRP A 1 347 ? 22.721 26.016 7.677 1.00 80.81 347 TRP A O 1
ATOM 2725 N N . ASN A 1 348 ? 24.273 27.482 6.972 1.00 80.62 348 ASN A N 1
ATOM 2726 C CA . ASN A 1 348 ? 23.459 28.693 7.154 1.00 80.62 348 ASN A CA 1
ATOM 2727 C C . ASN A 1 348 ? 22.776 29.206 5.868 1.00 80.62 348 ASN A C 1
ATOM 2729 O O . ASN A 1 348 ? 22.194 30.289 5.869 1.00 80.62 348 ASN A O 1
ATOM 2733 N N . GLY A 1 349 ? 22.861 28.459 4.762 1.00 80.38 349 GLY A N 1
ATOM 2734 C CA . GLY A 1 349 ? 22.284 28.851 3.470 1.00 80.38 349 GLY A CA 1
ATOM 2735 C C . GLY A 1 349 ? 23.199 29.683 2.566 1.00 80.38 349 GLY A C 1
ATOM 2736 O O . GLY A 1 349 ? 22.821 29.954 1.426 1.00 80.38 349 GLY A O 1
ATOM 2737 N N . ASN A 1 350 ? 24.391 30.080 3.025 1.00 83.38 350 ASN A N 1
ATOM 2738 C CA . ASN A 1 350 ? 25.285 30.948 2.262 1.00 83.38 350 ASN A CA 1
ATOM 2739 C C . ASN A 1 350 ? 26.360 30.169 1.481 1.00 83.38 350 ASN A C 1
ATOM 2741 O O . ASN A 1 350 ? 27.391 29.774 2.027 1.00 83.38 350 ASN A O 1
ATOM 2745 N N . TRP A 1 351 ? 26.139 30.043 0.169 1.00 83.00 351 TRP A N 1
ATOM 2746 C CA . TRP A 1 351 ? 27.010 29.372 -0.811 1.00 83.00 351 TRP A CA 1
ATOM 2747 C C . TRP A 1 351 ? 28.437 29.916 -0.876 1.00 83.00 351 TRP A C 1
ATOM 2749 O O . TRP A 1 351 ? 29.343 29.160 -1.194 1.00 83.00 351 TRP A O 1
ATOM 2759 N N . ASN A 1 352 ? 28.655 31.174 -0.484 1.00 83.06 352 ASN A N 1
ATOM 2760 C CA . ASN A 1 352 ? 29.965 31.825 -0.574 1.00 83.06 352 ASN A CA 1
ATOM 2761 C C . ASN A 1 352 ? 30.768 31.772 0.736 1.00 83.06 352 ASN A C 1
ATOM 2763 O O . ASN A 1 352 ? 31.861 32.339 0.812 1.00 83.06 352 ASN A O 1
ATOM 2767 N N . LYS A 1 353 ? 30.221 31.179 1.806 1.00 83.75 353 LYS A N 1
ATOM 2768 C CA . LYS A 1 353 ? 30.854 31.178 3.140 1.00 83.75 353 LYS A CA 1
ATOM 2769 C C . LYS A 1 353 ? 31.129 29.791 3.705 1.00 83.75 353 LYS A C 1
ATOM 2771 O O . LYS A 1 353 ? 31.924 29.685 4.631 1.00 83.75 353 LYS A O 1
ATOM 2776 N N . GLN A 1 354 ? 30.475 28.755 3.194 1.00 87.56 354 GLN A N 1
ATOM 2777 C CA . GLN A 1 354 ? 30.597 27.392 3.700 1.00 87.56 354 GLN A CA 1
ATOM 2778 C C . GLN A 1 354 ? 30.545 26.400 2.538 1.00 87.56 354 GLN A C 1
ATOM 2780 O O . GLN A 1 354 ? 29.923 26.665 1.508 1.00 87.56 354 GLN A O 1
ATOM 2785 N N . TRP A 1 355 ? 31.136 25.221 2.731 1.00 91.81 355 TRP A N 1
ATOM 2786 C CA . TRP A 1 355 ? 30.958 24.123 1.794 1.00 91.81 355 TRP A CA 1
ATOM 2787 C C . TRP A 1 355 ? 29.515 23.615 1.857 1.00 91.81 355 TRP A C 1
ATOM 2789 O O . TRP A 1 355 ? 29.055 23.115 2.884 1.00 91.81 355 TRP A O 1
ATOM 2799 N N . TYR A 1 356 ? 28.790 23.742 0.749 1.00 91.50 356 TYR A N 1
ATOM 2800 C CA . TYR A 1 356 ? 27.381 23.355 0.650 1.00 91.50 356 TYR A CA 1
ATOM 2801 C C . TYR A 1 356 ? 27.182 21.840 0.525 1.00 91.50 356 TYR A C 1
ATOM 2803 O O . TYR A 1 356 ? 26.103 21.350 0.858 1.00 91.50 356 TYR A O 1
ATOM 2811 N N . GLY A 1 357 ? 28.192 21.088 0.089 1.00 92.69 357 GLY A N 1
ATOM 2812 C CA . GLY A 1 357 ? 28.090 19.643 -0.111 1.00 92.69 357 GLY A CA 1
ATOM 2813 C C . GLY A 1 357 ? 27.499 19.252 -1.462 1.00 92.69 357 GLY A C 1
ATOM 2814 O O . GLY A 1 357 ? 26.627 19.923 -2.026 1.00 92.69 357 GLY A O 1
ATOM 2815 N N . VAL A 1 358 ? 27.944 18.110 -1.981 1.00 91.62 358 VAL A N 1
ATOM 2816 C CA . VAL A 1 358 ? 27.487 17.585 -3.277 1.00 91.62 358 VAL A CA 1
ATOM 2817 C C . VAL A 1 358 ? 25.974 17.328 -3.294 1.00 91.62 358 VAL A C 1
ATOM 2819 O O . VAL A 1 358 ? 25.322 17.572 -4.310 1.00 91.62 358 VAL A O 1
ATOM 2822 N N . ARG A 1 359 ? 25.369 16.904 -2.175 1.00 89.50 359 ARG A N 1
ATOM 2823 C CA . ARG A 1 359 ? 23.915 16.690 -2.094 1.00 89.50 359 ARG A CA 1
ATOM 2824 C C . ARG A 1 359 ? 23.131 17.983 -2.332 1.00 89.50 359 ARG A C 1
ATOM 2826 O O . ARG A 1 359 ? 22.167 17.978 -3.099 1.00 89.50 359 ARG A O 1
ATOM 2833 N N . ARG A 1 360 ? 23.550 19.104 -1.729 1.00 90.38 360 ARG A N 1
ATOM 2834 C CA . ARG A 1 360 ? 22.878 20.405 -1.920 1.00 90.38 360 ARG A CA 1
ATOM 2835 C C . ARG A 1 360 ? 23.107 20.968 -3.318 1.00 90.38 360 ARG A C 1
ATOM 2837 O O . ARG A 1 360 ? 22.186 21.561 -3.872 1.00 90.38 360 ARG A O 1
ATOM 2844 N N . PHE A 1 361 ? 24.272 20.718 -3.920 1.00 91.50 361 PHE A N 1
ATOM 2845 C CA . PHE A 1 361 ? 24.514 21.028 -5.333 1.00 91.50 361 PHE A CA 1
ATOM 2846 C C . PHE A 1 361 ? 23.480 20.352 -6.244 1.00 91.50 361 PHE A C 1
ATOM 2848 O O . PHE A 1 361 ? 22.837 21.020 -7.053 1.00 91.50 361 PHE A O 1
ATOM 2855 N N . PHE A 1 362 ? 23.235 19.051 -6.066 1.00 89.62 362 PHE A N 1
ATOM 2856 C CA . PHE A 1 362 ? 22.188 18.365 -6.823 1.00 89.62 362 PHE A CA 1
ATOM 2857 C C . PHE A 1 362 ? 20.781 18.886 -6.500 1.00 89.62 362 PHE A C 1
ATOM 2859 O O . PHE A 1 362 ? 19.995 19.069 -7.426 1.00 89.62 362 PHE A O 1
ATOM 2866 N N . GLY A 1 363 ? 20.477 19.221 -5.241 1.00 88.06 363 GLY A N 1
ATOM 2867 C CA . GLY A 1 363 ? 19.214 19.883 -4.880 1.00 88.06 363 GLY A CA 1
ATOM 2868 C C . GLY A 1 363 ? 19.006 21.223 -5.607 1.00 88.06 363 GLY A C 1
ATOM 2869 O O . GLY A 1 363 ? 17.911 21.512 -6.097 1.00 88.06 363 GLY A O 1
ATOM 2870 N N . TYR A 1 364 ? 20.070 22.016 -5.776 1.00 89.50 364 TYR A N 1
ATOM 2871 C CA . TYR A 1 364 ? 20.040 23.227 -6.599 1.00 89.50 364 TYR A CA 1
ATOM 2872 C C . TYR A 1 364 ? 19.764 22.911 -8.076 1.00 89.50 364 TYR A C 1
ATOM 2874 O O . TYR A 1 364 ? 18.896 23.550 -8.679 1.00 89.50 364 TYR A O 1
ATOM 2882 N N . LEU A 1 365 ? 20.428 21.903 -8.656 1.00 89.69 365 LEU A N 1
ATOM 2883 C CA . LEU A 1 365 ? 20.156 21.468 -10.032 1.00 89.69 365 LEU A CA 1
ATOM 2884 C C . LEU A 1 365 ? 18.699 21.022 -10.214 1.00 89.69 365 LEU A C 1
ATOM 2886 O O . LEU A 1 365 ? 18.081 21.343 -11.230 1.00 89.69 365 LEU A O 1
ATOM 2890 N N . GLU A 1 366 ? 18.119 20.338 -9.229 1.00 87.19 366 GLU A N 1
ATOM 2891 C CA . GLU A 1 366 ? 16.717 19.916 -9.266 1.00 87.19 366 GLU A CA 1
ATOM 2892 C C . GLU A 1 366 ? 15.745 21.097 -9.273 1.00 87.19 366 GLU A C 1
ATOM 2894 O O . GLU A 1 366 ? 14.786 21.082 -10.046 1.00 87.19 366 GLU A O 1
ATOM 2899 N N . SER A 1 367 ? 16.038 22.182 -8.545 1.00 88.88 367 SER A N 1
ATOM 2900 C CA . SER A 1 367 ? 15.259 23.431 -8.640 1.00 88.88 367 SER A CA 1
ATOM 2901 C C . SER A 1 367 ? 15.278 24.051 -10.051 1.00 88.88 367 SER A C 1
ATOM 2903 O O . SER A 1 367 ? 14.381 24.806 -10.431 1.00 88.88 367 SER A O 1
ATOM 2905 N N . LYS A 1 368 ? 16.295 23.721 -10.862 1.00 90.44 368 LYS A N 1
ATOM 2906 C CA . LYS A 1 368 ? 16.458 24.166 -12.255 1.00 90.44 368 LYS A CA 1
ATOM 2907 C C . LYS A 1 368 ? 16.081 23.084 -13.274 1.00 90.44 368 LYS A C 1
ATOM 2909 O O . LYS A 1 368 ? 16.366 23.247 -14.463 1.00 90.44 368 LYS A O 1
ATOM 2914 N N . ALA A 1 369 ? 15.391 22.019 -12.855 1.00 85.38 369 ALA A N 1
ATOM 2915 C CA . ALA A 1 369 ? 14.994 20.906 -13.722 1.00 85.38 369 ALA A CA 1
ATOM 2916 C C . ALA A 1 369 ? 14.020 21.293 -14.854 1.00 85.38 369 ALA A C 1
ATOM 2918 O O . ALA A 1 369 ? 13.776 20.483 -15.742 1.00 85.38 369 ALA A O 1
ATOM 2919 N N . TYR A 1 370 ? 13.489 22.518 -14.892 1.00 86.62 370 TYR A N 1
ATOM 2920 C CA . TYR A 1 370 ? 12.754 23.017 -16.061 1.00 86.62 370 TYR A CA 1
ATOM 2921 C C . TYR A 1 370 ? 13.658 23.193 -17.302 1.00 86.62 370 TYR A C 1
ATOM 2923 O O . TYR A 1 370 ? 13.167 23.166 -18.429 1.00 86.62 370 TYR A O 1
ATOM 2931 N N . LYS A 1 371 ? 14.985 23.328 -17.130 1.00 89.31 371 LYS A N 1
ATOM 2932 C CA . LYS A 1 371 ? 15.953 23.431 -18.234 1.00 89.31 371 LYS A CA 1
ATOM 2933 C C . LYS A 1 371 ? 16.314 22.045 -18.784 1.00 89.31 371 LYS A C 1
ATOM 2935 O O . LYS A 1 371 ? 16.755 21.167 -18.044 1.00 89.31 371 LYS A O 1
ATOM 2940 N N . MET A 1 372 ? 16.206 21.861 -20.103 1.00 88.56 372 MET A N 1
ATOM 2941 C CA . MET A 1 372 ? 16.433 20.565 -20.768 1.00 88.56 372 MET A CA 1
ATOM 2942 C C . MET A 1 372 ? 17.833 19.976 -20.505 1.00 88.56 372 MET A C 1
ATOM 2944 O O . MET A 1 372 ? 17.938 18.824 -20.092 1.00 88.56 372 MET A O 1
ATOM 2948 N N . HIS A 1 373 ? 18.902 20.766 -20.646 1.00 86.62 373 HIS A N 1
ATOM 2949 C CA . HIS A 1 373 ? 20.275 20.295 -20.411 1.00 86.62 373 HIS A CA 1
ATOM 2950 C C . HIS A 1 373 ? 20.523 19.874 -18.951 1.00 86.62 373 HIS A C 1
ATOM 2952 O O . HIS A 1 373 ? 21.267 18.926 -18.707 1.00 86.62 373 HIS A O 1
ATOM 2958 N N . ILE A 1 374 ? 19.855 20.515 -17.982 1.00 88.06 374 ILE A N 1
ATOM 2959 C CA . ILE A 1 374 ? 19.919 20.122 -16.568 1.00 88.06 374 ILE A CA 1
ATOM 2960 C C . ILE A 1 374 ? 19.210 18.783 -16.350 1.00 88.06 374 ILE A C 1
ATOM 2962 O O . ILE A 1 374 ? 19.742 17.924 -15.655 1.00 88.06 374 ILE A O 1
ATOM 2966 N N . ARG A 1 375 ? 18.062 18.541 -17.000 1.00 85.38 375 ARG A N 1
ATOM 2967 C CA . ARG A 1 375 ? 17.383 17.231 -16.946 1.00 85.38 375 ARG A CA 1
ATOM 2968 C C . ARG A 1 375 ? 18.253 16.105 -17.497 1.00 85.38 375 ARG A C 1
ATOM 2970 O O . ARG A 1 375 ? 18.315 15.047 -16.879 1.00 85.38 375 ARG A O 1
ATOM 2977 N N . VAL A 1 376 ? 18.919 16.343 -18.629 1.00 86.00 376 VAL A N 1
ATOM 2978 C CA . VAL A 1 376 ? 19.837 15.375 -19.257 1.00 86.00 376 VAL A CA 1
ATOM 2979 C C . VAL A 1 376 ? 21.066 15.125 -18.382 1.00 86.00 376 VAL A C 1
ATOM 2981 O O . VAL A 1 376 ? 21.560 14.003 -18.317 1.00 86.00 376 VAL A O 1
ATOM 2984 N N . LEU A 1 377 ? 21.573 16.151 -17.692 1.00 87.12 377 LEU A N 1
ATOM 2985 C CA . LEU A 1 377 ? 22.659 15.982 -16.729 1.00 87.12 377 LEU A CA 1
ATOM 2986 C C . LEU A 1 377 ? 22.199 15.140 -15.534 1.00 87.12 377 LEU A C 1
ATOM 2988 O O . LEU A 1 377 ? 22.832 14.138 -15.216 1.00 87.12 377 LEU A O 1
ATOM 2992 N N . LEU A 1 378 ? 21.074 15.509 -14.917 1.00 87.50 378 LEU A N 1
ATOM 2993 C CA . LEU A 1 378 ? 20.503 14.803 -13.774 1.00 87.50 378 LEU A CA 1
ATOM 2994 C C . LEU A 1 378 ? 20.219 13.333 -14.103 1.00 87.50 378 LEU A C 1
ATOM 2996 O O . LEU A 1 378 ? 20.540 12.467 -13.297 1.00 87.50 378 LEU A O 1
ATOM 3000 N N . SER A 1 379 ? 19.684 13.012 -15.287 1.00 85.25 379 SER A N 1
ATOM 3001 C CA . SER A 1 379 ? 19.380 11.621 -15.657 1.00 85.25 379 SER A CA 1
ATOM 3002 C C . SER A 1 379 ? 20.608 10.706 -15.701 1.00 85.25 379 SER A C 1
ATOM 3004 O O . SER A 1 379 ? 20.446 9.500 -15.563 1.00 85.25 379 SER A O 1
ATOM 3006 N N . LYS A 1 380 ? 21.822 11.251 -15.872 1.00 86.69 380 LYS A N 1
ATOM 3007 C CA . LYS A 1 380 ? 23.076 10.473 -15.878 1.00 86.69 380 LYS A CA 1
ATOM 3008 C C . LYS A 1 380 ? 23.561 10.077 -14.482 1.00 86.69 380 LYS A C 1
ATOM 3010 O O . LYS A 1 380 ? 24.379 9.173 -14.380 1.00 86.69 380 LYS A O 1
ATOM 3015 N N . TYR A 1 381 ? 23.093 10.763 -13.440 1.00 87.12 381 TYR A N 1
ATOM 3016 C CA . TYR A 1 381 ? 23.529 10.573 -12.048 1.00 87.12 381 TYR A CA 1
ATOM 3017 C C . TYR A 1 381 ? 22.377 10.174 -11.128 1.00 87.12 381 TYR A C 1
ATOM 3019 O O . TYR A 1 381 ? 22.498 10.235 -9.908 1.00 87.12 381 TYR A O 1
ATOM 3027 N N . ARG A 1 382 ? 21.236 9.812 -11.711 1.00 84.56 382 ARG A N 1
ATOM 3028 C CA . ARG A 1 382 ? 20.054 9.396 -10.976 1.00 84.56 382 ARG A CA 1
ATOM 3029 C C . ARG A 1 382 ? 20.015 7.885 -10.892 1.00 84.56 382 ARG A C 1
ATOM 3031 O O . ARG A 1 382 ? 20.016 7.217 -11.923 1.00 84.56 382 ARG A O 1
ATOM 3038 N N . SER A 1 383 ? 19.896 7.369 -9.678 1.00 79.12 383 SER A N 1
ATOM 3039 C CA . SER A 1 383 ? 19.442 6.004 -9.458 1.00 79.12 383 SER A CA 1
ATOM 3040 C C . SER A 1 383 ? 18.083 6.011 -8.785 1.00 79.12 383 SER A C 1
ATOM 3042 O O . SER A 1 383 ? 17.637 6.989 -8.176 1.00 79.12 383 SER A O 1
ATOM 3044 N N . TYR A 1 384 ? 17.375 4.910 -8.980 1.00 78.38 384 TYR A N 1
ATOM 3045 C CA . TYR A 1 384 ? 16.116 4.686 -8.308 1.00 78.38 384 TYR A CA 1
ATOM 3046 C C . TYR A 1 384 ? 16.415 4.011 -6.979 1.00 78.38 384 TYR A C 1
ATOM 3048 O O . TYR A 1 384 ? 16.637 2.803 -6.936 1.00 78.38 384 TYR A O 1
ATOM 3056 N N . THR A 1 385 ? 16.420 4.789 -5.906 1.00 82.81 385 THR A N 1
ATOM 3057 C CA . THR A 1 385 ? 16.528 4.248 -4.554 1.00 82.81 385 THR A CA 1
ATOM 3058 C C . THR A 1 385 ? 15.133 3.955 -4.004 1.00 82.81 385 THR A C 1
ATOM 3060 O O . THR A 1 385 ? 14.167 4.635 -4.381 1.00 82.81 385 THR A O 1
ATOM 3063 N N . PRO A 1 386 ? 14.976 2.941 -3.133 1.00 87.44 386 PRO A N 1
ATOM 3064 C CA . PRO A 1 386 ? 13.720 2.722 -2.429 1.00 87.44 386 PRO A CA 1
ATOM 3065 C C . PRO A 1 386 ? 13.267 4.008 -1.736 1.00 87.44 386 PRO A C 1
ATOM 3067 O O . PRO A 1 386 ? 14.063 4.733 -1.141 1.00 87.44 386 PRO A O 1
ATOM 3070 N N . CYS A 1 387 ? 11.981 4.325 -1.851 1.00 89.81 387 CYS A N 1
ATOM 3071 C CA . CYS A 1 387 ? 11.418 5.499 -1.202 1.00 89.81 387 CYS A CA 1
ATOM 3072 C C . CYS A 1 387 ? 11.541 5.354 0.316 1.00 89.81 387 CYS A C 1
ATOM 3074 O O . CYS A 1 387 ? 11.023 4.389 0.860 1.00 89.81 387 CYS A O 1
ATOM 3076 N N . THR A 1 388 ? 12.150 6.325 0.993 1.00 88.19 388 THR A N 1
ATOM 3077 C CA . THR A 1 388 ? 12.360 6.308 2.453 1.00 88.19 388 THR A CA 1
ATOM 3078 C C . THR A 1 388 ? 11.079 6.497 3.268 1.00 88.19 388 THR A C 1
ATOM 3080 O O . THR A 1 388 ? 11.053 6.177 4.447 1.00 88.19 388 THR A O 1
ATOM 3083 N N . VAL A 1 389 ? 10.006 7.007 2.651 1.00 92.06 389 VAL A N 1
ATOM 3084 C CA . VAL A 1 389 ? 8.716 7.237 3.325 1.00 92.06 389 VAL A CA 1
ATOM 3085 C C . VAL A 1 389 ? 7.836 5.992 3.317 1.00 92.06 389 VAL A C 1
ATOM 3087 O O . VAL A 1 389 ? 7.154 5.729 4.293 1.00 92.06 389 VAL A O 1
ATOM 3090 N N . CYS A 1 390 ? 7.843 5.205 2.239 1.00 94.38 390 CYS A N 1
ATOM 3091 C CA . CYS A 1 390 ? 7.083 3.947 2.182 1.00 94.38 390 CYS A CA 1
ATOM 3092 C C . CYS A 1 390 ? 7.975 2.703 2.199 1.00 94.38 390 CYS A C 1
ATOM 3094 O O . CYS A 1 390 ? 7.470 1.613 1.978 1.00 94.38 390 CYS A O 1
ATOM 3096 N N . ASN A 1 391 ? 9.290 2.849 2.376 1.00 91.94 391 ASN A N 1
ATOM 3097 C CA . ASN A 1 391 ? 10.298 1.783 2.297 1.00 91.94 391 ASN A CA 1
ATOM 3098 C C . ASN A 1 391 ? 10.133 0.840 1.090 1.00 91.94 391 ASN A C 1
ATOM 3100 O O . ASN A 1 391 ? 10.340 -0.363 1.194 1.00 91.94 391 ASN A O 1
ATOM 3104 N N . GLY A 1 392 ? 9.736 1.373 -0.070 1.00 91.94 392 GLY A N 1
ATOM 3105 C CA . GLY A 1 392 ? 9.492 0.558 -1.267 1.00 91.94 392 GLY A CA 1
ATOM 3106 C C . GLY A 1 392 ? 8.058 0.055 -1.448 1.00 91.94 392 GLY A C 1
ATOM 3107 O O . GLY A 1 392 ? 7.729 -0.425 -2.534 1.00 91.94 392 GLY A O 1
ATOM 3108 N N . ALA A 1 393 ? 7.182 0.230 -0.454 1.00 94.69 393 ALA A N 1
ATOM 3109 C CA . ALA A 1 393 ? 5.845 -0.355 -0.452 1.00 94.69 393 ALA A CA 1
ATOM 3110 C C . ALA A 1 393 ? 4.858 0.247 -1.449 1.00 94.69 393 ALA A C 1
ATOM 3112 O O . ALA A 1 393 ? 3.842 -0.371 -1.751 1.00 94.69 393 ALA A O 1
ATOM 3113 N N . ARG A 1 394 ? 5.158 1.436 -1.989 1.00 95.38 394 ARG A N 1
ATOM 3114 C CA . ARG A 1 394 ? 4.313 2.198 -2.934 1.00 95.38 394 ARG A CA 1
ATOM 3115 C C . ARG A 1 394 ? 3.010 2.738 -2.335 1.00 95.38 394 ARG A C 1
ATOM 3117 O O . ARG A 1 394 ? 2.395 3.607 -2.949 1.00 95.38 394 ARG A O 1
ATOM 3124 N N . LEU A 1 395 ? 2.619 2.276 -1.155 1.00 96.69 395 LEU A N 1
ATOM 3125 C CA . LEU A 1 395 ? 1.371 2.610 -0.478 1.00 96.69 395 LEU A CA 1
ATOM 3126 C C . LEU A 1 395 ? 1.598 3.576 0.690 1.00 96.69 395 LEU A C 1
ATOM 3128 O O . LEU A 1 395 ? 2.720 3.702 1.189 1.00 96.69 395 LEU A O 1
ATOM 3132 N N . LYS A 1 396 ? 0.534 4.264 1.109 1.00 96.38 396 LYS A N 1
ATOM 3133 C CA . LYS A 1 396 ? 0.505 5.018 2.367 1.00 96.38 396 LYS A CA 1
ATOM 3134 C C . LYS A 1 396 ? 0.499 4.070 3.564 1.00 96.38 396 LYS A C 1
ATOM 3136 O O . LYS A 1 396 ? 0.073 2.920 3.445 1.00 96.38 396 LYS A O 1
ATOM 3141 N N . THR A 1 397 ? 0.956 4.559 4.715 1.00 95.75 397 THR A N 1
ATOM 3142 C CA . THR A 1 397 ? 1.026 3.761 5.945 1.00 95.75 397 THR A CA 1
ATOM 3143 C C . THR A 1 397 ? -0.345 3.211 6.324 1.00 95.75 397 THR A C 1
ATOM 3145 O O . THR A 1 397 ? -0.424 2.042 6.674 1.00 95.75 397 THR A O 1
ATOM 3148 N N . GLU A 1 398 ? -1.422 3.979 6.143 1.00 95.44 398 GLU A N 1
ATOM 3149 C CA . GLU A 1 398 ? -2.804 3.585 6.448 1.00 95.44 398 GLU A CA 1
ATOM 3150 C C . GLU A 1 398 ? -3.222 2.291 5.742 1.00 95.44 398 GLU A C 1
ATOM 3152 O O . GLU A 1 398 ? -3.893 1.458 6.341 1.00 95.44 398 GLU A O 1
ATOM 3157 N N . ALA A 1 399 ? -2.790 2.079 4.495 1.00 96.62 399 ALA A N 1
ATOM 3158 C CA . ALA A 1 399 ? -3.075 0.852 3.750 1.00 96.62 399 ALA A CA 1
ATOM 3159 C C . ALA A 1 399 ? -2.277 -0.355 4.277 1.00 96.62 399 ALA A C 1
ATOM 3161 O O . ALA A 1 399 ? -2.722 -1.495 4.177 1.00 96.62 399 ALA A O 1
ATOM 3162 N N . LEU A 1 400 ? -1.096 -0.108 4.849 1.00 96.69 400 LEU A N 1
ATOM 3163 C CA . LEU A 1 400 ? -0.154 -1.124 5.335 1.00 96.69 400 LEU A CA 1
ATOM 3164 C C . LEU A 1 400 ? -0.456 -1.587 6.774 1.00 96.69 400 LEU A C 1
ATOM 3166 O O . LEU A 1 400 ? 0.182 -2.511 7.292 1.00 96.69 400 LEU A O 1
ATOM 3170 N N . LEU A 1 401 ? -1.435 -0.959 7.426 1.00 97.00 401 LEU A N 1
ATOM 3171 C CA . LEU A 1 401 ? -1.953 -1.374 8.729 1.00 97.00 401 LEU A CA 1
ATOM 3172 C C . LEU A 1 401 ? -2.890 -2.588 8.636 1.00 97.00 401 LEU A C 1
ATOM 3174 O O . LEU A 1 401 ? -3.077 -3.287 9.628 1.00 97.00 401 LEU A O 1
ATOM 3178 N N . TRP A 1 402 ? -3.424 -2.871 7.447 1.00 97.06 402 TRP A N 1
ATOM 3179 C CA . TRP A 1 402 ? -4.374 -3.953 7.197 1.00 97.06 402 TRP A CA 1
ATOM 3180 C C . TRP A 1 402 ? -3.675 -5.268 6.853 1.00 97.06 402 TRP A C 1
ATOM 3182 O O . TRP A 1 402 ? -2.699 -5.269 6.095 1.00 97.06 402 TRP A O 1
ATOM 3192 N N . ARG A 1 403 ? -4.177 -6.387 7.387 1.00 95.88 403 ARG A N 1
ATOM 3193 C CA . ARG A 1 403 ? -3.623 -7.738 7.188 1.00 95.88 403 ARG A CA 1
ATOM 3194 C C . ARG A 1 403 ? -4.707 -8.772 6.953 1.00 95.88 403 ARG A C 1
ATOM 3196 O O . ARG A 1 403 ? -5.801 -8.644 7.486 1.00 95.88 403 ARG A O 1
ATOM 3203 N N . ILE A 1 404 ? -4.395 -9.803 6.180 1.00 94.88 404 ILE A N 1
ATOM 3204 C CA . ILE A 1 404 ? -5.307 -10.918 5.910 1.00 94.88 404 ILE A CA 1
ATOM 3205 C C . ILE A 1 404 ? -4.652 -12.253 6.252 1.00 94.88 404 ILE A C 1
ATOM 3207 O O . ILE A 1 404 ? -3.435 -12.378 6.123 1.00 94.88 404 ILE A O 1
ATOM 3211 N N . GLY A 1 405 ? -5.458 -13.236 6.653 1.00 93.06 405 GLY A N 1
ATOM 3212 C CA . GLY A 1 405 ? -5.016 -14.577 7.041 1.00 93.06 405 GLY A CA 1
ATOM 3213 C C . GLY A 1 405 ? -4.663 -14.705 8.519 1.00 93.06 405 GLY A C 1
ATOM 3214 O O . GLY A 1 405 ? -4.692 -13.727 9.267 1.00 93.06 405 GLY A O 1
ATOM 3215 N N . SER A 1 406 ? -4.346 -15.927 8.944 1.00 92.62 406 SER A N 1
ATOM 3216 C CA . SER A 1 406 ? -3.904 -16.205 10.311 1.00 92.62 406 SER A CA 1
ATOM 3217 C C . SER A 1 406 ? -2.394 -16.006 10.465 1.00 92.62 406 SER A C 1
ATOM 3219 O O . SER A 1 406 ? -1.648 -15.913 9.483 1.00 92.62 406 SER A O 1
ATOM 3221 N N . LYS A 1 407 ? -1.900 -15.962 11.707 1.00 91.88 407 LYS A N 1
ATOM 3222 C CA . LYS A 1 407 ? -0.456 -16.028 11.970 1.00 91.88 407 LYS A CA 1
ATOM 3223 C C . LYS A 1 407 ? 0.188 -17.276 11.345 1.00 91.88 407 LYS A C 1
ATOM 3225 O O . LYS A 1 407 ? 1.283 -17.167 10.798 1.00 91.88 407 LYS A O 1
ATOM 3230 N N . ALA A 1 408 ? -0.483 -18.428 11.400 1.00 90.69 408 ALA A N 1
ATOM 3231 C CA . ALA A 1 408 ? 0.044 -19.686 10.873 1.00 90.69 408 ALA A CA 1
ATOM 3232 C C . ALA A 1 408 ? 0.240 -19.630 9.348 1.00 90.69 408 ALA A C 1
ATOM 3234 O O . ALA A 1 408 ? 1.310 -19.994 8.860 1.00 90.69 408 ALA A O 1
ATOM 3235 N N . ASP A 1 409 ? -0.741 -19.093 8.615 1.00 90.38 409 ASP A N 1
ATOM 3236 C CA . ASP A 1 409 ? -0.662 -18.935 7.153 1.00 90.38 409 ASP A CA 1
ATOM 3237 C C . ASP A 1 409 ? 0.456 -17.967 6.765 1.00 90.38 409 ASP A C 1
ATOM 3239 O O . ASP A 1 409 ? 1.242 -18.219 5.850 1.00 90.38 409 ASP A O 1
ATOM 3243 N N . ALA A 1 410 ? 0.557 -16.858 7.501 1.00 90.88 410 ALA A N 1
ATOM 3244 C CA . ALA A 1 410 ? 1.596 -15.862 7.301 1.00 90.88 410 ALA A CA 1
ATOM 3245 C C . ALA A 1 410 ? 2.998 -16.444 7.540 1.00 90.88 410 ALA A C 1
ATOM 3247 O O . ALA A 1 410 ? 3.891 -16.255 6.714 1.00 90.88 410 ALA A O 1
ATOM 3248 N N . ASP A 1 411 ? 3.201 -17.185 8.630 1.00 89.50 411 ASP A N 1
ATOM 3249 C CA . ASP A 1 411 ? 4.493 -17.799 8.950 1.00 89.50 411 ASP A CA 1
ATOM 3250 C C . ASP A 1 411 ? 4.870 -18.891 7.931 1.00 89.50 411 ASP A C 1
ATOM 3252 O O . ASP A 1 411 ? 6.028 -18.971 7.507 1.00 89.50 411 ASP A O 1
ATOM 3256 N N . ALA A 1 412 ? 3.895 -19.675 7.459 1.00 88.12 412 ALA A N 1
ATOM 3257 C CA . ALA A 1 412 ? 4.097 -20.656 6.396 1.00 88.12 412 ALA A CA 1
ATOM 3258 C C . ALA A 1 412 ? 4.500 -19.993 5.065 1.00 88.12 412 ALA A C 1
ATOM 3260 O O . ALA A 1 412 ? 5.459 -20.425 4.420 1.00 88.12 412 ALA A O 1
ATOM 3261 N N . ALA A 1 413 ? 3.822 -18.910 4.673 1.00 88.31 413 ALA A N 1
ATOM 3262 C CA . ALA A 1 413 ? 4.080 -18.200 3.421 1.00 88.31 413 ALA A CA 1
ATOM 3263 C C . ALA A 1 413 ? 5.430 -17.460 3.417 1.00 88.31 413 ALA A C 1
ATOM 3265 O O . ALA A 1 413 ? 6.167 -17.483 2.424 1.00 88.31 413 ALA A O 1
ATOM 3266 N N . MET A 1 414 ? 5.801 -16.839 4.539 1.00 86.31 414 MET A N 1
ATOM 3267 C CA . MET A 1 414 ? 7.099 -16.164 4.675 1.00 86.31 414 MET A CA 1
ATOM 3268 C C . MET A 1 414 ? 8.258 -17.168 4.775 1.00 86.31 414 MET A C 1
ATOM 3270 O O . MET A 1 414 ? 9.387 -16.863 4.383 1.00 86.31 414 MET A O 1
ATOM 3274 N N . GLY A 1 415 ? 7.951 -18.415 5.137 1.00 73.88 415 GLY A N 1
ATOM 3275 C CA . GLY A 1 415 ? 8.902 -19.502 5.288 1.00 73.88 415 GLY A CA 1
ATOM 3276 C C . GLY A 1 415 ? 9.526 -19.459 6.675 1.00 73.88 415 GLY A C 1
ATOM 3277 O O . GLY A 1 415 ? 10.159 -18.476 7.062 1.00 73.88 415 GLY A O 1
ATOM 3278 N N . VAL A 1 416 ? 9.362 -20.548 7.424 1.00 56.31 416 VAL A N 1
ATOM 3279 C CA . VAL A 1 416 ? 10.048 -20.750 8.704 1.00 56.31 416 VAL A CA 1
ATOM 3280 C C . VAL A 1 416 ? 11.563 -20.646 8.480 1.00 56.31 416 VAL A C 1
ATOM 3282 O O . VAL A 1 416 ? 12.068 -20.963 7.404 1.00 56.31 416 VAL A O 1
ATOM 3285 N N . ALA A 1 417 ? 12.297 -20.204 9.502 1.00 50.94 417 ALA A N 1
ATOM 3286 C CA . ALA A 1 417 ? 13.742 -19.956 9.507 1.00 50.94 417 ALA A CA 1
ATOM 3287 C C . ALA A 1 417 ? 14.652 -21.159 9.133 1.00 50.94 417 ALA A C 1
ATOM 3289 O O . ALA A 1 417 ? 15.871 -21.075 9.278 1.00 50.94 417 ALA A O 1
ATOM 3290 N N . THR A 1 418 ? 14.102 -22.274 8.651 1.00 44.47 418 THR A N 1
ATOM 3291 C CA . THR A 1 418 ? 14.812 -23.514 8.339 1.00 44.47 418 THR A CA 1
ATOM 3292 C C . THR A 1 418 ? 14.837 -23.781 6.831 1.00 44.47 418 THR A C 1
ATOM 3294 O O . THR A 1 418 ? 13.823 -24.052 6.195 1.00 44.47 418 THR A O 1
ATOM 3297 N N . GLY A 1 419 ? 16.035 -23.704 6.246 1.00 54.78 419 GLY A N 1
ATOM 3298 C CA . GLY A 1 419 ? 16.296 -23.956 4.826 1.00 54.78 419 GLY A CA 1
ATOM 3299 C C . GLY A 1 419 ? 17.179 -22.876 4.186 1.00 54.78 419 GLY A C 1
ATOM 3300 O O . GLY A 1 419 ? 17.420 -21.840 4.799 1.00 54.78 419 GLY A O 1
ATOM 3301 N N . PRO A 1 420 ? 17.662 -23.085 2.948 1.00 54.19 420 PRO A N 1
ATOM 3302 C CA . PRO A 1 420 ? 18.548 -22.142 2.253 1.00 54.19 420 PRO A CA 1
ATOM 3303 C C . PRO A 1 420 ? 17.879 -20.807 1.869 1.00 54.19 420 PRO A C 1
ATOM 3305 O O . PRO A 1 420 ? 18.573 -19.867 1.495 1.00 54.19 420 PRO A O 1
ATOM 3308 N N . GLU A 1 421 ? 16.548 -20.703 1.966 1.00 56.16 421 GLU A N 1
ATOM 3309 C CA . GLU A 1 421 ? 15.787 -19.465 1.730 1.00 56.16 421 GLU A CA 1
ATOM 3310 C C . GLU A 1 421 ? 15.357 -18.743 3.023 1.00 56.16 421 GLU A C 1
ATOM 3312 O O . GLU A 1 421 ? 14.555 -17.803 2.967 1.00 56.16 421 GLU A O 1
ATOM 3317 N N . SER A 1 422 ? 15.850 -19.171 4.191 1.00 56.50 422 SER A N 1
ATOM 3318 C CA . SER A 1 422 ? 15.488 -18.554 5.468 1.00 56.50 422 SER A CA 1
ATOM 3319 C C . SER A 1 422 ? 15.894 -17.076 5.512 1.00 56.50 422 SER A C 1
ATOM 3321 O O . SER A 1 422 ? 16.993 -16.686 5.124 1.00 56.50 422 SER A O 1
ATOM 3323 N N . GLY A 1 423 ? 14.966 -16.214 5.936 1.00 64.12 423 GLY A N 1
ATOM 3324 C CA . GLY A 1 423 ? 15.191 -14.766 6.018 1.00 64.12 423 GLY A CA 1
ATOM 3325 C C . GLY A 1 423 ? 15.091 -14.001 4.692 1.00 64.12 423 GLY A C 1
ATOM 3326 O O . GLY A 1 423 ? 15.228 -12.779 4.701 1.00 64.12 423 GLY A O 1
ATOM 3327 N N . ARG A 1 424 ? 14.807 -14.667 3.561 1.00 73.00 424 ARG A N 1
ATOM 3328 C CA . ARG A 1 424 ? 14.614 -13.990 2.264 1.00 73.00 424 ARG A CA 1
ATOM 3329 C C . ARG A 1 424 ? 13.331 -13.157 2.215 1.00 73.00 424 ARG A C 1
ATOM 3331 O O . ARG A 1 424 ? 13.331 -12.069 1.645 1.00 73.00 424 ARG A O 1
ATOM 3338 N N . TYR A 1 425 ? 12.257 -13.663 2.817 1.00 81.81 425 TYR A N 1
ATOM 3339 C CA . TYR A 1 425 ? 10.967 -12.984 2.915 1.00 81.81 425 TYR A CA 1
ATOM 3340 C C . TYR A 1 425 ? 10.698 -12.683 4.380 1.00 81.81 425 TYR A C 1
ATOM 3342 O O . TYR A 1 425 ? 10.625 -13.584 5.210 1.00 81.81 425 TYR A O 1
ATOM 3350 N N . THR A 1 426 ? 10.592 -11.402 4.716 1.00 86.62 426 THR A N 1
ATOM 3351 C CA . THR A 1 426 ? 10.323 -10.979 6.090 1.00 86.62 426 THR A CA 1
ATOM 3352 C C . THR A 1 426 ? 9.158 -10.010 6.106 1.00 86.62 426 THR A C 1
ATOM 3354 O O . THR A 1 426 ? 9.012 -9.227 5.168 1.00 86.62 426 THR A O 1
ATOM 3357 N N . ARG A 1 427 ? 8.319 -10.091 7.147 1.00 92.19 427 ARG A N 1
ATOM 3358 C CA . ARG A 1 427 ? 7.133 -9.237 7.268 1.00 92.19 427 ARG A CA 1
ATOM 3359 C C . ARG A 1 427 ? 7.551 -7.777 7.180 1.00 92.19 427 ARG A C 1
ATOM 3361 O O . ARG A 1 427 ? 8.516 -7.355 7.824 1.00 92.19 427 ARG A O 1
ATOM 3368 N N . PHE A 1 428 ? 6.856 -7.012 6.365 1.00 94.38 428 PHE A N 1
ATOM 3369 C CA . PHE A 1 428 ? 7.193 -5.634 6.091 1.00 94.38 428 PHE A CA 1
ATOM 3370 C C . PHE A 1 428 ? 6.841 -4.747 7.290 1.00 94.38 428 PHE A C 1
ATOM 3372 O O . PHE A 1 428 ? 5.731 -4.808 7.817 1.00 94.38 428 PHE A O 1
ATOM 3379 N N . MET A 1 429 ? 7.797 -3.917 7.720 1.00 94.69 429 MET A N 1
ATOM 3380 C CA . MET A 1 429 ? 7.594 -2.910 8.764 1.00 94.69 429 MET A CA 1
ATOM 3381 C C . MET A 1 429 ? 7.231 -1.570 8.102 1.00 94.69 429 MET A C 1
ATOM 3383 O O . MET A 1 429 ? 8.103 -0.966 7.462 1.00 94.69 429 MET A O 1
ATOM 3387 N N . PRO A 1 430 ? 5.980 -1.085 8.225 1.00 94.75 430 PRO A N 1
ATOM 3388 C CA . PRO A 1 430 ? 5.595 0.213 7.684 1.00 94.75 430 PRO A CA 1
ATOM 3389 C C . PRO A 1 430 ? 6.379 1.344 8.353 1.00 94.75 430 PRO A C 1
ATOM 3391 O O . PRO A 1 430 ? 6.729 1.265 9.527 1.00 94.75 430 PRO A O 1
ATOM 3394 N N . ALA A 1 431 ? 6.658 2.419 7.620 1.00 91.69 431 ALA A N 1
ATOM 3395 C CA . ALA A 1 431 ? 7.279 3.594 8.220 1.00 91.69 431 ALA A CA 1
ATOM 3396 C C . ALA A 1 431 ? 6.257 4.375 9.067 1.00 91.69 431 ALA A C 1
ATOM 3398 O O . ALA A 1 431 ? 5.089 4.501 8.685 1.00 91.69 431 ALA A O 1
ATOM 3399 N N . GLY A 1 432 ? 6.712 4.939 10.190 1.00 88.88 432 GLY A N 1
ATOM 3400 C CA . GLY A 1 432 ? 5.888 5.786 11.063 1.00 88.88 432 GLY A CA 1
ATOM 3401 C C . GLY A 1 432 ? 4.977 5.032 12.039 1.00 88.88 432 GLY A C 1
ATOM 3402 O O . GLY A 1 432 ? 4.063 5.641 12.590 1.00 88.88 432 GLY A O 1
ATOM 3403 N N . VAL A 1 433 ? 5.210 3.732 12.242 1.00 94.62 433 VAL A N 1
ATOM 3404 C CA . VAL A 1 433 ? 4.573 2.930 13.301 1.00 94.62 433 VAL A CA 1
ATOM 3405 C C . VAL A 1 433 ? 5.498 2.821 14.515 1.00 94.62 433 VAL A C 1
ATOM 3407 O O . VAL A 1 433 ? 6.719 2.848 14.359 1.00 94.62 433 VAL A O 1
ATOM 3410 N N . ASN A 1 434 ? 4.930 2.633 15.707 1.00 94.94 434 ASN A N 1
ATOM 3411 C CA . ASN A 1 434 ? 5.694 2.429 16.950 1.00 94.94 434 ASN A CA 1
ATOM 3412 C C . ASN A 1 434 ? 5.869 0.940 17.299 1.00 94.94 434 ASN A C 1
ATOM 3414 O O . ASN A 1 434 ? 6.069 0.581 18.457 1.00 94.94 434 ASN A O 1
ATOM 3418 N N . TRP A 1 435 ? 5.758 0.062 16.304 1.00 95.12 435 TRP A N 1
ATOM 3419 C CA . TRP A 1 435 ? 5.797 -1.381 16.504 1.00 95.12 435 TRP A CA 1
ATOM 3420 C C . TRP A 1 435 ? 7.217 -1.899 16.710 1.00 95.12 435 TRP A C 1
ATOM 3422 O O . TRP A 1 435 ? 8.167 -1.454 16.062 1.00 95.12 435 TRP A O 1
ATOM 3432 N N . THR A 1 436 ? 7.350 -2.930 17.537 1.00 94.88 436 THR A N 1
ATOM 3433 C CA . THR A 1 436 ? 8.562 -3.746 17.606 1.00 94.88 436 THR A CA 1
ATOM 3434 C C . THR A 1 436 ? 8.510 -4.885 16.589 1.00 94.88 436 THR A C 1
ATOM 3436 O O . THR A 1 436 ? 7.453 -5.258 16.069 1.00 94.88 436 THR A O 1
ATOM 3439 N N . ARG A 1 437 ? 9.671 -5.475 16.285 1.00 92.50 437 ARG A N 1
ATOM 3440 C CA . ARG A 1 437 ? 9.739 -6.630 15.380 1.00 92.50 437 ARG A CA 1
ATOM 3441 C C . ARG A 1 437 ? 8.983 -7.837 15.938 1.00 92.50 437 ARG A C 1
ATOM 3443 O O . ARG A 1 437 ? 8.331 -8.538 15.170 1.00 92.50 437 ARG A O 1
ATOM 3450 N N . ASP A 1 438 ? 9.027 -8.026 17.253 1.00 92.31 438 ASP A N 1
ATOM 3451 C CA . ASP A 1 438 ? 8.328 -9.112 17.941 1.00 92.31 438 ASP A CA 1
ATOM 3452 C C . ASP A 1 438 ? 6.812 -8.938 17.860 1.00 92.31 438 ASP A C 1
ATOM 3454 O O . ASP A 1 438 ? 6.110 -9.896 17.546 1.00 92.31 438 ASP A O 1
ATOM 3458 N N . GLN A 1 439 ? 6.312 -7.708 18.031 1.00 93.94 439 GLN A N 1
ATOM 3459 C CA . GLN A 1 439 ? 4.896 -7.391 17.822 1.00 93.94 439 GLN A CA 1
ATOM 3460 C C . GLN A 1 439 ? 4.465 -7.693 16.384 1.00 93.94 439 GLN A C 1
ATOM 3462 O O . GLN A 1 439 ? 3.497 -8.416 16.174 1.00 93.94 439 GLN A O 1
ATOM 3467 N N . LEU A 1 440 ? 5.219 -7.218 15.386 1.00 93.62 440 LEU A N 1
ATOM 3468 C CA . LEU A 1 440 ? 4.899 -7.461 13.975 1.00 93.62 440 LEU A CA 1
ATOM 3469 C C . LEU A 1 440 ? 4.892 -8.957 13.621 1.00 93.62 440 LEU A C 1
ATOM 3471 O O . LEU A 1 440 ? 4.047 -9.407 12.850 1.00 93.62 440 LEU A O 1
ATOM 3475 N N . ASN A 1 441 ? 5.828 -9.730 14.171 1.00 91.25 441 ASN A N 1
ATOM 3476 C CA . ASN A 1 441 ? 5.880 -11.178 13.971 1.00 91.25 441 ASN A CA 1
ATOM 3477 C C . ASN A 1 441 ? 4.772 -11.914 14.742 1.00 91.25 441 ASN A C 1
ATOM 3479 O O . ASN A 1 441 ? 4.427 -13.043 14.392 1.00 91.25 441 ASN A O 1
ATOM 3483 N N . ALA A 1 442 ? 4.214 -11.303 15.790 1.00 91.81 442 ALA A N 1
ATOM 3484 C CA . ALA A 1 442 ? 3.078 -11.830 16.534 1.00 91.81 442 ALA A CA 1
ATOM 3485 C C . ALA A 1 442 ? 1.737 -11.640 15.811 1.00 91.81 442 ALA A C 1
ATOM 3487 O O . ALA A 1 442 ? 0.801 -12.365 16.131 1.00 91.81 442 ALA A O 1
ATOM 3488 N N . PHE A 1 443 ? 1.649 -10.721 14.844 1.00 92.62 443 PHE A N 1
ATOM 3489 C CA . PHE A 1 443 ? 0.400 -10.412 14.152 1.00 92.62 443 PHE A CA 1
ATOM 3490 C C . PHE A 1 443 ? -0.183 -11.586 13.374 1.00 92.62 443 PHE A C 1
ATOM 3492 O O . PHE A 1 443 ? 0.532 -12.399 12.774 1.00 92.62 443 PHE A O 1
ATOM 3499 N N . ASP A 1 444 ? -1.507 -11.582 13.296 1.00 92.06 444 ASP A N 1
ATOM 3500 C CA . ASP A 1 444 ? -2.232 -12.382 12.329 1.00 92.06 444 ASP A CA 1
ATOM 3501 C C . ASP A 1 444 ? -2.071 -11.795 10.927 1.00 92.06 444 ASP A C 1
ATOM 3503 O O . ASP A 1 444 ? -2.164 -10.582 10.707 1.00 92.06 444 ASP A O 1
ATOM 3507 N N . GLY A 1 445 ? -1.797 -12.682 9.976 1.00 93.31 445 GLY A N 1
ATOM 3508 C CA . GLY A 1 445 ? -1.851 -12.359 8.565 1.00 93.31 445 GLY A CA 1
ATOM 3509 C C . GLY A 1 445 ? -0.704 -11.512 8.013 1.00 93.31 445 GLY A C 1
ATOM 3510 O O . GLY A 1 445 ? 0.266 -11.147 8.688 1.00 93.31 445 GLY A O 1
ATOM 3511 N N . LEU A 1 446 ? -0.829 -11.207 6.724 1.00 95.62 446 LEU A N 1
ATOM 3512 C CA . LEU A 1 446 ? 0.137 -10.459 5.920 1.00 95.62 446 LEU A CA 1
ATOM 3513 C C . LEU A 1 446 ? -0.493 -9.189 5.353 1.00 95.62 446 LEU A C 1
ATOM 3515 O O . LEU A 1 446 ? -1.674 -9.181 4.999 1.00 95.62 446 LEU A O 1
ATOM 3519 N N . CYS A 1 447 ? 0.288 -8.108 5.256 1.00 96.25 447 CYS A N 1
ATOM 3520 C CA . CYS A 1 447 ? -0.188 -6.887 4.609 1.00 96.25 447 CYS A CA 1
ATOM 3521 C C . CYS A 1 447 ? -0.090 -7.011 3.083 1.00 96.25 447 CYS A C 1
ATOM 3523 O O . CYS A 1 447 ? 0.603 -7.882 2.555 1.00 96.25 447 CYS A O 1
ATOM 3525 N N . LEU A 1 448 ? -0.747 -6.111 2.346 1.00 95.94 448 LEU A N 1
ATOM 3526 C CA . LEU A 1 448 ? -0.760 -6.189 0.882 1.00 95.94 448 LEU A CA 1
ATOM 3527 C C . LEU A 1 448 ? 0.655 -6.171 0.284 1.00 95.94 448 LEU A C 1
ATOM 3529 O O . LEU A 1 448 ? 0.930 -6.867 -0.692 1.00 95.94 448 LEU A O 1
ATOM 3533 N N . HIS A 1 449 ? 1.566 -5.389 0.871 1.00 95.31 449 HIS A N 1
ATOM 3534 C CA . HIS A 1 449 ? 2.939 -5.338 0.384 1.00 95.31 449 HIS A CA 1
ATOM 3535 C C . HIS A 1 449 ? 3.670 -6.673 0.550 1.00 95.31 449 HIS A C 1
ATOM 3537 O O . HIS A 1 449 ? 4.409 -7.050 -0.353 1.00 95.31 449 HIS A O 1
ATOM 3543 N N . ASP A 1 450 ? 3.438 -7.395 1.650 1.00 95.00 450 ASP A N 1
ATOM 3544 C CA . ASP A 1 450 ? 4.031 -8.716 1.872 1.00 95.00 450 ASP A CA 1
ATOM 3545 C C . ASP A 1 450 ? 3.613 -9.678 0.757 1.00 95.00 450 ASP A C 1
ATOM 3547 O O . ASP A 1 450 ? 4.462 -10.277 0.100 1.00 95.00 450 ASP A O 1
ATOM 3551 N N . LEU A 1 451 ? 2.308 -9.743 0.470 1.00 94.06 451 LEU A N 1
ATOM 3552 C CA . LEU A 1 451 ? 1.758 -10.602 -0.580 1.00 94.06 451 LEU A CA 1
ATOM 3553 C C . LEU A 1 451 ? 2.329 -10.264 -1.962 1.00 94.06 451 LEU A C 1
ATOM 3555 O O . LEU A 1 451 ? 2.642 -11.160 -2.741 1.00 94.06 451 LEU A O 1
ATOM 3559 N N . MET A 1 452 ? 2.530 -8.976 -2.251 1.00 92.19 452 MET A N 1
ATOM 3560 C CA . MET A 1 452 ? 3.130 -8.526 -3.510 1.00 92.19 452 MET A CA 1
ATOM 3561 C C . MET A 1 452 ? 4.610 -8.911 -3.675 1.00 92.19 452 MET A C 1
ATOM 3563 O O . MET A 1 452 ? 5.114 -8.861 -4.799 1.00 92.19 452 MET A O 1
ATOM 3567 N N . GLN A 1 453 ? 5.319 -9.238 -2.590 1.00 90.94 453 GLN A N 1
ATOM 3568 C CA . GLN A 1 453 ? 6.719 -9.679 -2.632 1.00 90.94 453 GLN A CA 1
ATOM 3569 C C . GLN A 1 453 ? 6.856 -11.202 -2.736 1.00 90.94 453 GLN A C 1
ATOM 3571 O O . GLN A 1 453 ? 7.937 -11.695 -3.072 1.00 90.94 453 GLN A O 1
ATOM 3576 N N . LEU A 1 454 ? 5.791 -11.956 -2.448 1.00 90.00 454 LEU A N 1
ATOM 3577 C CA . LEU A 1 454 ? 5.829 -13.412 -2.476 1.00 90.00 454 LEU A CA 1
ATOM 3578 C C . LEU A 1 454 ? 5.883 -13.953 -3.917 1.00 90.00 454 LEU A C 1
ATOM 3580 O O . LEU A 1 454 ? 5.214 -13.433 -4.813 1.00 90.00 454 LEU A O 1
ATOM 3584 N N . PRO A 1 455 ? 6.632 -15.044 -4.164 1.00 89.25 455 PRO A N 1
ATOM 3585 C CA . PRO A 1 455 ? 6.505 -15.810 -5.397 1.00 89.25 455 PRO A CA 1
ATOM 3586 C C . PRO A 1 455 ? 5.083 -16.351 -5.561 1.00 89.25 455 PRO A C 1
ATOM 3588 O O . PRO A 1 455 ? 4.460 -16.756 -4.578 1.00 89.25 455 PRO A O 1
ATOM 3591 N N . LEU A 1 456 ? 4.616 -16.474 -6.808 1.00 88.69 456 LEU A N 1
ATOM 3592 C CA . LEU A 1 456 ? 3.265 -16.969 -7.117 1.00 88.69 456 LEU A CA 1
ATOM 3593 C C . LEU A 1 456 ? 2.951 -18.321 -6.458 1.00 88.69 456 LEU A C 1
ATOM 3595 O O . LEU A 1 456 ? 1.838 -18.524 -5.991 1.00 88.69 456 LEU A O 1
ATOM 3599 N N . ALA A 1 457 ? 3.933 -19.223 -6.362 1.00 88.69 457 ALA A N 1
ATOM 3600 C CA . ALA A 1 457 ? 3.753 -20.516 -5.701 1.00 88.69 457 ALA A CA 1
ATOM 3601 C C . ALA A 1 457 ? 3.429 -20.378 -4.201 1.00 88.69 457 ALA A C 1
ATOM 3603 O O . ALA A 1 457 ? 2.535 -21.056 -3.709 1.00 88.69 457 ALA A O 1
ATOM 3604 N N . ARG A 1 458 ? 4.112 -19.472 -3.485 1.00 89.81 458 ARG A N 1
ATOM 3605 C CA . ARG A 1 458 ? 3.858 -19.226 -2.056 1.00 89.81 458 ARG A CA 1
ATOM 3606 C C . ARG A 1 458 ? 2.564 -18.456 -1.837 1.00 89.81 458 ARG A C 1
ATOM 3608 O O . ARG A 1 458 ? 1.850 -18.734 -0.883 1.00 89.81 458 ARG A O 1
ATOM 3615 N N . LEU A 1 459 ? 2.263 -17.516 -2.734 1.00 90.50 459 LEU A N 1
ATOM 3616 C CA . LEU A 1 459 ? 1.004 -16.782 -2.718 1.00 90.50 459 LEU A CA 1
ATOM 3617 C C . LEU A 1 459 ? -0.181 -17.744 -2.873 1.00 90.50 459 LEU A C 1
ATOM 3619 O O . LEU A 1 459 ? -1.130 -17.660 -2.105 1.00 90.50 459 LEU A O 1
ATOM 3623 N N . ARG A 1 460 ? -0.086 -18.708 -3.797 1.00 90.31 460 ARG A N 1
ATOM 3624 C CA . ARG A 1 460 ? -1.080 -19.776 -3.945 1.00 90.31 460 ARG A CA 1
ATOM 3625 C C . ARG A 1 460 ? -1.244 -20.581 -2.656 1.00 90.31 460 ARG A C 1
ATOM 3627 O O . ARG A 1 460 ? -2.355 -20.667 -2.162 1.00 90.31 460 ARG A O 1
ATOM 3634 N N . SER A 1 461 ? -0.157 -21.092 -2.071 1.00 89.38 461 SER A N 1
ATOM 3635 C CA . SER A 1 461 ? -0.247 -21.853 -0.813 1.00 89.38 461 SER A CA 1
ATOM 3636 C C . SER A 1 461 ? -0.840 -21.043 0.344 1.00 89.38 461 SER A C 1
ATOM 3638 O O . SER A 1 461 ? -1.549 -21.601 1.172 1.00 89.38 461 SER A O 1
ATOM 3640 N N . PHE A 1 462 ? -0.565 -19.737 0.401 1.00 92.25 462 PHE A N 1
ATOM 3641 C CA . PHE A 1 462 ? -1.177 -18.840 1.378 1.00 92.25 462 PHE A CA 1
ATOM 3642 C C . PHE A 1 462 ? -2.700 -18.759 1.200 1.00 92.25 462 PHE A C 1
ATOM 3644 O O . PHE A 1 462 ? -3.430 -18.843 2.182 1.00 92.25 462 PHE A O 1
ATOM 3651 N N . PHE A 1 463 ? -3.182 -18.629 -0.040 1.00 91.38 463 PHE A N 1
ATOM 3652 C CA . PHE A 1 463 ? -4.618 -18.590 -0.332 1.00 91.38 463 PHE A CA 1
ATOM 3653 C C . PHE A 1 463 ? -5.303 -19.951 -0.187 1.00 91.38 463 PHE A C 1
ATOM 3655 O O . PHE A 1 463 ? -6.427 -19.990 0.300 1.00 91.38 463 PHE A O 1
ATOM 3662 N N . ASP A 1 464 ? -4.617 -21.055 -0.493 1.00 89.38 464 ASP A N 1
ATOM 3663 C CA . ASP A 1 464 ? -5.128 -22.413 -0.259 1.00 89.38 464 ASP A CA 1
ATOM 3664 C C . ASP A 1 464 ? -5.393 -22.672 1.244 1.00 89.38 464 ASP A C 1
ATOM 3666 O O . ASP A 1 464 ? -6.284 -23.443 1.597 1.00 89.38 464 ASP A O 1
ATOM 3670 N N . GLY A 1 465 ? -4.620 -22.034 2.135 1.00 85.56 465 GLY A N 1
ATOM 3671 C CA . GLY A 1 465 ? -4.796 -22.099 3.592 1.00 85.56 465 GLY A CA 1
ATOM 3672 C C . GLY A 1 465 ? -5.704 -21.015 4.182 1.00 85.56 465 GLY A C 1
ATOM 3673 O O . GLY A 1 465 ? -6.048 -21.084 5.361 1.00 85.56 465 GLY A O 1
ATOM 3674 N N . LEU A 1 466 ? -6.108 -20.014 3.392 1.00 88.75 466 LEU A N 1
ATOM 3675 C CA . LEU A 1 466 ? -6.812 -18.843 3.903 1.00 88.75 466 LEU A CA 1
ATOM 3676 C C . LEU A 1 466 ? -8.227 -19.205 4.368 1.00 88.75 466 LEU A C 1
ATOM 3678 O O . LEU A 1 466 ? -9.131 -19.438 3.567 1.00 88.75 466 LEU A O 1
ATOM 3682 N N . THR A 1 467 ? -8.453 -19.143 5.677 1.00 83.44 467 THR A N 1
ATOM 3683 C CA . THR A 1 467 ? -9.791 -19.279 6.261 1.00 83.44 467 THR A CA 1
ATOM 3684 C C . THR A 1 467 ? -10.360 -17.918 6.640 1.00 83.44 467 THR A C 1
ATOM 3686 O O . THR A 1 467 ? -9.781 -17.207 7.464 1.00 83.44 467 THR A O 1
ATOM 3689 N N . LEU A 1 468 ? -11.522 -17.573 6.083 1.00 80.88 468 LEU A N 1
ATOM 3690 C CA . LEU A 1 468 ? -12.289 -16.389 6.473 1.00 80.88 468 LEU A CA 1
ATOM 3691 C C . LEU A 1 468 ? -13.524 -16.796 7.293 1.00 80.88 468 LEU A C 1
ATOM 3693 O O . LEU A 1 468 ? -14.077 -17.875 7.061 1.00 80.88 468 LEU A O 1
ATOM 3697 N N . PRO A 1 469 ? -13.985 -15.958 8.243 1.00 72.75 469 PRO A N 1
ATOM 3698 C CA . PRO A 1 469 ? -15.210 -16.226 8.989 1.00 72.75 469 PRO A CA 1
ATOM 3699 C C . PRO A 1 469 ? -16.395 -16.458 8.044 1.00 72.75 469 PRO A C 1
ATOM 3701 O O . PRO A 1 469 ? -16.598 -15.699 7.097 1.00 72.75 469 PRO A O 1
ATOM 3704 N N . SER A 1 470 ? -17.218 -17.472 8.323 1.00 62.44 470 SER A N 1
ATOM 3705 C CA . SER A 1 470 ? -18.377 -17.828 7.489 1.00 62.44 470 SER A CA 1
ATOM 3706 C C . SER A 1 470 ? -19.386 -16.688 7.326 1.00 62.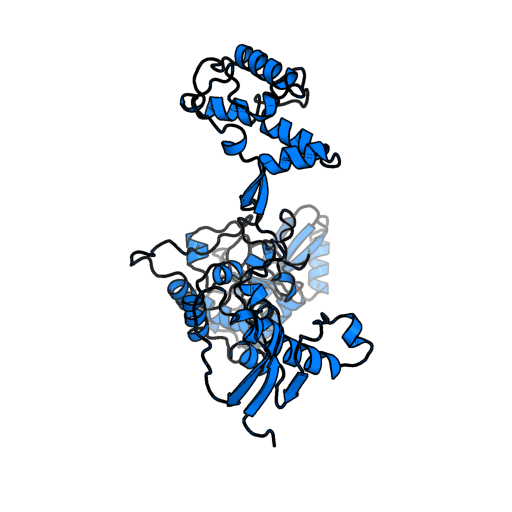44 470 SER A C 1
ATOM 3708 O O . SER A 1 470 ? -20.048 -16.602 6.296 1.00 62.44 470 SER A O 1
ATOM 3710 N N . SER A 1 471 ? -19.457 -15.776 8.297 1.00 61.34 471 SER A N 1
ATOM 3711 C CA . SER A 1 471 ? -20.276 -14.561 8.244 1.00 61.34 471 SER A CA 1
ATOM 3712 C C . SER A 1 471 ? -19.820 -13.539 7.197 1.00 61.34 471 SER A C 1
ATOM 3714 O O . SER A 1 471 ? -20.599 -12.658 6.846 1.00 61.34 471 SER A O 1
ATOM 3716 N N . MET A 1 472 ? -18.584 -13.641 6.701 1.00 65.94 472 MET A N 1
ATOM 3717 C CA . MET A 1 472 ? -18.024 -12.753 5.676 1.00 65.94 472 MET A CA 1
ATOM 3718 C C . MET A 1 472 ? -18.099 -13.347 4.263 1.00 65.94 472 MET A C 1
ATOM 3720 O O . MET A 1 472 ? -17.974 -12.604 3.294 1.00 65.94 472 MET A O 1
ATOM 3724 N N . LEU A 1 473 ? -18.308 -14.664 4.129 1.00 64.12 473 LEU A N 1
ATOM 3725 C CA . LEU A 1 473 ? -18.318 -15.388 2.851 1.00 64.12 473 LEU A CA 1
ATOM 3726 C C . LEU A 1 473 ? -19.661 -15.236 2.118 1.00 64.12 473 LEU A C 1
ATOM 3728 O O . LEU A 1 473 ? -20.406 -16.206 1.944 1.00 64.12 473 LEU A O 1
ATOM 3732 N N . ASP A 1 474 ? -19.958 -14.015 1.669 1.00 72.88 474 ASP A N 1
ATOM 3733 C CA . ASP A 1 474 ? -20.969 -13.803 0.633 1.00 72.88 474 ASP A CA 1
ATOM 3734 C C . ASP A 1 474 ? -20.527 -14.456 -0.695 1.00 72.88 474 ASP A C 1
ATOM 3736 O O . ASP A 1 474 ? -19.354 -14.786 -0.896 1.00 72.88 474 ASP A O 1
ATOM 3740 N N . ASP A 1 475 ? -21.465 -14.697 -1.614 1.00 70.25 475 ASP A N 1
ATOM 3741 C CA . ASP A 1 475 ? -21.148 -15.384 -2.877 1.00 70.25 475 ASP A CA 1
ATOM 3742 C C . ASP A 1 475 ? -20.144 -14.598 -3.738 1.00 70.25 475 ASP A C 1
ATOM 3744 O O . ASP A 1 475 ? -19.377 -15.187 -4.496 1.00 70.25 475 ASP A O 1
ATOM 3748 N N . ALA A 1 476 ? -20.087 -13.274 -3.568 1.00 71.62 476 ALA A N 1
ATOM 3749 C CA . ALA A 1 476 ? -19.104 -12.424 -4.228 1.00 71.62 476 ALA A CA 1
ATOM 3750 C C . ALA A 1 476 ? -17.684 -12.621 -3.670 1.00 71.62 476 ALA A C 1
ATOM 3752 O O . ALA A 1 476 ? -16.724 -12.577 -4.434 1.00 71.62 476 ALA A O 1
ATOM 3753 N N . LEU A 1 477 ? -17.530 -12.846 -2.363 1.00 76.50 477 LEU A N 1
ATOM 3754 C CA . LEU A 1 477 ? -16.244 -13.132 -1.737 1.00 76.50 477 LEU A CA 1
ATOM 3755 C C . LEU A 1 477 ? -15.773 -14.551 -2.057 1.00 76.50 477 LEU A C 1
ATOM 3757 O O . LEU A 1 477 ? -14.579 -14.742 -2.247 1.00 76.50 477 LEU A O 1
ATOM 3761 N N . LYS A 1 478 ? -16.687 -15.523 -2.181 1.00 76.81 478 LYS A N 1
ATOM 3762 C CA . LYS A 1 478 ? -16.342 -16.874 -2.660 1.00 76.81 478 LYS A CA 1
ATOM 3763 C C . LYS A 1 478 ? -15.793 -16.834 -4.083 1.00 76.81 478 LYS A C 1
ATOM 3765 O O . LYS A 1 478 ? -14.705 -17.336 -4.317 1.00 76.81 478 LYS A O 1
ATOM 3770 N N . LEU A 1 479 ? -16.481 -16.137 -4.989 1.00 77.38 479 LEU A N 1
ATOM 3771 C CA . LEU A 1 479 ? -16.040 -15.980 -6.379 1.00 77.38 479 LEU A CA 1
ATOM 3772 C C . LEU A 1 479 ? -14.729 -15.185 -6.517 1.00 77.38 479 LEU A C 1
ATOM 3774 O O . LEU A 1 479 ? -14.071 -15.264 -7.542 1.00 77.38 479 LEU A O 1
ATOM 3778 N N . LEU A 1 480 ? -14.364 -14.390 -5.508 1.00 79.56 480 LEU A N 1
ATOM 3779 C CA . LEU A 1 480 ? -13.075 -13.700 -5.453 1.00 79.56 480 LEU A CA 1
ATOM 3780 C C . LEU A 1 480 ? -11.932 -14.619 -4.983 1.00 79.56 480 LEU A C 1
ATOM 3782 O O . LEU A 1 480 ? -10.769 -14.308 -5.238 1.00 79.56 480 LEU A O 1
ATOM 3786 N N . LEU A 1 481 ? -12.256 -15.672 -4.226 1.00 76.62 481 LEU A N 1
ATOM 3787 C CA . LEU A 1 481 ? -11.298 -16.649 -3.706 1.00 76.62 481 LEU A CA 1
ATOM 3788 C C . LEU A 1 481 ? -11.072 -17.821 -4.672 1.00 76.62 481 LEU A C 1
ATOM 3790 O O . LEU A 1 481 ? -9.960 -18.348 -4.690 1.00 76.62 481 LEU A O 1
ATOM 3794 N N . ASP A 1 482 ? -12.103 -18.206 -5.431 1.00 74.31 482 ASP A N 1
ATOM 3795 C CA . ASP A 1 482 ? -12.026 -19.157 -6.553 1.00 74.31 482 ASP A CA 1
ATOM 3796 C C . ASP A 1 482 ? -11.179 -18.598 -7.713 1.00 74.31 482 ASP A C 1
ATOM 3798 O O . ASP A 1 482 ? -10.379 -19.378 -8.290 1.00 74.31 482 ASP A O 1
#

Nearest PDB structures (foldseek):
  2r6f-assembly1_A  TM=7.758E-01  e=2.724E-29  Geobacillus stearothermophilus 10
  3pih-assembly1_A  TM=7.427E-01  e=5.083E-23  Thermotoga maritima
  3zqj-assembly1_A  TM=5.486E-01  e=1.375E-24  Mycobacterium tuberculosis
  3zqj-assembly4_D  TM=5.383E-01  e=5.398E-24  Mycobacterium tuberculosis
  3zqj-assembly2_B  TM=6.050E-01  e=7.413E-22  Mycobacterium tuberculosis

Radius of gyration: 33.81 Å; Cα contacts (8 Å, |Δi|>4): 731; chains: 1; bounding box: 76×61×96 Å

Secondary structure (DSSP, 8-state):
---SEEEEEEE-STT--SEEEEEETTS------STTSSHHHHIIIIIIHHHHHHHHHTS-TTGGGTS--PPPPS-SEEESPPP-----S------TT--HHHHTSHHHHHHHHHHHHPEEE-TTT--EE----HHHHHHHHHHHHHHTTSPEEEEEEEEEEETT--HHHHHHHHHHHT---EEEEEEETTEEEEEEEEEEEEGGGS-HHHHHHHHHHHHHHTTTEEEEEETTTTEEEEEESSSEETTTTEE-PPP-GGGG-TTSTTTB-TTTTTSSEEEEE-HHHHS--TTSBTTTT-SGGGGSGGGHHHHHHHHHHHHHTT--SSSBGGGS-HHHHHHHHH-SSS--S-TTTS---HHHHHHHHHHTTTSHHHHHHHHTSEEEEEPTTTTT--B-HHHHTEEBS-HHHHHHHH--S-STTTTSS-----TT----HHHHHHSSSB-HHHHHHS-HHHHHHHHHT----TTT--HHHHHHH-

Sequence (482 aa):
MSSGHISIRGARQHNLKNLDLDLRTGEMTVVTGPSGSGKSSLVFDTLYAEGQRRYVETFSAYARQFLDRMDRPAVDRVDGVPPAIAIDQTNPVRTSRSTVGTMTELNDHLKLLFARAAQLFDKQTAQPVRHDTPETIYADLQSRAQQAQDPRLVFTFPVELPADTTEEQQAQWLAASGFTRVHEARNEGERKILQVVADRFRFSSAEKVRVMEAIELALKRGGGRLNVHVGDDGTTWRYSTGLHCPESDLRYADPQPALFSFNSAFGACDTCRGFGRVIGVDFGLVIPDERKTLRGGAIKPLQTPAWKECQDDLLKYAGEAGIPRDTPWSQLTATQRDWVIEGSPHWNGNWNKQWYGVRRFFGYLESKAYKMHIRVLLSKYRSYTPCTVCNGARLKTEALLWRIGSKADADAAMGVATGPESGRYTRFMPAGVNWTRDQLNAFDGLCLHDLMQLPLARLRSFFDGLTLPSSMLDDALKLLLD